Protein AF-A0A1S1YVS6-F1 (afdb_monomer)

InterPro domains:
  IPR001650 Helicase, C-terminal domain-like [PF00271] (14-90)
  IPR001650 Helicase, C-terminal domain-like [PS51194] (1-143)
  IPR001650 Helicase, C-terminal domain-like [SM00490] (2-90)
  IPR027417 P-loop containing nucleoside triphosphate hydrolase [G3DSA:3.40.50.300] (1-110)
  IPR027417 P-loop containing nucleoside triphosphate hydrolase [SSF52540] (5-148)
  IPR049730 SNF2/RAD5-like, C-terminal helicase domain [cd18793] (1-101)

Secondary structure (DSSP, 8-state):
-HHHHHHHHHHHT--GGGEEEE-TTS-HHHHHHHHHHHT-TT-S--EEEE-HHHHTT---TTT--EEEESS--S-HHHHHHHHTTTSSTT--S--EEEE------STTHHHHHHHHHHHHHHHHHHHHHTS-STTSSS--SHHHHHHHHHHHHHTT-TTTTT--S--------S-----HHHHHHTT--------------TT---SSSSHHHHHHHHHHHHHHTTSS-GGGEEE-TTSEEEEE--HHHHHHTTTS-GGGSPPTTSEEEEE--HHHHHHHHHHHHTSTTPPPS-EE--TTSHHHHHHHHHHHHTSPTT--EEEE-TTS-TTEEEEEEEEEEEBTTS-EEEEEEEEEEEETTS-B-S--EEHHHHHHHS-TTSS-PPPPPPHHHHHHHHHTHHHHHHHHIIIIIHHHHHHHHHHHHHHHHHHHHHHHHHHHHHHHHHHHHTSS---HHHHHHHHHHHHHHHHHHHHHHHHHHHHHPBPSS-EEEEEEEEE-

Solvent-accessible surface area (backbone atoms only — not comparable to full-atom values): 29060 Å² total; per-residue (Å²): 107,69,73,55,51,55,47,50,30,65,77,67,71,50,56,73,67,27,52,41,75,40,42,63,88,52,54,71,68,58,47,50,51,47,54,53,42,52,53,28,80,86,40,66,39,80,41,80,50,66,38,74,81,35,52,68,92,55,83,44,19,80,72,37,37,72,45,75,39,76,66,82,68,63,18,64,51,57,45,51,60,55,52,47,24,29,56,47,95,79,40,86,59,81,61,44,80,42,77,55,76,79,86,57,96,47,91,64,63,41,55,51,46,49,51,56,48,50,55,53,55,49,49,56,53,28,62,75,74,68,74,56,59,50,67,74,80,70,60,82,41,61,70,58,34,34,50,53,45,52,50,30,51,76,68,66,43,82,60,75,84,72,68,94,68,83,90,76,81,78,82,84,72,93,75,94,74,91,56,67,63,64,67,59,51,75,65,60,65,71,85,63,66,67,71,70,63,70,69,77,67,65,82,71,84,62,68,49,96,45,72,65,56,45,54,53,51,51,51,51,51,35,37,76,68,70,76,41,60,73,91,40,49,46,78,50,97,80,63,33,42,33,39,48,33,42,75,70,53,55,66,72,49,62,88,54,58,74,75,77,51,61,56,82,73,35,56,47,37,30,29,72,55,64,67,63,36,52,51,28,45,55,58,17,53,52,42,92,89,49,57,46,74,45,42,77,55,49,80,82,34,69,70,47,45,53,55,50,51,51,57,58,67,70,52,62,86,100,60,62,49,78,40,36,33,85,68,46,58,79,48,30,42,34,39,34,31,42,38,37,31,29,22,70,77,69,48,78,76,40,79,46,50,31,33,34,38,30,34,81,83,68,44,76,50,77,76,63,42,48,42,67,68,48,38,75,76,30,64,63,54,46,100,69,71,68,52,95,81,51,74,71,58,53,52,55,53,57,69,40,40,64,60,42,54,51,51,47,45,62,71,47,49,49,50,53,48,51,56,50,40,52,58,38,52,54,52,48,52,56,51,51,52,52,51,48,53,50,50,52,51,53,51,52,52,53,47,65,77,51,68,88,62,90,50,74,67,58,50,53,50,49,56,49,50,54,49,49,52,51,48,53,52,51,52,52,51,48,52,52,48,34,62,48,38,64,51,92,68,67,48,74,43,70,54,34,35,45,25,67

Nearest PDB structures (foldseek):
  9gd3-assembly1_W  TM=6.236E-01  e=1.468E-04  Saccharomyces cerevisiae S288C
  5jxt-assembly1_O  TM=5.031E-01  e=4.392E-05  Thermothelomyces thermophilus ATCC 42464
  5jxt-assembly1_H  TM=4.815E-01  e=5.178E-05  Thermothelomyces thermophilus ATCC 42464
  5jxt-assembly1_J  TM=5.127E-01  e=4.165E-04  Thermothelomyces thermophilus ATCC 42464
  5jxt-assembly1_M  TM=5.070E-01  e=2.837E-04  Thermothelomyces thermophilus ATCC 42464

Organism: Flammeovirga pacifica (NCBI:txid915059)

Structure (mmCIF, N/CA/C/O backbone):
data_AF-A0A1S1YVS6-F1
#
_entry.id   AF-A0A1S1YVS6-F1
#
loop_
_atom_site.group_PDB
_atom_site.id
_atom_site.type_symbol
_atom_site.label_atom_id
_atom_site.label_alt_id
_atom_site.label_comp_id
_atom_site.label_asym_id
_atom_site.label_entity_id
_atom_site.label_seq_id
_atom_site.pdbx_PDB_ins_code
_atom_site.Cartn_x
_atom_site.Cartn_y
_atom_site.Cartn_z
_atom_site.occupancy
_atom_site.B_iso_or_equiv
_atom_site.auth_seq_id
_atom_site.auth_comp_id
_atom_site.auth_asym_id
_atom_site.auth_atom_id
_atom_site.pdbx_PDB_model_num
ATOM 1 N N . MET A 1 1 ? -32.775 -9.158 29.132 1.00 78.56 1 MET A N 1
ATOM 2 C CA . MET A 1 1 ? -33.079 -9.379 27.703 1.00 78.56 1 MET A CA 1
ATOM 3 C C . MET A 1 1 ? -34.225 -10.360 27.524 1.00 78.56 1 MET A C 1
ATOM 5 O O . MET A 1 1 ? -35.200 -9.976 26.899 1.00 78.56 1 MET A O 1
ATOM 9 N N . ASP A 1 2 ? -34.191 -11.535 28.154 1.00 85.62 2 ASP A N 1
ATOM 10 C CA . ASP A 1 2 ? -35.255 -12.555 28.043 1.00 85.62 2 ASP A CA 1
ATOM 11 C C . ASP A 1 2 ? -36.671 -12.008 28.304 1.00 85.62 2 ASP A C 1
ATOM 13 O O . ASP A 1 2 ? -37.566 -12.150 27.477 1.00 85.62 2 ASP A O 1
ATOM 17 N N . ALA A 1 3 ? -36.856 -11.255 29.394 1.00 87.88 3 ALA A N 1
ATOM 18 C CA . ALA A 1 3 ? -38.141 -10.621 29.706 1.00 87.88 3 ALA A CA 1
ATOM 19 C C . ALA A 1 3 ? -38.604 -9.594 28.649 1.00 87.88 3 ALA A C 1
ATOM 21 O O . ALA A 1 3 ? -39.803 -9.393 28.466 1.00 87.88 3 ALA A O 1
ATOM 22 N N . LEU A 1 4 ? -37.669 -8.926 27.961 1.00 87.06 4 LEU A N 1
ATOM 23 C CA . LEU A 1 4 ? -37.991 -7.998 26.874 1.00 87.06 4 LEU A CA 1
ATOM 24 C C . LEU A 1 4 ? -38.439 -8.775 25.632 1.00 87.06 4 LEU A C 1
ATOM 26 O O . LEU A 1 4 ? -39.431 -8.402 25.014 1.00 87.06 4 LEU A O 1
ATOM 30 N N . GLN A 1 5 ? -37.760 -9.877 25.303 1.00 88.00 5 GLN A N 1
ATOM 31 C CA . GLN A 1 5 ? -38.153 -10.755 24.201 1.00 88.00 5 GLN A CA 1
ATOM 32 C C . GLN A 1 5 ? -39.561 -11.319 24.414 1.00 88.00 5 GLN A C 1
ATOM 34 O O . GLN A 1 5 ? -40.389 -11.209 23.513 1.00 88.00 5 GLN A O 1
ATOM 39 N N . GLU A 1 6 ? -39.850 -11.878 25.592 1.00 89.06 6 GLU A N 1
ATOM 40 C CA . GLU A 1 6 ? -41.171 -12.446 25.900 1.00 89.06 6 GLU A CA 1
ATOM 41 C C . GLU A 1 6 ? -42.286 -11.408 25.743 1.00 89.06 6 GLU A C 1
ATOM 43 O O . GLU A 1 6 ? -43.319 -11.685 25.129 1.00 89.06 6 GLU A O 1
ATOM 48 N N . LYS A 1 7 ? -42.063 -10.185 26.243 1.00 90.44 7 LYS A N 1
ATOM 49 C CA . LYS A 1 7 ? -43.030 -9.092 26.099 1.00 90.44 7 LYS A CA 1
ATOM 50 C C . LYS A 1 7 ? -43.210 -8.660 24.652 1.00 90.44 7 LYS A C 1
ATOM 52 O O . LYS A 1 7 ? -44.343 -8.542 24.206 1.00 90.44 7 LYS A O 1
ATOM 57 N N . LEU A 1 8 ? -42.127 -8.485 23.895 1.00 88.75 8 LEU A N 1
ATOM 58 C CA . LEU A 1 8 ? -42.216 -8.118 22.479 1.00 88.75 8 LEU A CA 1
ATOM 59 C C . LEU A 1 8 ? -42.935 -9.195 21.655 1.00 88.75 8 LEU A C 1
ATOM 61 O O . LEU A 1 8 ? -43.732 -8.871 20.776 1.00 88.75 8 LEU A O 1
ATOM 65 N N . GLN A 1 9 ? -42.699 -10.473 21.954 1.00 88.50 9 GLN A N 1
ATOM 66 C CA . GLN A 1 9 ? -43.411 -11.577 21.310 1.00 88.50 9 GLN A CA 1
ATOM 67 C C . GLN A 1 9 ? -44.903 -11.556 21.637 1.00 88.50 9 GLN A C 1
ATOM 69 O O . GLN A 1 9 ? -45.720 -11.709 20.727 1.00 88.50 9 GLN A O 1
ATOM 74 N N . ALA A 1 10 ? -45.260 -11.340 22.904 1.00 89.94 10 ALA A N 1
ATOM 75 C CA . ALA A 1 10 ? -46.649 -11.290 23.344 1.00 89.94 10 ALA A CA 1
ATOM 76 C C . ALA A 1 10 ? -47.395 -10.069 22.780 1.00 89.94 10 ALA A C 1
ATOM 78 O O . ALA A 1 10 ? -48.464 -10.225 22.188 1.00 89.94 10 ALA A O 1
ATOM 79 N N . ASP A 1 11 ? -46.816 -8.875 22.909 1.00 91.56 11 ASP A N 1
ATOM 80 C CA . ASP A 1 11 ? -47.459 -7.605 22.559 1.00 91.56 11 ASP A CA 1
ATOM 81 C C . ASP A 1 11 ? -47.627 -7.444 21.041 1.00 91.56 11 ASP A C 1
ATOM 83 O O . ASP A 1 11 ? -48.658 -6.955 20.575 1.00 91.56 11 ASP A O 1
ATOM 87 N N . PHE A 1 12 ? -46.648 -7.905 20.252 1.00 87.62 12 PHE A N 1
ATOM 88 C CA . PHE A 1 12 ? -46.654 -7.774 18.789 1.00 87.62 12 PHE A CA 1
ATOM 89 C C . PHE A 1 12 ? -46.978 -9.078 18.047 1.00 87.62 12 PHE A C 1
ATOM 91 O O . PHE A 1 12 ? -46.938 -9.108 16.816 1.00 87.62 12 PHE A O 1
ATOM 98 N N . SER A 1 13 ? -47.323 -10.155 18.7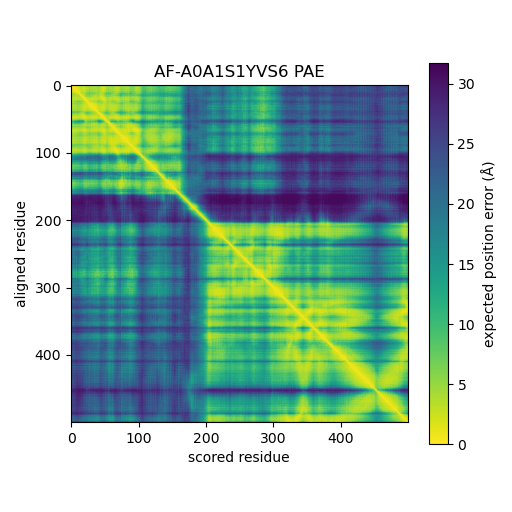66 1.00 88.50 13 SER A N 1
ATOM 99 C CA . SER A 1 13 ? -47.634 -11.474 18.186 1.00 88.50 13 SER A CA 1
ATOM 100 C C . SER A 1 13 ? -46.545 -11.986 17.229 1.00 88.50 13 SER A C 1
ATOM 102 O O . SER A 1 13 ? -46.829 -12.545 16.163 1.00 88.50 13 SER A O 1
ATOM 104 N N . LEU A 1 14 ? -45.280 -11.762 17.589 1.00 86.56 14 LEU A N 1
ATOM 105 C CA . LEU A 1 14 ? -44.133 -12.116 16.756 1.00 86.56 14 LEU A CA 1
ATOM 106 C C . LEU A 1 14 ? -43.816 -13.607 16.874 1.00 86.56 14 LEU A C 1
ATOM 108 O O . LEU A 1 14 ? -43.870 -14.197 17.950 1.00 86.56 14 LEU A O 1
ATOM 112 N N . LYS A 1 15 ? -43.440 -14.220 15.748 1.00 87.62 15 LYS A N 1
ATOM 113 C CA . LYS A 1 15 ? -42.922 -15.594 15.742 1.00 87.62 15 LYS A CA 1
ATOM 114 C C . LYS A 1 15 ? -41.568 -15.633 16.444 1.00 87.62 15 LYS A C 1
ATOM 116 O O . LYS A 1 15 ? -40.803 -14.679 16.358 1.00 87.62 15 LYS A O 1
ATOM 121 N N . GLU A 1 16 ? -41.233 -16.772 17.039 1.00 81.81 16 GLU A N 1
ATOM 122 C CA . GLU A 1 16 ? -39.941 -16.964 17.705 1.00 81.81 16 GLU A CA 1
ATOM 123 C C . GLU A 1 16 ? -38.756 -16.683 16.768 1.00 81.81 16 GLU A C 1
ATOM 125 O O . GLU A 1 16 ? -37.849 -15.944 17.126 1.00 81.81 16 GLU A O 1
ATOM 130 N N . ALA A 1 17 ? -38.841 -17.141 15.515 1.00 84.69 17 ALA A N 1
ATOM 131 C CA . ALA A 1 17 ? -37.829 -16.897 14.486 1.00 84.69 17 ALA A CA 1
ATOM 132 C C . ALA A 1 17 ? -37.714 -15.428 14.023 1.00 84.69 17 ALA A C 1
ATOM 134 O O . ALA A 1 17 ? -36.805 -15.107 13.266 1.00 84.69 17 ALA A O 1
ATOM 135 N N . ALA A 1 18 ? -38.632 -14.543 14.432 1.00 88.12 18 ALA A N 1
ATOM 136 C CA . ALA A 1 18 ? -38.601 -13.129 14.059 1.00 88.12 18 ALA A CA 1
ATOM 137 C C . ALA A 1 18 ? -37.742 -12.266 14.992 1.00 88.12 18 ALA A C 1
ATOM 139 O O . ALA A 1 18 ? -37.444 -11.122 14.643 1.00 88.12 18 ALA A O 1
ATOM 140 N N . ILE A 1 19 ? -37.338 -12.793 16.151 1.00 89.94 19 ILE A N 1
ATOM 141 C CA . ILE A 1 19 ? -36.508 -12.082 17.125 1.00 89.94 19 ILE A CA 1
ATOM 142 C C . ILE A 1 19 ? -35.228 -12.876 17.359 1.00 89.94 19 ILE A C 1
ATOM 144 O O . ILE A 1 19 ? -35.280 -14.069 17.654 1.00 89.94 19 ILE A O 1
ATOM 148 N N . ARG A 1 20 ? -34.076 -12.210 17.265 1.00 90.06 20 ARG A N 1
ATOM 149 C CA . ARG A 1 20 ? -32.773 -12.805 17.570 1.00 90.06 20 ARG A CA 1
ATOM 150 C C . ARG A 1 20 ? -32.101 -12.044 18.706 1.00 90.06 20 ARG A C 1
ATOM 152 O O . ARG A 1 20 ? -32.079 -10.817 18.697 1.00 90.06 20 ARG A O 1
ATOM 159 N N . MET A 1 21 ? -31.572 -12.779 19.682 1.00 89.19 21 MET A N 1
ATOM 160 C CA . MET A 1 21 ? -30.790 -12.216 20.783 1.00 89.19 21 MET A CA 1
ATOM 161 C C . MET A 1 21 ? -29.296 -12.273 20.482 1.00 89.19 21 MET A C 1
ATOM 163 O O . MET A 1 21 ? -28.823 -13.228 19.864 1.00 89.19 21 MET A O 1
ATOM 167 N N . PHE A 1 22 ? -28.565 -11.282 20.981 1.00 88.81 22 PHE A N 1
ATOM 168 C CA . PHE A 1 22 ? -27.126 -11.153 20.830 1.00 88.81 22 PHE A CA 1
ATOM 169 C C . PHE A 1 22 ? -26.479 -10.634 22.121 1.00 88.81 22 PHE A C 1
ATOM 171 O O . PHE A 1 22 ? -26.650 -9.479 22.509 1.00 88.81 22 PHE A O 1
ATOM 178 N N . HIS A 1 23 ? -25.754 -11.500 22.828 1.00 87.50 23 HIS A N 1
ATOM 179 C CA . HIS A 1 23 ? -25.096 -11.164 24.092 1.00 87.50 23 HIS A CA 1
ATOM 180 C C . HIS A 1 23 ? -23.819 -11.981 24.290 1.00 87.50 23 HIS A C 1
ATOM 182 O O . HIS A 1 23 ? -23.684 -13.061 23.720 1.00 87.50 23 HIS A O 1
ATOM 188 N N . GLY A 1 24 ? -22.919 -11.519 25.164 1.00 83.00 24 GLY A N 1
ATOM 189 C CA . GLY A 1 24 ? -21.617 -12.164 25.419 1.00 83.00 24 GLY A CA 1
ATOM 190 C C . GLY A 1 24 ? -21.676 -13.567 26.048 1.00 83.00 24 GLY A C 1
ATOM 191 O O . GLY A 1 24 ? -20.647 -14.180 26.293 1.00 83.00 24 GLY A O 1
ATOM 192 N N . GLY A 1 25 ? -22.875 -14.092 26.318 1.00 83.94 25 GLY A N 1
ATOM 193 C CA . GLY A 1 25 ? -23.072 -15.483 26.745 1.00 83.94 25 GLY A CA 1
ATOM 194 C C . GLY A 1 25 ? -23.211 -16.470 25.580 1.00 83.94 25 GLY A C 1
ATOM 195 O O . GLY A 1 25 ? -23.254 -17.676 25.813 1.00 83.94 25 GLY A O 1
ATOM 196 N N . LEU A 1 26 ? -23.315 -15.973 24.344 1.00 85.44 26 LEU A N 1
ATOM 197 C CA . LEU A 1 26 ? -23.325 -16.784 23.128 1.00 85.44 26 LEU A CA 1
ATOM 198 C C . LEU A 1 26 ? -21.893 -17.137 22.724 1.00 85.44 26 LEU A C 1
ATOM 200 O O . LEU A 1 26 ? -20.999 -16.301 22.840 1.00 85.44 26 LEU A O 1
ATOM 204 N N . ASN A 1 27 ? -21.684 -18.345 22.202 1.00 86.69 27 ASN A N 1
ATOM 205 C CA . ASN A 1 27 ? -20.398 -18.690 21.593 1.00 86.69 27 ASN A CA 1
ATOM 206 C C . ASN A 1 27 ? -20.224 -18.005 20.224 1.00 86.69 27 ASN A C 1
ATOM 208 O O . ASN A 1 27 ? -21.206 -17.599 19.603 1.00 86.69 27 ASN A O 1
ATOM 212 N N . ASP A 1 28 ? -18.987 -17.930 19.734 1.00 82.12 28 ASP A N 1
ATOM 213 C CA . ASP A 1 28 ? -18.644 -17.228 18.488 1.00 82.12 28 ASP A CA 1
ATOM 214 C C . ASP A 1 28 ? -19.458 -17.710 17.277 1.00 82.12 28 ASP A C 1
ATOM 216 O O . ASP A 1 28 ? -19.889 -16.907 16.454 1.00 82.12 28 ASP A O 1
ATOM 220 N N . ILE A 1 29 ? -19.749 -19.015 17.198 1.00 84.56 29 ILE A N 1
ATOM 221 C CA . ILE A 1 29 ? -20.548 -19.598 16.109 1.00 84.56 29 ILE A CA 1
ATOM 222 C C . ILE A 1 29 ? -21.990 -19.076 16.165 1.00 84.56 29 ILE A C 1
ATOM 224 O O . ILE A 1 29 ? -22.548 -18.680 15.146 1.00 84.56 29 ILE A O 1
ATOM 228 N N . GLN A 1 30 ? -22.598 -19.052 17.352 1.00 86.06 30 GLN A N 1
ATOM 229 C CA . GLN A 1 30 ? -23.958 -18.551 17.563 1.00 86.06 30 GLN A CA 1
ATOM 230 C C . GLN A 1 30 ? -24.053 -17.042 17.343 1.00 86.06 30 GLN A C 1
ATOM 232 O O . GLN A 1 30 ? -25.063 -16.565 16.820 1.00 86.06 30 GLN A O 1
ATOM 237 N N . GLN A 1 31 ? -23.017 -16.301 17.742 1.00 84.19 31 GLN A N 1
ATOM 238 C CA . GLN A 1 31 ? -22.908 -14.871 17.487 1.00 84.19 31 GLN A CA 1
ATOM 239 C C . GLN A 1 31 ? -22.853 -14.600 15.981 1.00 84.19 31 GLN A C 1
ATOM 241 O O . GLN A 1 31 ? -23.674 -13.845 15.459 1.00 84.19 31 GLN A O 1
ATOM 246 N N . GLN A 1 32 ? -21.950 -15.274 15.269 1.00 82.56 32 GLN A N 1
ATOM 247 C CA . GLN A 1 32 ? -21.824 -15.140 13.823 1.00 82.56 32 GLN A CA 1
ATOM 248 C C . GLN A 1 32 ? -23.131 -15.512 13.111 1.00 82.56 32 GLN A C 1
ATOM 250 O O . GLN A 1 32 ? -23.614 -14.749 12.279 1.00 82.56 32 GLN A O 1
ATOM 255 N N . GLU A 1 33 ? -23.762 -16.625 13.491 1.00 83.81 33 GLU A N 1
ATOM 256 C CA . GLU A 1 33 ? -25.041 -17.055 12.920 1.00 83.81 33 GLU A CA 1
ATOM 257 C C . GLU A 1 33 ? -26.158 -16.026 13.162 1.00 83.81 33 GLU A C 1
ATOM 259 O O . GLU A 1 33 ? -26.947 -15.753 12.263 1.00 83.81 33 GLU A O 1
ATOM 264 N N . ALA A 1 34 ? -26.211 -15.402 14.344 1.00 85.88 34 ALA A N 1
ATOM 265 C CA . ALA A 1 34 ? -27.194 -14.364 14.649 1.00 85.88 34 ALA A CA 1
ATOM 266 C C . ALA A 1 34 ? -27.030 -13.115 13.768 1.00 85.88 34 ALA A C 1
ATOM 268 O O . ALA A 1 34 ? -28.026 -12.591 13.265 1.00 85.88 34 ALA A O 1
ATOM 269 N N . VAL A 1 35 ? -25.793 -12.647 13.581 1.00 84.31 35 VAL A N 1
ATOM 270 C CA . VAL A 1 35 ? -25.485 -11.491 12.724 1.00 84.31 35 VAL A CA 1
ATOM 271 C C . VAL A 1 35 ? -25.777 -11.818 11.262 1.00 84.31 35 VAL A C 1
ATOM 273 O O . VAL A 1 35 ? -26.428 -11.034 10.572 1.00 84.31 35 VAL A O 1
ATOM 276 N N . GLU A 1 36 ? -25.357 -12.996 10.800 1.00 80.88 36 GLU A N 1
ATOM 277 C CA . GLU A 1 36 ? -25.635 -13.472 9.446 1.00 80.88 36 GLU A CA 1
ATOM 278 C C . GLU A 1 36 ? -27.135 -13.592 9.180 1.00 80.88 36 GLU A C 1
ATOM 280 O O . GLU A 1 36 ? -27.600 -13.180 8.123 1.00 80.88 36 GLU A O 1
ATOM 285 N N . ASP A 1 37 ? -27.905 -14.166 10.104 1.00 83.38 37 ASP A N 1
ATOM 286 C CA . ASP A 1 37 ? -29.351 -14.313 9.946 1.00 83.38 37 ASP A CA 1
ATOM 287 C C . ASP A 1 37 ? -30.066 -12.969 9.926 1.00 83.38 37 ASP A C 1
ATOM 289 O O . ASP A 1 37 ? -31.055 -12.827 9.218 1.00 83.38 37 ASP A O 1
ATOM 293 N N . PHE A 1 38 ? -29.588 -11.966 10.653 1.00 84.88 38 PHE A N 1
ATOM 294 C CA . PHE A 1 38 ? -30.178 -10.633 10.583 1.00 84.88 38 PHE A CA 1
ATOM 295 C C . PHE A 1 38 ? -29.785 -9.872 9.305 1.00 84.88 38 PHE A C 1
ATOM 297 O O . PHE A 1 38 ? -30.564 -9.070 8.799 1.00 84.88 38 PHE A O 1
ATOM 304 N N . GLY A 1 39 ? -28.609 -10.159 8.742 1.00 76.44 39 GLY A N 1
ATOM 305 C CA . GLY A 1 39 ? -28.094 -9.549 7.513 1.00 76.44 39 GLY A CA 1
ATOM 306 C C . GLY A 1 39 ? -28.623 -10.144 6.201 1.00 76.44 39 GLY A C 1
ATOM 307 O O . GLY A 1 39 ? -27.982 -9.968 5.170 1.00 76.44 39 GLY A O 1
ATOM 308 N N . LYS A 1 40 ? -29.743 -10.874 6.218 1.00 75.31 40 LYS A N 1
ATOM 309 C CA . LYS A 1 40 ? -30.308 -11.581 5.053 1.00 75.31 40 LYS A CA 1
ATOM 310 C C . LYS A 1 40 ? -31.704 -11.071 4.713 1.00 75.31 40 LYS A C 1
ATOM 312 O O . LYS A 1 40 ? -32.550 -10.931 5.592 1.00 75.31 40 LYS A O 1
ATOM 317 N N . GLU A 1 41 ? -31.982 -10.886 3.423 1.00 72.81 41 GLU A N 1
ATOM 318 C CA . GLU A 1 41 ? -33.314 -10.476 2.947 1.00 72.81 41 GLU A CA 1
ATOM 319 C C . GLU A 1 41 ? -34.361 -11.596 3.102 1.00 72.81 41 GLU A C 1
ATOM 321 O O . GLU A 1 41 ? -35.534 -11.323 3.356 1.00 72.81 41 GLU A O 1
ATOM 326 N N . ASP A 1 42 ? -33.942 -12.860 2.990 1.00 76.19 42 ASP A N 1
ATOM 327 C CA . ASP A 1 42 ? -34.803 -14.045 3.096 1.00 76.19 42 ASP A CA 1
ATOM 328 C C . ASP A 1 42 ? -34.966 -14.573 4.531 1.00 76.19 42 ASP A C 1
ATOM 330 O O . ASP A 1 42 ? -35.680 -15.554 4.764 1.00 76.19 42 ASP A O 1
ATOM 334 N N . SER A 1 43 ? -34.339 -13.917 5.507 1.00 82.88 43 SER A N 1
ATOM 335 C CA . SER A 1 43 ? -34.441 -14.299 6.907 1.00 82.88 43 SER A CA 1
ATOM 336 C C . SER A 1 43 ? -35.795 -13.951 7.512 1.00 82.88 43 SER A C 1
ATOM 338 O O . SER A 1 43 ? -36.423 -12.934 7.213 1.00 82.88 43 SER A O 1
ATOM 340 N N . ALA A 1 44 ? -36.237 -14.802 8.438 1.00 83.88 44 ALA A N 1
ATOM 341 C CA . ALA A 1 44 ? -37.414 -14.527 9.246 1.00 83.88 44 ALA A CA 1
ATOM 342 C C . ALA A 1 44 ? -37.158 -13.445 10.309 1.00 83.88 44 ALA A C 1
ATOM 344 O O . ALA A 1 44 ? -38.133 -12.885 10.814 1.00 83.88 44 ALA A O 1
ATOM 345 N N . VAL A 1 45 ? -35.892 -13.157 10.646 1.00 87.31 45 VAL A N 1
ATOM 346 C CA . VAL A 1 45 ? -35.511 -12.225 11.715 1.00 87.31 45 VAL A CA 1
ATOM 347 C C . VAL A 1 45 ? -35.842 -10.789 11.305 1.00 87.31 45 VAL A C 1
ATOM 349 O O . VAL A 1 45 ? -35.469 -10.323 10.234 1.00 87.31 45 VAL A O 1
ATOM 352 N N . ARG A 1 46 ? -36.562 -10.071 12.171 1.00 87.56 46 ARG A N 1
ATOM 353 C CA . ARG A 1 46 ? -36.950 -8.660 11.982 1.00 87.56 46 ARG A CA 1
ATOM 354 C C . ARG A 1 46 ? -36.536 -7.772 13.151 1.00 87.56 46 ARG A C 1
ATOM 356 O O . ARG A 1 46 ? -36.426 -6.567 12.969 1.00 87.56 46 ARG A O 1
ATOM 363 N N . LEU A 1 47 ? -36.303 -8.355 14.328 1.00 89.62 47 LEU A N 1
ATOM 364 C CA . LEU A 1 47 ? -35.817 -7.659 15.516 1.00 89.62 47 LEU A CA 1
ATOM 365 C C . LEU A 1 47 ? -34.520 -8.299 16.010 1.00 89.62 47 LEU A C 1
ATOM 367 O O . LEU A 1 47 ? -34.454 -9.516 16.193 1.00 89.62 47 LEU A O 1
ATOM 371 N N . PHE A 1 48 ? -33.519 -7.461 16.264 1.00 90.81 48 PHE A N 1
ATOM 372 C CA . PHE A 1 48 ? -32.219 -7.858 16.792 1.00 90.81 48 PHE A CA 1
ATOM 373 C C . PHE A 1 48 ? -32.015 -7.206 18.161 1.00 90.81 48 PHE A C 1
ATOM 375 O O . PHE A 1 48 ? -31.915 -5.986 18.262 1.00 90.81 48 PHE A O 1
ATOM 382 N N . LEU A 1 49 ? -32.013 -8.013 19.221 1.00 91.25 49 LEU A N 1
ATOM 383 C CA . LEU A 1 49 ? -31.841 -7.556 20.600 1.00 91.25 49 LEU A CA 1
ATOM 384 C C . LEU A 1 49 ? -30.391 -7.775 21.019 1.00 91.25 49 LEU A C 1
ATOM 386 O O . LEU A 1 49 ? -29.982 -8.919 21.214 1.00 91.25 49 LEU A O 1
ATOM 390 N N . ALA A 1 50 ? -29.628 -6.694 21.162 1.00 89.44 50 ALA A N 1
ATOM 391 C CA . ALA A 1 50 ? -28.207 -6.753 21.479 1.00 89.44 50 ALA A CA 1
ATOM 392 C C . ALA A 1 50 ? -27.893 -6.142 22.852 1.00 89.44 50 ALA A C 1
ATOM 394 O O . ALA A 1 50 ? -28.434 -5.099 23.205 1.00 89.44 50 ALA A O 1
ATOM 395 N N . SER A 1 51 ? -26.993 -6.776 23.606 1.00 87.81 51 SER A N 1
ATOM 396 C CA . SER A 1 51 ? -26.339 -6.169 24.777 1.00 87.81 51 SER A CA 1
ATOM 397 C C . SER A 1 51 ? -24.939 -5.673 24.421 1.00 87.81 51 SER A C 1
ATOM 399 O O . SER A 1 51 ? -24.283 -6.311 23.594 1.00 87.81 51 SER A O 1
ATOM 401 N N . ASP A 1 52 ? -24.420 -4.670 25.129 1.00 77.00 52 ASP A N 1
ATOM 402 C CA . ASP A 1 52 ? -23.066 -4.125 24.909 1.00 77.00 52 ASP A CA 1
ATOM 403 C C . ASP A 1 52 ? -21.960 -5.172 24.888 1.00 77.00 52 ASP A C 1
ATOM 405 O O . ASP A 1 52 ? -21.162 -5.204 23.958 1.00 77.00 52 ASP A O 1
ATOM 409 N N . ALA A 1 53 ? -21.963 -6.080 25.867 1.00 68.62 53 ALA A N 1
ATOM 410 C CA . ALA A 1 53 ? -20.942 -7.119 25.999 1.00 68.62 53 ALA A CA 1
ATOM 411 C C . ALA A 1 53 ? -20.910 -8.104 24.817 1.00 68.62 53 ALA A C 1
ATOM 413 O O . ALA A 1 53 ? -19.938 -8.830 24.651 1.00 68.62 53 ALA A O 1
ATOM 414 N N . GLY A 1 54 ? -21.990 -8.170 24.031 1.00 59.59 54 GLY A N 1
ATOM 415 C CA . GLY A 1 54 ? -22.039 -8.950 22.797 1.00 59.59 54 GLY A CA 1
ATOM 416 C C . GLY A 1 54 ? -21.756 -8.093 21.568 1.00 59.59 54 GLY A C 1
ATOM 417 O O . GLY A 1 54 ? -21.001 -8.519 20.712 1.00 59.59 54 GLY A O 1
ATOM 418 N N . SER A 1 55 ? -22.343 -6.891 21.487 1.00 62.31 55 SER A N 1
ATOM 419 C CA . SER A 1 55 ? -22.488 -6.062 20.271 1.00 62.31 55 SER A CA 1
ATOM 420 C C . SER A 1 55 ? -21.219 -5.360 19.767 1.00 62.31 55 SER A C 1
ATOM 422 O O . SER A 1 55 ? -21.243 -4.702 18.719 1.00 62.31 55 SER A O 1
ATOM 424 N N . GLN A 1 56 ? -20.097 -5.471 20.478 1.00 68.94 56 GLN A N 1
ATOM 425 C CA . GLN A 1 56 ? -18.848 -4.871 20.017 1.00 68.94 56 GLN A CA 1
ATOM 426 C C . GLN A 1 56 ? -18.365 -5.531 18.716 1.00 68.94 56 GLN A C 1
ATOM 428 O O . GLN A 1 56 ? -18.401 -6.742 18.543 1.00 68.94 56 GLN A O 1
ATOM 433 N N . GLY A 1 57 ? -17.934 -4.707 17.759 1.00 68.00 57 GLY A N 1
ATOM 434 C CA . GLY A 1 57 ? -17.395 -5.178 16.474 1.00 68.00 57 GLY A CA 1
ATOM 435 C C . GLY A 1 57 ? -18.421 -5.632 15.421 1.00 68.00 57 GLY A C 1
ATOM 436 O O . GLY A 1 57 ? -18.020 -5.934 14.302 1.00 68.00 57 GLY A O 1
ATOM 437 N N . VAL A 1 58 ? -19.727 -5.623 15.707 1.00 79.00 58 VAL A N 1
ATOM 438 C CA . VAL A 1 58 ? -20.754 -6.048 14.734 1.00 79.00 58 VAL A CA 1
ATOM 439 C C . VAL A 1 58 ? -21.094 -4.937 13.731 1.00 79.00 58 VAL A C 1
ATOM 441 O O . VAL A 1 58 ? -21.123 -3.759 14.093 1.00 79.00 58 VAL A O 1
ATOM 444 N N . ASN A 1 59 ? -21.376 -5.317 12.478 1.00 78.81 59 ASN A N 1
ATOM 445 C CA . ASN A 1 59 ? -21.797 -4.424 11.391 1.00 78.81 59 ASN A CA 1
ATOM 446 C C . ASN A 1 59 ? -23.247 -4.737 10.991 1.00 78.81 59 ASN A C 1
ATOM 448 O O . ASN A 1 59 ? -23.498 -5.781 10.391 1.00 78.81 59 ASN A O 1
ATOM 452 N N . LEU A 1 60 ? -24.194 -3.849 11.311 1.00 85.62 60 LEU A N 1
ATOM 453 C CA . LEU A 1 60 ? -25.631 -4.038 11.038 1.00 85.62 60 LEU A CA 1
ATOM 454 C C . LEU A 1 60 ? -26.163 -3.092 9.945 1.00 85.62 60 LEU A C 1
ATOM 456 O O . LEU A 1 60 ? -27.281 -3.260 9.460 1.00 85.62 60 LEU A O 1
ATOM 460 N N . HIS A 1 61 ? -25.353 -2.123 9.522 1.00 82.25 61 HIS A N 1
ATOM 461 C CA . HIS A 1 61 ? -25.723 -0.994 8.663 1.00 82.25 61 HIS A CA 1
ATOM 462 C C . HIS A 1 61 ? -26.150 -1.347 7.236 1.00 82.25 61 HIS A C 1
ATOM 464 O O . HIS A 1 61 ? -26.665 -0.492 6.532 1.00 82.25 61 HIS A O 1
ATOM 470 N N . TYR A 1 62 ? -25.954 -2.578 6.766 1.00 77.12 62 TYR A N 1
ATOM 471 C CA . TYR A 1 62 ? -26.399 -2.946 5.416 1.00 77.12 62 TYR A CA 1
ATOM 472 C C . TYR A 1 62 ? -27.898 -3.260 5.330 1.00 77.12 62 TYR A C 1
ATOM 474 O O . TYR A 1 62 ? -28.501 -3.030 4.286 1.00 77.12 62 TYR A O 1
ATOM 482 N N . TYR A 1 63 ? -28.500 -3.772 6.410 1.00 81.69 63 TYR A N 1
ATOM 483 C CA . TYR A 1 63 ? -29.901 -4.227 6.421 1.00 81.69 63 TYR A CA 1
ATOM 484 C C . TYR A 1 63 ? -30.710 -3.714 7.618 1.00 81.69 63 TYR A C 1
ATOM 486 O O . TYR A 1 63 ? -31.889 -4.036 7.754 1.00 81.69 63 TYR A O 1
ATOM 494 N N . CYS A 1 64 ? -30.105 -2.890 8.471 1.00 87.38 64 CYS A N 1
ATOM 495 C CA . CYS A 1 64 ? -30.767 -2.236 9.586 1.00 87.38 64 CYS A CA 1
ATOM 496 C C . CYS A 1 64 ? -30.527 -0.736 9.511 1.00 87.38 64 CYS A C 1
ATOM 498 O O . CYS A 1 64 ? -29.382 -0.295 9.481 1.00 87.38 64 CYS A O 1
ATOM 500 N N . ASN A 1 65 ? -31.608 0.035 9.488 1.00 90.50 65 ASN A N 1
ATOM 501 C CA . ASN A 1 65 ? -31.580 1.494 9.501 1.00 90.50 65 ASN A CA 1
ATOM 502 C C . ASN A 1 65 ? -32.449 2.072 10.626 1.00 90.50 65 ASN A C 1
ATOM 504 O O . ASN A 1 65 ? -32.717 3.264 10.628 1.00 90.50 65 ASN A O 1
ATOM 508 N N . VAL A 1 66 ? -32.933 1.244 11.555 1.00 92.94 66 VAL A N 1
ATOM 509 C CA . VAL A 1 66 ? -33.729 1.695 12.701 1.00 92.94 66 VAL A CA 1
ATOM 510 C C . VAL A 1 66 ? -33.155 1.078 13.967 1.00 92.94 66 VAL A C 1
ATOM 512 O O . VAL A 1 66 ? -33.119 -0.144 14.098 1.00 92.94 66 VAL A O 1
ATOM 515 N N . MET A 1 67 ? -32.729 1.919 14.904 1.00 91.75 67 MET A N 1
ATOM 516 C CA . MET A 1 67 ? -32.163 1.509 16.185 1.00 91.75 67 MET A CA 1
ATOM 517 C C . MET A 1 67 ? -32.943 2.136 17.333 1.00 91.75 67 MET A C 1
ATOM 519 O O . MET A 1 67 ? -33.288 3.312 17.291 1.00 91.75 67 MET A O 1
ATOM 523 N N . PHE A 1 68 ? -33.183 1.344 18.374 1.00 91.44 68 PHE A N 1
ATOM 524 C CA . PHE A 1 68 ? -33.719 1.819 19.643 1.00 91.44 68 PHE A CA 1
ATOM 525 C C . PHE A 1 68 ? -32.681 1.559 20.733 1.00 91.44 68 PHE A C 1
ATOM 527 O O . PHE A 1 68 ? -32.436 0.406 21.090 1.00 91.44 68 PHE A O 1
ATOM 534 N N . ASN A 1 69 ? -32.089 2.623 21.265 1.00 88.81 69 ASN A N 1
ATOM 535 C CA . ASN A 1 69 ? -31.285 2.573 22.477 1.00 88.81 69 ASN A CA 1
ATOM 536 C C . ASN A 1 69 ? -32.240 2.449 23.672 1.00 88.81 69 ASN A C 1
ATOM 538 O O . ASN A 1 69 ? -32.912 3.413 24.043 1.00 88.81 69 ASN A O 1
ATOM 542 N N . TYR A 1 70 ? -32.354 1.233 24.219 1.00 87.31 70 TYR A N 1
ATOM 543 C CA . TYR A 1 70 ? -33.227 0.943 25.365 1.00 87.31 70 TYR A CA 1
ATOM 544 C C . TYR A 1 70 ? -32.707 1.565 26.665 1.00 87.31 70 TYR A C 1
ATOM 546 O O . TYR A 1 70 ? -33.487 1.996 27.510 1.00 87.31 70 TYR A O 1
ATOM 554 N N . ASP A 1 71 ? -31.390 1.619 26.793 1.00 84.38 71 ASP A N 1
ATOM 555 C CA . ASP A 1 71 ? -30.627 2.298 27.827 1.00 84.38 71 ASP A CA 1
ATOM 556 C C . ASP A 1 71 ? -29.618 3.243 27.164 1.00 84.38 71 ASP A C 1
ATOM 558 O O . ASP A 1 71 ? -29.152 2.981 26.052 1.00 84.38 71 ASP A O 1
ATOM 562 N N . ILE A 1 72 ? -29.281 4.338 27.845 1.00 84.00 72 ILE A N 1
ATOM 563 C CA . ILE A 1 72 ? -28.284 5.304 27.378 1.00 84.00 72 ILE A CA 1
ATOM 564 C C . ILE A 1 72 ? -27.013 5.097 28.217 1.00 84.00 72 ILE A C 1
ATOM 566 O O . ILE A 1 72 ? -27.086 5.199 29.447 1.00 84.00 72 ILE A O 1
ATOM 570 N N . PRO A 1 73 ? -25.868 4.776 27.590 1.00 81.81 73 PRO A N 1
ATOM 571 C CA . PRO A 1 73 ? -24.608 4.596 28.290 1.00 81.81 73 PRO A CA 1
ATOM 572 C C . PRO A 1 73 ? -24.098 5.943 28.809 1.00 81.81 73 PRO A C 1
ATOM 574 O O . PRO A 1 73 ? -24.380 6.996 28.245 1.00 81.81 73 PRO A O 1
ATOM 577 N N . TRP A 1 74 ? -23.306 5.905 29.877 1.00 83.38 74 TRP A N 1
ATOM 578 C CA . TRP A 1 74 ? -22.724 7.108 30.487 1.00 83.38 74 TRP A CA 1
ATOM 579 C C . TRP A 1 74 ? -21.440 7.572 29.781 1.00 83.38 74 TRP A C 1
ATOM 581 O O . TRP A 1 74 ? -20.757 8.458 30.267 1.00 83.38 74 TRP A O 1
ATOM 591 N N . SER A 1 75 ? -21.109 6.972 28.636 1.00 81.62 75 SER A N 1
ATOM 592 C CA . SER A 1 75 ? -19.966 7.333 27.800 1.00 81.62 75 SER A CA 1
ATOM 593 C C . SER A 1 75 ? -20.462 7.696 26.407 1.00 81.62 75 SER A C 1
ATOM 595 O O . SER A 1 75 ? -21.188 6.918 25.774 1.00 81.62 75 SER A O 1
ATOM 597 N N . LEU A 1 76 ? -20.039 8.866 25.929 1.00 78.44 76 LEU A N 1
ATOM 598 C CA . LEU A 1 76 ? -20.372 9.370 24.601 1.00 78.44 76 LEU A CA 1
ATOM 599 C C . LEU A 1 76 ? -19.691 8.521 23.523 1.00 78.44 76 LEU A C 1
ATOM 601 O O . LEU A 1 76 ? -20.334 8.163 22.540 1.00 78.44 76 LEU A O 1
ATOM 605 N N . ILE A 1 77 ? -18.453 8.079 23.774 1.00 78.06 77 ILE A N 1
ATOM 606 C CA . ILE A 1 77 ? -17.738 7.124 22.911 1.00 78.06 77 ILE A CA 1
ATOM 607 C C . ILE A 1 77 ? -18.557 5.839 22.738 1.00 78.06 77 ILE A C 1
ATOM 609 O O . ILE A 1 77 ? -18.702 5.316 21.633 1.00 78.06 77 ILE A O 1
ATOM 613 N N . THR A 1 78 ? -19.121 5.312 23.827 1.00 81.62 78 THR A N 1
ATOM 614 C CA . THR A 1 78 ? -19.939 4.090 23.765 1.00 81.62 78 TH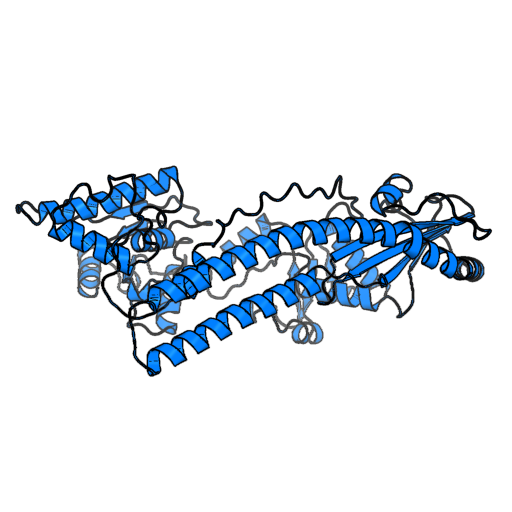R A CA 1
ATOM 615 C C . THR A 1 78 ? -21.215 4.319 22.958 1.00 81.62 78 THR A C 1
ATOM 617 O O . THR A 1 78 ? -21.617 3.450 22.181 1.00 81.62 78 THR A O 1
ATOM 620 N N . LEU A 1 79 ? -21.842 5.486 23.116 1.00 84.06 79 LEU A N 1
ATOM 621 C CA . LEU A 1 79 ? -23.042 5.863 22.376 1.00 84.06 79 LEU A CA 1
ATOM 622 C C . LEU A 1 79 ? -22.771 5.971 20.872 1.00 84.06 79 LEU A C 1
ATOM 624 O O . LEU A 1 79 ? -23.464 5.338 20.076 1.00 84.06 79 LEU A O 1
ATOM 628 N N . GLU A 1 80 ? -21.706 6.668 20.489 1.00 81.12 80 GLU A N 1
ATOM 629 C CA . GLU A 1 80 ? -21.273 6.807 19.098 1.00 81.12 80 GLU A CA 1
ATOM 630 C C . GLU A 1 80 ? -20.930 5.443 18.481 1.00 81.12 80 GLU A C 1
ATOM 632 O O . GLU A 1 80 ? -21.383 5.106 17.385 1.00 81.12 80 GLU A O 1
ATOM 637 N N . GLN A 1 81 ? -20.216 4.579 19.210 1.00 81.69 81 GLN A N 1
ATOM 638 C CA . GLN A 1 81 ? -19.925 3.220 18.747 1.00 81.69 81 GLN A CA 1
ATOM 639 C C . GLN A 1 81 ? -21.182 2.356 18.568 1.00 81.69 81 GLN A C 1
ATOM 641 O O . GLN A 1 81 ? -21.177 1.453 17.719 1.00 81.69 81 GLN A O 1
ATOM 646 N N . ARG A 1 82 ? -22.236 2.576 19.369 1.00 86.56 82 ARG A N 1
ATOM 647 C CA . ARG A 1 82 ? -23.544 1.914 19.213 1.00 86.56 82 ARG A CA 1
ATOM 648 C C . ARG A 1 82 ? -24.274 2.448 17.980 1.00 86.56 82 ARG A C 1
ATOM 650 O O . ARG A 1 82 ? -24.698 1.649 17.146 1.00 86.56 82 ARG A O 1
ATOM 657 N N . ASN A 1 83 ? -24.354 3.762 17.814 1.00 86.81 83 ASN A N 1
ATOM 658 C CA . ASN A 1 83 ? -24.999 4.420 16.672 1.00 86.81 83 ASN A CA 1
ATOM 659 C C . ASN A 1 83 ? -24.335 4.036 15.351 1.00 86.81 83 ASN A C 1
ATOM 661 O O . ASN A 1 83 ? -24.986 3.585 14.399 1.00 86.81 83 ASN A O 1
ATOM 665 N N . GLY A 1 84 ? -23.007 4.039 15.367 1.00 85.38 84 GLY A N 1
ATOM 666 C CA . GLY A 1 84 ? -22.165 3.565 14.292 1.00 85.38 84 GLY A CA 1
ATOM 667 C C . GLY A 1 84 ? -22.361 2.087 13.962 1.00 85.38 84 GLY A C 1
ATOM 668 O O . GLY A 1 84 ? -21.702 1.601 13.063 1.00 85.38 84 GLY A O 1
ATOM 669 N N . ARG A 1 85 ? -23.218 1.295 14.621 1.00 86.56 85 ARG A N 1
ATOM 670 C CA . ARG A 1 85 ? -23.550 -0.064 14.134 1.00 86.56 85 ARG A CA 1
ATOM 671 C C . ARG A 1 85 ? -24.481 -0.036 12.927 1.00 86.56 85 ARG A C 1
ATOM 673 O O . ARG A 1 85 ? -24.427 -0.976 12.130 1.00 86.56 85 ARG A O 1
ATOM 680 N N . ILE A 1 86 ? -25.306 1.007 12.800 1.00 87.38 86 ILE A N 1
ATOM 681 C CA . ILE A 1 86 ? -26.248 1.193 11.683 1.00 87.38 86 ILE A CA 1
ATOM 682 C C . ILE A 1 86 ? -25.947 2.424 10.828 1.00 87.38 86 ILE A C 1
ATOM 684 O O . ILE A 1 86 ? -26.338 2.450 9.658 1.00 87.38 86 ILE A O 1
ATOM 688 N N . ASP A 1 87 ? -25.236 3.400 11.388 1.00 86.12 87 ASP A N 1
ATOM 689 C CA . ASP A 1 87 ? -24.794 4.598 10.688 1.00 86.12 87 ASP A CA 1
ATOM 690 C C . ASP A 1 87 ? -23.335 4.449 10.237 1.00 86.12 87 ASP A C 1
ATOM 692 O O . ASP A 1 87 ? -22.389 4.724 10.972 1.00 86.12 87 ASP A O 1
ATOM 696 N N . ARG A 1 88 ? -23.144 3.884 9.039 1.00 82.62 88 ARG A N 1
ATOM 697 C CA . ARG A 1 88 ? -21.828 3.710 8.404 1.00 82.62 88 ARG A CA 1
ATOM 698 C C . ARG A 1 88 ? -21.913 3.854 6.898 1.00 82.62 88 ARG A C 1
ATOM 700 O O . ARG A 1 88 ? -22.955 3.617 6.283 1.00 82.62 88 ARG A O 1
ATOM 707 N N . PHE A 1 89 ? -20.752 4.095 6.291 1.00 76.69 89 PHE A N 1
ATOM 708 C CA . PHE A 1 89 ? -20.584 4.047 4.844 1.00 76.69 89 PHE A CA 1
ATOM 709 C C . PHE A 1 89 ? -21.143 2.744 4.239 1.00 76.69 89 PHE A C 1
ATOM 711 O O . PHE A 1 89 ? -20.814 1.627 4.658 1.00 76.69 89 PHE A O 1
ATOM 718 N N . GLY A 1 90 ? -21.985 2.903 3.218 1.00 75.56 90 GLY A N 1
ATOM 719 C CA . GLY A 1 90 ? -22.660 1.811 2.517 1.00 75.56 90 GLY A CA 1
ATOM 720 C C . GLY A 1 90 ? -24.095 1.532 2.976 1.00 75.56 90 GLY A C 1
ATOM 721 O O . GLY A 1 90 ? -24.757 0.708 2.345 1.00 75.56 90 GLY A O 1
ATOM 722 N N . GLN A 1 91 ? -24.588 2.215 4.014 1.00 82.56 91 GLN A N 1
ATOM 723 C CA . GLN A 1 91 ? -26.011 2.254 4.350 1.00 82.56 91 GLN A CA 1
ATOM 724 C C . GLN A 1 91 ? -26.797 2.975 3.238 1.00 82.56 91 GLN A C 1
ATOM 726 O O . GLN A 1 91 ? -26.436 4.076 2.830 1.00 82.56 91 GLN A O 1
ATOM 731 N N . GLN A 1 92 ? -27.875 2.354 2.752 1.00 82.69 92 GLN A N 1
ATOM 732 C CA . GLN A 1 92 ? -28.684 2.885 1.640 1.00 82.69 92 GLN A CA 1
ATOM 733 C C . GLN A 1 92 ? -29.928 3.651 2.105 1.00 82.69 92 GLN A C 1
ATOM 735 O O . GLN A 1 92 ? -30.479 4.451 1.353 1.00 82.69 92 GLN A O 1
ATOM 740 N N . ASN A 1 93 ? -30.387 3.403 3.334 1.00 87.44 93 ASN A N 1
ATOM 741 C CA . ASN A 1 93 ? -31.554 4.065 3.912 1.00 87.44 93 ASN A CA 1
ATOM 742 C C . ASN A 1 93 ? -31.119 5.006 5.031 1.00 87.44 93 ASN A C 1
ATOM 744 O O . ASN A 1 93 ? -30.223 4.664 5.793 1.00 87.44 93 ASN A O 1
ATOM 748 N N . THR A 1 94 ? -31.792 6.143 5.200 1.00 88.81 94 THR A N 1
ATOM 749 C CA . THR A 1 94 ? -31.528 7.040 6.334 1.00 88.81 94 THR A CA 1
ATOM 750 C C . THR A 1 94 ? -31.620 6.271 7.664 1.00 88.81 94 THR A C 1
ATOM 752 O O . THR A 1 94 ? -32.668 5.657 7.920 1.00 88.81 94 THR A O 1
ATOM 755 N N . PRO A 1 95 ? -30.551 6.263 8.487 1.00 90.06 95 PRO A N 1
ATOM 756 C CA . PRO A 1 95 ? -30.599 5.737 9.845 1.00 90.06 95 PRO A CA 1
ATOM 757 C C . PRO A 1 95 ? -31.558 6.553 10.714 1.00 90.06 95 PRO A C 1
ATOM 759 O O . PRO A 1 95 ? -31.509 7.779 10.732 1.00 90.06 95 PRO A O 1
ATOM 762 N N . TYR A 1 96 ? -32.420 5.868 11.455 1.00 92.31 96 TYR A N 1
ATOM 763 C CA . TYR A 1 96 ? -33.272 6.437 12.489 1.00 92.31 96 TYR A CA 1
ATOM 764 C C . TYR A 1 96 ? -32.853 5.849 13.831 1.00 92.31 96 TYR A C 1
ATOM 766 O O . TYR A 1 96 ? -33.071 4.664 14.095 1.00 92.31 96 TYR A O 1
ATOM 774 N N . ILE A 1 97 ? -32.235 6.676 14.668 1.00 90.06 97 ILE A N 1
ATOM 775 C CA . ILE A 1 97 ? -31.736 6.289 15.986 1.00 90.06 97 ILE A CA 1
ATOM 776 C C . ILE A 1 97 ? -32.651 6.921 17.030 1.00 90.06 97 ILE A C 1
ATOM 778 O O . ILE A 1 97 ? -32.834 8.135 17.064 1.00 90.06 97 ILE A O 1
ATOM 782 N N . TYR A 1 98 ? -33.270 6.083 17.855 1.00 90.00 98 TYR A N 1
ATOM 783 C CA . TYR A 1 98 ? -34.203 6.499 18.893 1.00 90.00 98 TYR A CA 1
ATOM 784 C C . TYR A 1 98 ? -33.624 6.203 20.270 1.00 90.00 98 TYR A C 1
ATOM 786 O O . TYR A 1 98 ? -33.225 5.073 20.550 1.00 90.00 98 TYR A O 1
ATOM 794 N N . TYR A 1 99 ? -33.660 7.193 21.154 1.00 86.62 99 TYR A N 1
ATOM 795 C CA . TYR A 1 99 ? -33.238 7.059 22.543 1.00 86.62 99 TYR A CA 1
ATOM 796 C C . TYR A 1 99 ? -34.459 6.952 23.456 1.00 86.62 99 TYR A C 1
ATOM 798 O O . TYR A 1 99 ? -35.326 7.830 23.464 1.00 86.62 99 TYR A O 1
ATOM 806 N N . LEU A 1 100 ? -34.563 5.857 24.214 1.00 84.44 100 LEU A N 1
ATOM 807 C CA . LEU A 1 100 ? -35.634 5.681 25.192 1.00 84.44 100 LEU A CA 1
ATOM 808 C C . LEU A 1 100 ? -35.251 6.353 26.511 1.00 84.44 100 LEU A C 1
ATOM 810 O O . LEU A 1 100 ? -34.578 5.782 27.363 1.00 84.44 100 LEU A O 1
ATOM 814 N N . VAL A 1 101 ? -35.736 7.579 26.684 1.00 76.56 101 VAL A N 1
ATOM 815 C CA . VAL A 1 101 ? -35.541 8.367 27.900 1.00 76.56 101 VAL A CA 1
ATOM 816 C C . VAL A 1 101 ? -36.707 8.125 28.857 1.00 76.56 101 VAL A C 1
ATOM 818 O O . VAL A 1 101 ? -37.869 8.399 28.539 1.00 76.56 101 VAL A O 1
ATOM 821 N N . ALA A 1 102 ? -36.412 7.634 30.061 1.00 72.56 102 ALA A N 1
ATOM 822 C CA . ALA A 1 102 ? -37.407 7.560 31.125 1.00 72.56 102 ALA A CA 1
ATOM 823 C C . ALA A 1 102 ? -37.714 8.970 31.656 1.00 72.56 102 ALA A C 1
ATOM 825 O O . ALA A 1 102 ? -36.814 9.782 31.823 1.00 72.56 102 ALA A O 1
ATOM 826 N N . ASN A 1 103 ? -38.981 9.263 31.958 1.00 68.44 103 ASN A N 1
ATOM 827 C CA . ASN A 1 103 ? -39.368 10.503 32.629 1.00 68.44 103 ASN A CA 1
ATOM 828 C C . ASN A 1 103 ? -39.891 10.167 34.026 1.00 68.44 103 ASN A C 1
ATOM 830 O O . ASN A 1 103 ? -40.820 9.367 34.170 1.00 68.44 103 ASN A O 1
ATOM 834 N N . SER A 1 104 ? -39.291 10.767 35.052 1.00 66.38 104 SER A N 1
ATOM 835 C CA . SER A 1 104 ? -39.704 10.587 36.439 1.00 66.38 104 SER A CA 1
ATOM 836 C C . SER A 1 104 ? -40.210 11.912 37.015 1.00 66.38 104 SER A C 1
ATOM 838 O O . SER A 1 104 ? -39.637 12.973 36.782 1.00 66.38 104 SER A O 1
ATOM 840 N N . GLY A 1 105 ? -41.304 11.851 37.776 1.00 64.56 105 GLY A N 1
ATOM 841 C CA . GLY A 1 105 ? -41.841 13.001 38.514 1.00 64.56 105 GLY A CA 1
ATOM 842 C C . GLY A 1 105 ? -41.273 13.146 39.929 1.00 64.56 105 GLY A C 1
ATOM 843 O O . GLY A 1 105 ? -41.857 13.871 40.727 1.00 64.56 105 GLY A O 1
ATOM 844 N N . LEU A 1 106 ? -40.214 12.404 40.267 1.00 68.31 106 LEU A N 1
ATOM 845 C CA . LEU A 1 106 ? -39.575 12.428 41.582 1.00 68.31 106 LEU A CA 1
ATOM 846 C C . LEU A 1 106 ? -38.393 13.407 41.548 1.00 68.31 106 LEU A C 1
ATOM 848 O O . LEU A 1 106 ? -37.493 13.255 40.721 1.00 68.31 106 LEU A O 1
ATOM 852 N N . ASP A 1 107 ? -38.398 14.392 42.448 1.00 53.38 107 ASP A N 1
ATOM 853 C CA . ASP A 1 107 ? -37.286 15.335 42.609 1.00 53.38 107 ASP A CA 1
ATOM 854 C C . ASP A 1 107 ? -36.018 14.559 43.030 1.00 53.38 107 ASP A C 1
ATOM 856 O O . ASP A 1 107 ? -36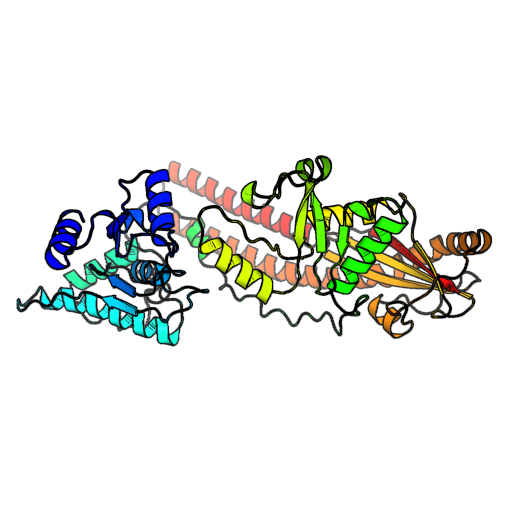.056 13.783 43.988 1.00 53.38 107 ASP A O 1
ATOM 860 N N . GLY A 1 108 ? -34.926 14.706 42.269 1.00 57.66 108 GLY A N 1
ATOM 861 C CA . GLY A 1 108 ? -33.690 13.910 42.367 1.00 57.66 108 GLY A CA 1
ATOM 862 C C . GLY A 1 108 ? -33.463 13.014 41.144 1.00 57.66 108 GLY A C 1
ATOM 863 O O . GLY A 1 108 ? -32.554 13.254 40.366 1.00 57.66 108 GLY A O 1
ATOM 864 N N . VAL A 1 109 ? -34.357 12.054 40.879 1.00 60.22 109 VAL A N 1
ATOM 865 C CA . VAL A 1 109 ? -34.248 11.155 39.701 1.00 60.22 109 VAL A CA 1
ATOM 866 C C . VAL A 1 109 ? -34.439 11.922 38.386 1.00 60.22 109 VAL A C 1
ATOM 868 O O . VAL A 1 109 ? -33.936 11.537 37.333 1.00 60.22 109 VAL A O 1
ATOM 871 N N . LYS A 1 110 ? -35.179 13.033 38.434 1.00 58.59 110 LYS A N 1
ATOM 872 C CA . LYS A 1 110 ? -35.339 13.954 37.307 1.00 58.59 110 LYS A CA 1
ATOM 873 C C . LYS A 1 110 ? -34.014 14.588 36.860 1.00 58.59 110 LYS A C 1
ATOM 875 O O . LYS A 1 110 ? -33.859 14.837 35.667 1.00 58.59 110 LYS A O 1
ATOM 880 N N . ASP A 1 111 ? -33.095 14.829 37.791 1.00 55.66 111 ASP A N 1
ATOM 881 C CA . ASP A 1 111 ? -31.822 15.492 37.511 1.00 55.66 111 ASP A CA 1
ATOM 882 C C . ASP A 1 111 ? -30.809 14.517 36.891 1.00 55.66 111 ASP A C 1
ATOM 884 O O . ASP A 1 111 ? -30.199 14.841 35.871 1.00 55.66 111 ASP A O 1
ATOM 888 N N . ASP A 1 112 ? -30.747 13.278 37.392 1.00 62.31 112 ASP A N 1
ATOM 889 C CA . ASP A 1 112 ? -29.949 12.189 36.804 1.00 62.31 112 ASP A CA 1
ATOM 890 C C . ASP A 1 112 ? -30.357 11.928 35.342 1.00 62.31 112 ASP A C 1
ATOM 892 O O . ASP A 1 112 ? -29.527 11.804 34.441 1.00 62.31 112 ASP A O 1
ATOM 896 N N . LEU A 1 113 ? -31.670 11.912 35.078 1.00 65.94 113 LEU A N 1
ATOM 897 C CA . LEU A 1 113 ? -32.216 11.764 33.728 1.00 65.94 113 LEU A CA 1
ATOM 898 C C . LEU A 1 113 ? -31.922 12.985 32.845 1.00 65.94 113 LEU A C 1
ATOM 900 O O . LEU A 1 113 ? -31.817 12.845 31.628 1.00 65.94 113 LEU A O 1
ATOM 904 N N . HIS A 1 114 ? -31.782 14.181 33.420 1.00 66.94 114 HIS A N 1
ATOM 905 C CA . HIS A 1 114 ? -31.418 15.383 32.670 1.00 66.94 114 HIS A CA 1
ATOM 906 C C . HIS A 1 114 ? -29.963 15.333 32.182 1.00 66.94 114 HIS A C 1
ATOM 908 O O . HIS A 1 114 ? -29.696 15.719 31.047 1.00 66.94 114 HIS A O 1
ATOM 914 N N . ILE A 1 115 ? -29.047 14.790 32.987 1.00 66.69 115 ILE A N 1
ATOM 915 C CA . ILE A 1 115 ? -27.642 14.573 32.605 1.00 66.69 115 ILE A CA 1
ATOM 916 C C . ILE A 1 115 ? -27.534 13.581 31.439 1.00 66.69 115 ILE A C 1
ATOM 918 O O . ILE A 1 115 ? -26.846 13.849 30.456 1.00 66.69 115 ILE A O 1
ATOM 922 N N . VAL A 1 116 ? -28.291 12.484 31.494 1.00 69.69 116 VAL A N 1
ATOM 923 C CA . VAL A 1 116 ? -28.366 11.496 30.405 1.00 69.69 116 VAL A CA 1
ATOM 924 C C . VAL A 1 116 ? -28.980 12.089 29.124 1.00 69.69 116 VAL A C 1
ATOM 926 O O . VAL A 1 116 ? -28.521 11.796 28.020 1.00 69.69 116 VAL A O 1
ATOM 929 N N . ASN A 1 117 ? -29.976 12.973 29.254 1.00 72.56 117 ASN A N 1
ATOM 930 C CA . ASN A 1 117 ? -30.520 13.720 28.114 1.00 72.56 117 ASN A CA 1
ATOM 931 C C . ASN A 1 117 ? -29.470 14.633 27.477 1.00 72.56 117 ASN A C 1
ATOM 933 O O . ASN A 1 117 ? -29.343 14.642 26.258 1.00 72.56 117 ASN A O 1
ATOM 937 N N . LYS A 1 118 ? -28.655 15.323 28.287 1.00 75.19 118 LYS A N 1
ATOM 938 C CA . LYS A 1 118 ? -27.576 16.173 27.768 1.00 75.19 118 LYS A CA 1
ATOM 939 C C . LYS A 1 118 ? -26.519 15.394 26.986 1.00 75.19 118 LYS A C 1
ATOM 941 O O . LYS A 1 118 ? -26.003 15.930 26.013 1.00 75.19 118 LYS A O 1
ATOM 946 N N . LEU A 1 119 ? -26.218 14.146 27.358 1.00 74.19 119 LEU A N 1
ATOM 947 C CA . LEU A 1 119 ? -25.334 13.283 26.558 1.00 74.19 119 LEU A CA 1
ATOM 948 C C . LEU A 1 119 ? -25.911 13.015 25.163 1.00 74.19 119 LEU A C 1
ATOM 950 O O . LEU A 1 119 ? -25.171 13.011 24.185 1.00 74.19 119 LEU A O 1
ATOM 954 N N . THR A 1 120 ? -27.229 12.830 25.078 1.00 73.94 120 THR A N 1
ATOM 955 C CA . THR A 1 120 ? -27.931 12.592 23.810 1.00 73.94 120 THR A CA 1
ATOM 956 C C . THR A 1 120 ? -27.955 13.855 22.947 1.00 73.94 120 THR A C 1
ATOM 958 O O . THR A 1 120 ? -27.598 13.802 21.775 1.00 73.94 120 THR A O 1
ATOM 961 N N . ASP A 1 121 ? -28.296 15.002 23.542 1.00 78.00 121 ASP A N 1
ATOM 962 C CA . ASP A 1 121 ? -28.302 16.296 22.849 1.00 78.00 121 ASP A CA 1
ATOM 963 C C . ASP A 1 121 ? -26.896 16.661 22.337 1.00 78.00 121 ASP A C 1
ATOM 965 O O . ASP A 1 121 ? -26.741 17.195 21.237 1.00 78.00 121 ASP A O 1
ATOM 969 N N . LYS A 1 122 ? -25.854 16.348 23.124 1.00 74.44 122 LYS A N 1
ATOM 970 C CA . LYS A 1 122 ? -24.463 16.608 22.743 1.00 74.44 122 LYS A CA 1
ATOM 971 C C . LYS A 1 122 ? -23.997 15.704 21.604 1.00 74.44 122 LYS A C 1
ATOM 973 O O . LYS A 1 122 ? -23.265 16.172 20.738 1.00 74.44 122 LYS A O 1
ATOM 978 N N . GLU A 1 123 ? -24.422 14.444 21.580 1.00 74.62 123 GLU A N 1
ATOM 979 C CA . GLU A 1 123 ? -24.147 13.534 20.463 1.00 74.62 123 GLU A CA 1
ATOM 980 C C . GLU A 1 123 ? -24.740 14.061 19.151 1.00 74.62 123 GLU A C 1
ATOM 982 O O . GLU A 1 123 ? -24.025 14.148 18.154 1.00 74.62 123 GLU A O 1
ATOM 987 N N . GLU A 1 124 ? -25.999 14.508 19.170 1.00 74.19 124 GLU A N 1
ATOM 988 C CA . GLU A 1 124 ? -26.665 15.072 17.989 1.00 74.19 124 GLU A CA 1
ATOM 989 C C . GLU A 1 124 ? -25.966 16.352 17.495 1.00 74.19 124 GLU A C 1
ATOM 991 O O . GLU A 1 124 ? -25.740 16.528 16.291 1.00 74.19 124 GLU A O 1
ATOM 996 N N . GLU A 1 125 ? -25.553 17.229 18.418 1.00 71.56 125 GLU A N 1
ATOM 997 C CA . GLU A 1 125 ? -24.774 18.428 18.094 1.00 71.56 125 GLU A CA 1
ATOM 998 C C . GLU A 1 125 ? -23.458 18.065 17.392 1.00 71.56 125 GLU A C 1
ATOM 1000 O O . GLU A 1 125 ? -23.130 18.629 16.341 1.00 71.56 125 GLU A O 1
ATOM 1005 N N . VAL A 1 126 ? -22.719 17.101 17.938 1.00 67.88 126 VAL A N 1
ATOM 1006 C CA . VAL A 1 126 ? -21.395 16.715 17.439 1.00 67.88 126 VAL A CA 1
ATOM 1007 C C . VAL A 1 126 ? -21.491 15.986 16.105 1.00 67.88 126 VAL A C 1
ATOM 1009 O O . VAL A 1 126 ? -20.710 16.270 15.191 1.00 67.88 126 VAL A O 1
ATOM 1012 N N . HIS A 1 127 ? -22.498 15.132 15.938 1.00 66.56 127 HIS A N 1
ATOM 1013 C CA . HIS A 1 127 ? -22.789 14.492 14.662 1.00 66.56 127 HIS A CA 1
ATOM 1014 C C . HIS A 1 127 ? -23.087 15.529 13.565 1.00 66.56 127 HIS A C 1
ATOM 1016 O O . HIS A 1 127 ? -22.640 15.384 12.428 1.00 66.56 127 HIS A O 1
ATOM 1022 N N . SER A 1 128 ? -23.780 16.624 13.903 1.00 65.88 128 SER A N 1
ATOM 1023 C CA . SER A 1 128 ? -24.097 17.690 12.944 1.00 65.88 128 SER A CA 1
ATOM 1024 C C . SER A 1 128 ? -22.913 18.601 12.573 1.00 65.88 128 SER A C 1
ATOM 1026 O O . SER A 1 128 ? -22.970 19.268 11.537 1.00 65.88 128 SER A O 1
ATOM 1028 N N . THR A 1 129 ? -21.851 18.646 13.391 1.00 61.25 129 THR A N 1
ATOM 1029 C CA . THR A 1 129 ? -20.771 19.648 13.284 1.00 61.25 129 THR A CA 1
ATOM 1030 C C . THR A 1 129 ? -19.371 19.083 13.039 1.00 61.25 129 THR A C 1
ATOM 1032 O O . THR A 1 129 ? -18.653 19.654 12.217 1.00 61.25 129 THR A O 1
ATOM 1035 N N . LEU A 1 130 ? -18.959 18.011 13.728 1.00 55.34 130 LEU A N 1
ATOM 1036 C CA . LEU A 1 130 ? -17.556 17.563 13.781 1.00 55.34 130 LEU A CA 1
ATOM 1037 C C . LEU A 1 130 ? -17.317 16.127 13.287 1.00 55.34 130 LEU A C 1
ATOM 1039 O O . LEU A 1 130 ? -16.203 15.823 12.872 1.00 55.34 130 LEU A O 1
ATOM 1043 N N . GLY A 1 131 ? -18.329 15.257 13.292 1.00 52.53 131 GLY A N 1
ATOM 1044 C CA . GLY A 1 131 ? -18.204 13.876 12.802 1.00 52.53 131 GLY A CA 1
ATOM 1045 C C . GLY A 1 131 ? -17.343 12.926 13.656 1.00 52.53 131 GLY A C 1
ATOM 1046 O O . GLY A 1 131 ? -17.208 11.770 13.266 1.00 52.53 131 GLY A O 1
ATOM 1047 N N . ASP A 1 132 ? -16.792 13.383 14.788 1.00 55.53 132 ASP A N 1
ATOM 1048 C CA . ASP A 1 132 ? -16.091 12.567 15.794 1.00 55.53 132 ASP A CA 1
ATOM 1049 C C . ASP A 1 132 ? -16.515 13.019 17.202 1.00 55.53 132 ASP A C 1
ATOM 1051 O O . ASP A 1 132 ? -16.196 14.134 17.634 1.00 55.53 132 ASP A O 1
ATOM 1055 N N . ALA A 1 133 ? -17.291 12.186 17.901 1.00 53.19 133 ALA A N 1
ATOM 1056 C CA . ALA A 1 133 ? -17.789 12.486 19.245 1.00 53.19 133 ALA A CA 1
ATOM 1057 C C . ALA A 1 133 ? -16.797 12.123 20.358 1.00 53.19 133 ALA A C 1
ATOM 1059 O O . ALA A 1 133 ? -16.903 12.655 21.469 1.00 53.19 133 ALA A O 1
ATOM 1060 N N . GLY A 1 134 ? -15.780 11.311 20.061 1.00 51.31 134 GLY A N 1
ATOM 1061 C CA . GLY A 1 134 ? -14.769 10.889 21.030 1.00 51.31 134 GLY A CA 1
ATOM 1062 C C . GLY A 1 134 ? -13.861 12.019 21.524 1.00 51.31 134 GLY A C 1
ATOM 1063 O O . GLY A 1 134 ? -13.342 11.955 22.640 1.00 51.31 134 GLY A O 1
ATOM 1064 N N . SER A 1 135 ? -13.701 13.093 20.746 1.00 54.84 135 SER A N 1
ATOM 1065 C CA . SER A 1 135 ? -12.865 14.239 21.126 1.00 54.84 135 SER A CA 1
ATOM 1066 C C . SER A 1 135 ? -13.564 15.257 22.030 1.00 54.84 135 SER A C 1
ATOM 1068 O O . SER A 1 135 ? -12.922 16.199 22.478 1.00 54.84 135 SER A O 1
ATOM 1070 N N . VAL A 1 136 ? -14.864 15.110 22.299 1.00 59.50 136 VAL A N 1
ATOM 1071 C CA . VAL A 1 136 ? -15.688 16.162 22.930 1.00 59.50 136 VAL A CA 1
ATOM 1072 C C . VAL A 1 136 ? -15.417 16.291 24.424 1.00 59.50 136 VAL A C 1
ATOM 1074 O O . VAL A 1 136 ? -15.348 17.399 24.948 1.00 59.50 136 VAL A O 1
ATOM 1077 N N . MET A 1 137 ? -15.253 15.161 25.114 1.00 59.16 137 MET A N 1
ATOM 1078 C CA . MET A 1 137 ? -14.910 15.146 26.539 1.00 59.16 137 MET A CA 1
ATOM 1079 C C . MET A 1 137 ? -13.392 15.206 26.777 1.00 59.16 137 MET A C 1
ATOM 1081 O O . MET A 1 137 ? -12.970 15.363 27.916 1.00 59.16 137 MET A O 1
ATOM 1085 N N . HIS A 1 138 ? -12.567 15.066 25.728 1.00 61.53 138 HIS A N 1
ATOM 1086 C CA . HIS A 1 138 ? -11.096 14.978 25.785 1.00 61.53 138 HIS A CA 1
ATOM 1087 C C . HIS A 1 138 ? -10.530 13.885 26.717 1.00 61.53 138 HIS A C 1
ATOM 1089 O O . HIS A 1 138 ? -9.344 13.898 27.040 1.00 61.53 138 HIS A O 1
ATOM 1095 N N . LEU A 1 139 ? -11.355 12.924 27.145 1.00 61.31 139 LEU A N 1
ATOM 1096 C CA . LEU A 1 139 ? -10.937 11.833 28.030 1.00 61.31 139 LEU A CA 1
ATOM 1097 C C . LEU A 1 139 ? -10.408 10.619 27.252 1.00 61.31 139 LEU A C 1
ATOM 1099 O O . LEU A 1 139 ? -9.647 9.837 27.823 1.00 61.31 139 LEU A O 1
ATOM 1103 N N . TYR A 1 140 ? -10.802 10.474 25.975 1.00 61.16 140 TYR A N 1
ATOM 1104 C CA . TYR A 1 140 ? -10.398 9.421 25.023 1.00 61.16 140 TYR A CA 1
ATOM 1105 C C . TYR A 1 140 ? -10.442 7.985 25.585 1.00 61.16 140 TYR A C 1
ATOM 1107 O O . TYR A 1 140 ? -9.786 7.076 25.081 1.00 61.16 140 TYR A O 1
ATOM 1115 N N . ASN A 1 141 ? -11.213 7.766 26.652 1.00 73.56 141 ASN A N 1
ATOM 1116 C CA . ASN A 1 141 ? -11.284 6.511 27.380 1.00 73.56 141 ASN A CA 1
ATOM 1117 C C . ASN A 1 141 ? -12.677 6.357 27.997 1.00 73.56 141 ASN A C 1
ATOM 1119 O O . ASN A 1 141 ? -13.128 7.212 28.759 1.00 73.56 141 ASN A O 1
ATOM 1123 N N . THR A 1 142 ? -13.334 5.241 27.686 1.00 73.12 142 THR A N 1
ATOM 1124 C CA . THR A 1 142 ? -14.694 4.930 28.136 1.00 73.12 142 THR A CA 1
ATOM 1125 C C . THR A 1 142 ? -14.835 4.908 29.657 1.00 73.12 142 THR A C 1
ATOM 1127 O O . THR A 1 142 ? -15.811 5.446 30.170 1.00 73.12 142 THR A O 1
ATOM 1130 N N . ASP A 1 143 ? -13.876 4.332 30.386 1.00 73.81 143 ASP A N 1
ATOM 1131 C CA . ASP A 1 143 ? -13.959 4.213 31.846 1.00 73.81 143 ASP A CA 1
ATOM 1132 C C . ASP A 1 143 ? -13.868 5.591 32.512 1.00 73.81 143 ASP A C 1
ATOM 1134 O O . ASP A 1 143 ? -14.641 5.898 33.420 1.00 73.81 143 ASP A O 1
ATOM 1138 N N . LYS A 1 144 ? -12.991 6.458 31.990 1.00 74.12 144 LYS A N 1
ATOM 1139 C CA . LYS A 1 144 ? -12.851 7.843 32.462 1.00 74.12 144 LYS A CA 1
ATOM 1140 C C . LYS A 1 144 ? -14.102 8.677 32.185 1.00 74.12 144 LYS A C 1
ATOM 1142 O O . LYS A 1 144 ? -14.497 9.470 33.032 1.00 74.12 144 LYS A O 1
ATOM 1147 N N . GLU A 1 145 ? -14.744 8.502 31.026 1.00 75.12 145 GLU A N 1
ATOM 1148 C CA . GLU A 1 145 ? -16.020 9.175 30.733 1.00 75.12 145 GLU A CA 1
ATOM 1149 C C . GLU A 1 145 ? -17.129 8.730 31.687 1.00 75.12 145 GLU A C 1
ATOM 1151 O O . GLU A 1 145 ? -17.876 9.565 32.196 1.00 75.12 145 GLU A O 1
ATOM 1156 N N . VAL A 1 146 ? -17.221 7.425 31.964 1.00 78.75 146 VAL A N 1
ATOM 1157 C CA . VAL A 1 146 ? -18.219 6.880 32.893 1.00 78.75 146 VAL A CA 1
ATOM 1158 C C . VAL A 1 146 ? -18.019 7.441 34.298 1.00 78.75 146 VAL A C 1
ATOM 1160 O O . VAL A 1 146 ? -19.000 7.828 34.932 1.00 78.75 146 VAL A O 1
ATOM 1163 N N . GLU A 1 147 ? -16.777 7.509 34.778 1.00 78.19 147 GLU A N 1
ATOM 1164 C CA . GLU A 1 147 ? -16.448 8.093 36.082 1.00 78.19 147 GLU A CA 1
ATOM 1165 C C . GLU A 1 147 ? -16.797 9.586 36.132 1.00 78.19 147 GLU A C 1
ATOM 1167 O O . GLU A 1 147 ? -17.501 10.022 37.041 1.00 78.19 147 GLU A O 1
ATOM 1172 N N . TYR A 1 148 ? -16.435 10.346 35.098 1.00 76.44 148 TYR A N 1
ATOM 1173 C CA . TYR A 1 148 ? -16.752 11.772 35.000 1.00 76.44 148 TYR A CA 1
ATOM 1174 C C . TYR A 1 148 ? -18.262 12.054 35.008 1.00 76.44 148 TYR A C 1
ATOM 1176 O O . TYR A 1 148 ? -18.746 12.955 35.700 1.00 76.44 148 TYR A O 1
ATOM 1184 N N . VAL A 1 149 ? -19.041 11.259 34.272 1.00 77.75 149 VAL A N 1
ATOM 1185 C CA . VAL A 1 149 ? -20.505 11.367 34.275 1.00 77.75 149 VAL A CA 1
ATOM 1186 C C . VAL A 1 149 ? -21.087 10.925 35.622 1.00 77.75 149 VAL A C 1
ATOM 1188 O O . VAL A 1 149 ? -22.031 11.549 36.106 1.00 77.75 149 VAL A O 1
ATOM 1191 N N . ALA A 1 150 ? -20.518 9.905 36.270 1.00 77.75 150 ALA A N 1
ATOM 1192 C CA . ALA A 1 150 ? -20.939 9.467 37.601 1.00 77.75 150 ALA A CA 1
ATOM 1193 C C . ALA A 1 150 ? -20.717 10.552 38.671 1.00 77.75 150 ALA A C 1
ATOM 1195 O O . ALA A 1 150 ? -21.585 10.770 39.525 1.00 77.75 150 ALA A O 1
ATOM 1196 N N . GLU A 1 151 ? -19.591 11.263 38.608 1.00 77.31 151 GLU A N 1
ATOM 1197 C CA . GLU A 1 151 ? -19.308 12.424 39.456 1.00 77.31 151 GLU A CA 1
ATOM 1198 C C . GLU A 1 151 ? -20.301 13.559 39.184 1.00 77.31 151 GLU A C 1
ATOM 1200 O O . GLU A 1 151 ? -20.909 14.084 40.117 1.00 77.31 151 GLU A O 1
ATOM 1205 N N . ALA A 1 152 ? -20.567 13.874 37.911 1.00 75.75 152 ALA A N 1
ATOM 1206 C CA . ALA A 1 152 ? -21.531 14.907 37.535 1.00 75.75 152 ALA A CA 1
ATOM 1207 C C . ALA A 1 152 ? -22.960 14.605 38.025 1.00 75.75 152 ALA A C 1
ATOM 1209 O O . ALA A 1 152 ? -23.669 15.525 38.442 1.00 75.75 152 ALA A O 1
ATOM 1210 N N . ILE A 1 153 ? -23.372 13.332 38.007 1.00 75.50 153 ILE A N 1
ATOM 1211 C CA . ILE A 1 153 ? -24.652 12.868 38.567 1.00 75.50 153 ILE A CA 1
ATOM 1212 C C . ILE A 1 153 ? -24.668 13.047 40.086 1.00 75.50 153 ILE A C 1
ATOM 1214 O O . ILE A 1 153 ? -25.625 13.592 40.635 1.00 75.50 153 ILE A O 1
ATOM 1218 N N . THR A 1 154 ? -23.591 12.654 40.766 1.00 75.12 154 THR A N 1
ATOM 1219 C CA . THR A 1 154 ? -23.483 12.768 42.229 1.00 75.12 154 THR A CA 1
ATOM 1220 C C . THR A 1 154 ? -23.538 14.226 42.693 1.00 75.12 154 THR A C 1
ATOM 1222 O O . THR A 1 154 ? -24.213 14.541 43.676 1.00 75.12 154 THR A O 1
ATOM 1225 N N . ASP A 1 155 ? -22.888 15.119 41.950 1.00 72.38 155 ASP A N 1
ATOM 1226 C CA . ASP A 1 155 ? -22.809 16.549 42.253 1.00 72.38 155 ASP A CA 1
ATOM 1227 C C . ASP A 1 155 ? -23.992 17.362 41.702 1.00 72.38 155 ASP A C 1
ATOM 1229 O O . ASP A 1 155 ? -24.074 18.573 41.928 1.00 72.38 155 ASP A O 1
ATOM 1233 N N . ASN A 1 156 ? -24.919 16.715 40.985 1.00 67.38 156 ASN A N 1
ATOM 1234 C CA . ASN A 1 156 ? -26.034 17.351 40.278 1.00 67.38 156 ASN A CA 1
ATOM 1235 C C . ASN A 1 156 ? -25.568 18.515 39.373 1.00 67.38 156 ASN A C 1
ATOM 1237 O O . ASN A 1 156 ? -26.190 19.581 39.277 1.00 67.38 156 ASN A O 1
ATOM 1241 N N . ASN A 1 157 ? -24.414 18.333 38.726 1.00 71.00 157 ASN A N 1
ATOM 1242 C CA . ASN A 1 157 ? -23.797 19.348 37.888 1.00 71.00 157 ASN A CA 1
ATOM 1243 C C . ASN A 1 157 ? -24.363 19.290 36.469 1.00 71.00 157 ASN A C 1
ATOM 1245 O O . ASN A 1 157 ? -23.808 18.672 35.561 1.00 71.00 157 ASN A O 1
ATOM 1249 N N . GLN A 1 158 ? -25.455 20.014 36.255 1.00 63.09 158 GLN A N 1
ATOM 1250 C CA . GLN A 1 158 ? -26.105 20.076 34.949 1.00 63.09 158 GLN A CA 1
ATOM 1251 C C . GLN A 1 158 ? -25.225 20.738 33.873 1.00 63.09 158 GLN A C 1
ATOM 1253 O O . GLN A 1 158 ? -25.454 20.501 32.694 1.00 63.09 158 GLN A O 1
ATOM 1258 N N . ALA A 1 159 ? -24.212 21.532 34.228 1.00 62.94 159 ALA A N 1
ATOM 1259 C CA . ALA A 1 159 ? -23.348 22.240 33.278 1.00 62.94 159 ALA A CA 1
ATOM 1260 C C . ALA A 1 159 ? -22.048 21.482 32.936 1.00 62.94 159 ALA A C 1
ATOM 1262 O O . ALA A 1 159 ? -21.127 22.078 32.377 1.00 62.94 159 ALA A O 1
ATOM 1263 N N . PHE A 1 160 ? -21.946 20.186 33.263 1.00 71.56 160 PHE A N 1
ATOM 1264 C CA . PHE A 1 160 ? -20.718 19.399 33.064 1.00 71.56 160 PHE A CA 1
ATOM 1265 C C . PHE A 1 160 ? -20.241 19.344 31.597 1.00 71.56 160 PHE A C 1
ATOM 1267 O O . PHE A 1 160 ? -19.046 19.252 31.354 1.00 71.56 160 PHE A O 1
ATOM 1274 N N . LEU A 1 161 ? -21.153 19.502 30.627 1.00 64.31 161 LEU A N 1
ATOM 1275 C CA . LEU A 1 161 ? -20.852 19.543 29.185 1.00 64.31 161 LEU A CA 1
ATOM 1276 C C . LEU A 1 161 ? -20.794 20.953 28.575 1.00 64.31 161 LEU A C 1
ATOM 1278 O O . LEU A 1 161 ? -20.540 21.088 27.382 1.00 64.31 161 LEU A O 1
ATOM 1282 N N . GLU A 1 162 ? -21.058 22.006 29.354 1.00 61.53 162 GLU A N 1
ATOM 1283 C CA . GLU A 1 162 ? -21.172 23.386 28.843 1.00 61.53 162 GLU A CA 1
ATOM 1284 C C . GLU A 1 162 ? -19.860 24.182 28.944 1.00 61.53 162 GLU A C 1
ATOM 1286 O O . GLU A 1 162 ? -19.778 25.308 28.454 1.00 61.53 162 GLU A O 1
ATOM 1291 N N . LYS A 1 163 ? -18.818 23.628 29.577 1.00 50.84 163 LYS A N 1
ATOM 1292 C CA . LYS A 1 163 ? -17.509 24.285 29.678 1.00 50.84 163 LYS A CA 1
ATOM 1293 C C . LYS A 1 163 ? -16.621 23.904 28.498 1.00 50.84 163 LYS A C 1
ATOM 1295 O O . LYS A 1 163 ? -15.912 22.910 28.541 1.00 50.84 163 LYS A O 1
ATOM 1300 N N . GLU A 1 164 ? -16.604 24.774 27.496 1.00 41.88 164 GLU A N 1
ATOM 1301 C CA . GLU A 1 164 ? -15.685 24.752 26.348 1.00 41.88 164 GLU A CA 1
ATOM 1302 C C . GLU A 1 164 ? -14.222 25.110 26.699 1.00 41.88 164 GLU A C 1
ATOM 1304 O O . GLU A 1 164 ? -13.386 25.256 25.813 1.00 41.88 164 GLU A O 1
ATOM 1309 N N . GLU A 1 165 ? -13.866 25.257 27.980 1.00 34.66 165 GLU A N 1
ATOM 1310 C CA . GLU A 1 165 ? -12.534 25.712 28.378 1.00 34.66 165 GLU A CA 1
ATOM 1311 C C . GLU A 1 165 ? -11.921 24.838 29.482 1.00 34.66 165 GLU A C 1
ATOM 1313 O O . GLU A 1 165 ? -12.313 24.891 30.647 1.00 34.66 165 GLU A O 1
ATOM 1318 N N . THR A 1 166 ? -10.834 24.160 29.103 1.00 33.34 166 THR A N 1
ATOM 1319 C CA . THR A 1 166 ? -9.707 23.773 29.967 1.00 33.34 166 THR A CA 1
ATOM 1320 C C . THR A 1 166 ? -9.962 22.642 30.973 1.00 33.34 166 THR A C 1
ATOM 1322 O O . THR A 1 166 ? -10.066 22.871 32.174 1.00 33.34 166 THR A O 1
ATOM 1325 N N . TYR A 1 167 ? -9.911 21.394 30.502 1.00 34.09 167 TYR A N 1
ATOM 1326 C CA . TYR A 1 167 ? -9.522 20.245 31.333 1.00 34.09 167 TYR A CA 1
ATOM 1327 C C . TYR A 1 167 ? -8.203 19.648 30.821 1.00 34.09 167 TYR A C 1
ATOM 1329 O O . TYR A 1 167 ? -8.122 18.510 30.382 1.00 34.09 167 TYR A O 1
ATOM 1337 N N . GLY A 1 168 ? -7.144 20.458 30.876 1.00 32.34 168 GLY A N 1
ATOM 1338 C CA . GLY A 1 168 ? -5.793 19.953 31.095 1.00 32.34 168 GLY A CA 1
ATOM 1339 C C . GLY A 1 168 ? -5.506 20.085 32.589 1.00 32.34 168 GLY A C 1
ATOM 1340 O O . GLY A 1 168 ? -5.716 21.164 33.140 1.00 32.34 168 GLY A O 1
ATOM 1341 N N . TYR A 1 169 ? -5.03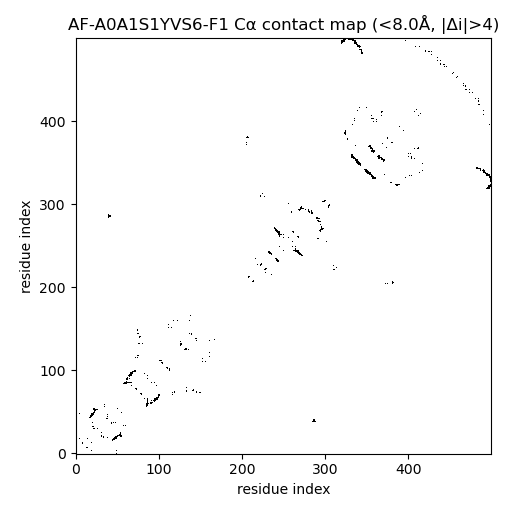7 19.008 33.219 1.00 28.55 169 TYR A N 1
ATOM 1342 C CA . TYR A 1 169 ? -4.717 18.877 34.650 1.00 28.55 169 TYR A CA 1
ATOM 1343 C C . TYR A 1 169 ? -5.906 18.620 35.594 1.00 28.55 169 TYR A C 1
ATOM 1345 O O . TYR A 1 169 ? -6.268 19.460 36.417 1.00 28.55 169 TYR A O 1
ATOM 1353 N N . ALA A 1 170 ? -6.433 17.393 35.566 1.00 26.28 170 ALA A N 1
ATOM 1354 C CA . ALA A 1 170 ? -6.876 16.764 36.810 1.00 26.28 170 ALA A CA 1
ATOM 1355 C C . ALA A 1 170 ? -5.628 16.254 37.554 1.00 26.28 170 ALA A C 1
ATOM 1357 O O . ALA A 1 170 ? -4.739 15.655 36.951 1.00 26.28 170 ALA A O 1
ATOM 1358 N N . GLN A 1 171 ? -5.533 16.579 38.842 1.00 27.69 171 GLN A N 1
ATOM 1359 C CA . GLN A 1 171 ? -4.450 16.173 39.732 1.00 27.69 171 GLN A CA 1
ATOM 1360 C C . GLN A 1 171 ? -4.361 14.642 39.788 1.00 27.69 171 GLN A C 1
ATOM 1362 O O . GLN A 1 171 ? -5.328 13.986 40.160 1.00 27.69 171 GLN A O 1
ATOM 1367 N N . GLU A 1 172 ? -3.197 14.087 39.448 1.00 29.08 172 GLU A N 1
ATOM 1368 C CA . GLU A 1 172 ? -2.860 12.699 39.758 1.00 29.08 172 GLU A CA 1
ATOM 1369 C C . GLU A 1 172 ? -2.761 12.550 41.286 1.00 29.08 172 GLU A C 1
ATOM 1371 O O . GLU A 1 172 ? -1.785 12.989 41.901 1.00 29.08 172 GLU A O 1
ATOM 1376 N N . GLU A 1 173 ? -3.774 11.944 41.910 1.00 27.42 173 GLU A N 1
ATOM 1377 C CA . GLU A 1 173 ? -3.570 11.236 43.173 1.00 27.42 173 GLU A CA 1
ATOM 1378 C C . GLU A 1 173 ? -2.862 9.896 42.910 1.00 27.42 173 GLU A C 1
ATOM 1380 O O . GLU A 1 173 ? -3.033 9.245 41.880 1.00 27.42 173 GLU A O 1
ATOM 1385 N N . GLU A 1 174 ? -2.005 9.537 43.864 1.00 33.31 174 GLU A N 1
ATOM 1386 C CA . GLU A 1 174 ? -1.039 8.440 43.857 1.00 33.31 174 GLU A CA 1
ATOM 1387 C C . GLU A 1 174 ? -1.625 7.084 43.414 1.00 33.31 174 GLU A C 1
ATOM 1389 O O . GLU A 1 174 ? -2.444 6.490 44.114 1.00 33.31 174 GLU A O 1
ATOM 1394 N N . GLY A 1 175 ? -1.128 6.524 42.303 1.00 28.69 175 GLY A N 1
ATOM 1395 C CA . GLY A 1 175 ? -1.586 5.208 41.845 1.00 28.69 175 GLY A CA 1
ATOM 1396 C C . GLY A 1 175 ? -0.868 4.634 40.623 1.00 28.69 175 GLY A C 1
ATOM 1397 O O . GLY A 1 175 ? -1.458 4.493 39.567 1.00 28.69 175 GLY A O 1
ATOM 1398 N N . ASP A 1 176 ? 0.412 4.302 40.788 1.00 34.75 176 ASP A N 1
ATOM 1399 C CA . ASP A 1 176 ? 1.117 3.149 40.194 1.00 34.75 176 ASP A CA 1
ATOM 1400 C C . ASP A 1 176 ? 0.659 2.613 38.805 1.00 34.75 176 ASP A C 1
ATOM 1402 O O . ASP A 1 176 ? -0.017 1.595 38.706 1.00 34.75 176 ASP A O 1
ATOM 1406 N N . SER A 1 177 ? 1.127 3.231 37.713 1.00 31.02 177 SER A N 1
ATOM 1407 C CA . SER A 1 177 ? 1.627 2.547 36.501 1.00 31.02 177 SER A CA 1
ATOM 1408 C C . SER A 1 177 ? 2.118 3.591 35.497 1.00 31.02 177 SER A C 1
ATOM 1410 O O . SER A 1 177 ? 1.348 4.383 34.968 1.00 31.02 177 SER A O 1
ATOM 1412 N N . PHE A 1 178 ? 3.423 3.604 35.235 1.00 39.25 178 PHE A N 1
ATOM 1413 C CA . PHE A 1 178 ? 4.026 4.431 34.193 1.00 39.25 178 PHE A CA 1
ATOM 1414 C C . PHE A 1 178 ? 3.622 3.879 32.820 1.00 39.25 178 PHE A C 1
ATOM 1416 O O . PHE A 1 178 ? 4.221 2.909 32.353 1.00 39.25 178 PHE A O 1
ATOM 1423 N N . ASP A 1 179 ? 2.606 4.470 32.194 1.00 40.53 179 ASP A N 1
ATOM 1424 C CA . ASP A 1 179 ? 2.197 4.117 30.837 1.00 40.53 179 ASP A CA 1
ATOM 1425 C C . ASP A 1 179 ? 3.003 4.925 29.808 1.00 40.53 179 ASP A C 1
ATOM 1427 O O . ASP A 1 179 ? 2.633 6.016 29.379 1.00 40.53 179 ASP A O 1
ATOM 1431 N N . LEU A 1 180 ? 4.172 4.386 29.449 1.00 38.88 180 LEU A N 1
ATOM 1432 C CA . LEU A 1 180 ? 5.039 4.942 28.407 1.00 38.88 180 LEU A CA 1
ATOM 1433 C C . LEU A 1 180 ? 4.339 4.978 27.035 1.00 38.88 180 LEU A C 1
ATOM 1435 O O . LEU A 1 180 ? 4.746 5.762 26.183 1.00 38.88 180 LEU A O 1
ATOM 1439 N N . ALA A 1 181 ? 3.300 4.158 26.818 1.00 37.06 181 ALA A N 1
ATOM 1440 C CA . ALA A 1 181 ? 2.523 4.176 25.581 1.00 37.06 181 ALA A CA 1
ATOM 1441 C C . ALA A 1 181 ? 1.618 5.414 25.514 1.00 37.06 181 ALA A C 1
ATOM 1443 O O . ALA A 1 181 ? 1.627 6.097 24.496 1.00 37.06 181 ALA A O 1
ATOM 1444 N N . ALA A 1 182 ? 0.962 5.783 26.619 1.00 40.06 182 ALA A N 1
ATOM 1445 C CA . ALA A 1 182 ? 0.137 6.992 26.690 1.00 40.06 182 ALA A CA 1
ATOM 1446 C C . ALA A 1 182 ? 0.947 8.282 26.441 1.00 40.06 182 ALA A C 1
ATOM 1448 O O . ALA A 1 182 ? 0.470 9.203 25.788 1.00 40.06 182 ALA A O 1
ATOM 1449 N N . PHE A 1 183 ? 2.206 8.329 26.895 1.00 35.06 183 PHE A N 1
ATOM 1450 C CA . PHE A 1 183 ? 3.101 9.474 26.664 1.00 35.06 183 PHE A CA 1
ATOM 1451 C C . PHE A 1 183 ? 3.685 9.524 25.239 1.00 35.06 183 PHE A C 1
ATOM 1453 O O . PHE A 1 183 ? 4.075 10.589 24.770 1.00 35.06 183 PHE A O 1
ATOM 1460 N N . LEU A 1 184 ? 3.768 8.381 24.546 1.00 34.81 184 LEU A N 1
ATOM 1461 C CA . LEU A 1 184 ? 4.118 8.320 23.119 1.00 34.81 184 LEU A CA 1
ATOM 1462 C C . LEU A 1 184 ? 2.904 8.617 22.221 1.00 34.81 184 LEU A C 1
ATOM 1464 O O . LEU A 1 184 ? 3.083 9.064 21.090 1.00 34.81 184 LEU A O 1
ATOM 1468 N N . GLU A 1 185 ? 1.684 8.406 22.722 1.00 33.72 185 GLU A N 1
ATOM 1469 C CA . GLU A 1 185 ? 0.428 8.742 22.041 1.00 33.72 185 GLU A CA 1
ATOM 1470 C C . GLU A 1 185 ? 0.041 10.227 22.155 1.00 33.72 185 GLU A C 1
ATOM 1472 O O . GLU A 1 185 ? -0.759 10.694 21.348 1.00 33.72 185 GLU A O 1
ATOM 1477 N N . GLU A 1 186 ? 0.655 11.017 23.048 1.00 30.22 186 GLU A N 1
ATOM 1478 C CA . GLU A 1 186 ? 0.475 12.486 23.080 1.00 30.22 186 GLU A CA 1
ATOM 1479 C C . GLU A 1 186 ? 0.997 13.196 21.810 1.00 30.22 186 GLU A C 1
ATOM 1481 O O . GLU A 1 186 ? 0.637 14.343 21.547 1.00 30.22 186 GLU A O 1
ATOM 1486 N N . GLU A 1 187 ? 1.779 12.506 20.974 1.00 28.91 187 GLU A N 1
ATOM 1487 C CA . GLU A 1 187 ? 2.085 12.910 19.597 1.00 28.91 187 GLU A CA 1
ATOM 1488 C C . GLU A 1 187 ? 1.547 11.896 18.572 1.00 28.91 187 GLU A C 1
ATOM 1490 O O . GLU A 1 187 ? 2.155 11.676 17.517 1.00 28.91 187 GLU A O 1
ATOM 1495 N N . SER A 1 188 ? 0.352 11.329 18.788 1.00 28.36 188 SER A N 1
ATOM 1496 C CA . SER A 1 188 ? -0.471 10.993 17.629 1.00 28.36 188 SER A CA 1
ATOM 1497 C C . SER A 1 188 ? -0.799 12.324 16.966 1.00 28.36 188 SER A C 1
ATOM 1499 O O . SER A 1 188 ? -1.760 13.015 17.309 1.00 28.36 188 SER A O 1
ATOM 1501 N N . THR A 1 189 ? 0.076 12.719 16.040 1.00 25.38 189 THR A N 1
ATOM 1502 C CA . THR A 1 189 ? -0.242 13.702 15.016 1.00 25.38 189 THR A CA 1
ATOM 1503 C C . THR A 1 189 ? -1.662 13.352 14.586 1.00 25.38 189 THR A C 1
ATOM 1505 O O . THR A 1 189 ? -1.907 12.161 14.341 1.00 25.38 189 THR A O 1
ATOM 1508 N N . PRO A 1 190 ? -2.609 14.309 14.536 1.00 27.91 190 PRO A N 1
ATOM 1509 C CA . PRO A 1 190 ? -3.878 14.032 13.891 1.00 27.91 190 PRO A CA 1
ATOM 1510 C C . PRO A 1 190 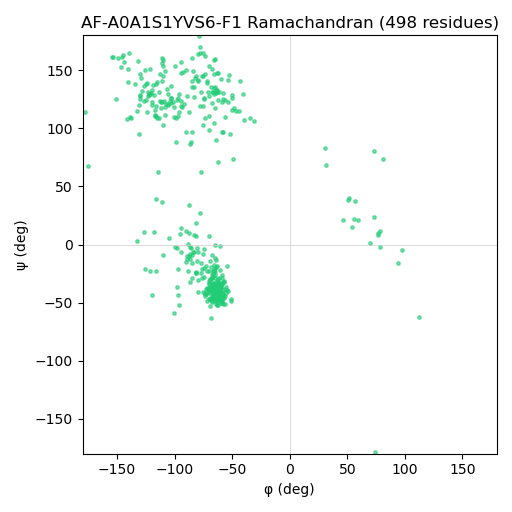? -3.547 13.279 12.606 1.00 27.91 190 PRO A C 1
ATOM 1512 O O . PRO A 1 190 ? -2.548 13.612 11.957 1.00 27.91 190 PRO A O 1
ATOM 1515 N N . LEU A 1 191 ? -4.336 12.272 12.233 1.00 29.14 191 LEU A N 1
ATOM 1516 C CA . LEU A 1 191 ? -4.380 11.875 10.835 1.00 29.14 191 LEU A CA 1
ATOM 1517 C C . LEU A 1 191 ? -4.911 13.094 10.054 1.00 29.14 191 LEU A C 1
ATOM 1519 O O . LEU A 1 191 ? -6.006 13.091 9.506 1.00 29.14 191 LEU A O 1
ATOM 1523 N N . THR A 1 192 ? -4.110 14.153 9.930 1.00 26.62 192 THR A N 1
ATOM 1524 C CA . THR A 1 192 ? -3.870 14.717 8.630 1.00 26.62 192 THR A CA 1
ATOM 1525 C C . THR A 1 192 ? -3.438 13.509 7.817 1.00 26.62 192 THR A C 1
ATOM 1527 O O . THR A 1 192 ? -2.280 13.094 7.818 1.00 26.62 192 THR A O 1
ATOM 1530 N N . LEU A 1 193 ? -4.420 12.906 7.126 1.00 30.31 193 LEU A N 1
ATOM 1531 C CA . LEU A 1 193 ? -4.214 12.521 5.737 1.00 30.31 193 LEU A CA 1
ATOM 1532 C C . LEU A 1 193 ? -3.244 13.580 5.237 1.00 30.31 193 LEU A C 1
ATOM 1534 O O . LEU A 1 193 ? -3.657 14.745 5.256 1.00 30.31 193 LEU A O 1
ATOM 1538 N N . PRO A 1 194 ? -1.950 13.262 5.019 1.00 30.73 194 PRO A N 1
ATOM 1539 C CA . PRO A 1 194 ? -1.032 14.278 4.548 1.00 30.73 194 PRO A CA 1
ATOM 1540 C C . PRO A 1 194 ? -1.781 14.868 3.377 1.00 30.73 194 PRO A C 1
ATOM 1542 O O . PRO A 1 194 ? -2.137 14.072 2.505 1.00 30.73 194 PRO A O 1
ATOM 1545 N N . ASP A 1 195 ? -2.162 16.160 3.458 1.00 31.06 195 ASP A N 1
ATOM 1546 C CA . ASP A 1 195 ? -2.807 16.882 2.359 1.00 31.06 195 ASP A CA 1
ATOM 1547 C C . ASP A 1 195 ? -2.045 16.385 1.174 1.00 31.06 195 ASP A C 1
ATOM 1549 O O . ASP A 1 195 ? -0.828 16.601 1.196 1.00 31.06 195 ASP A O 1
ATOM 1553 N N . ALA A 1 196 ? -2.688 15.536 0.355 1.00 33.91 196 ALA A N 1
ATOM 1554 C CA . ALA A 1 196 ? -1.984 14.615 -0.520 1.00 33.91 196 ALA A CA 1
ATOM 1555 C C . ALA A 1 196 ? -1.150 15.541 -1.357 1.00 33.91 196 ALA A C 1
ATOM 1557 O O . ALA A 1 196 ? -1.747 16.219 -2.189 1.00 33.91 196 ALA A O 1
ATOM 1558 N N . LYS A 1 197 ? 0.130 15.716 -0.967 1.00 34.09 197 LYS A N 1
ATOM 1559 C CA . LYS A 1 197 ? 0.920 16.883 -1.367 1.00 34.09 197 LYS A CA 1
ATOM 1560 C C . LYS A 1 197 ? 0.808 16.775 -2.840 1.00 34.09 197 LYS A C 1
ATOM 1562 O O . LYS A 1 197 ? 1.309 15.741 -3.290 1.00 34.09 197 LYS A O 1
ATOM 1567 N N . GLU A 1 198 ? 0.056 17.707 -3.458 1.00 35.00 198 GLU A N 1
ATOM 1568 C CA . GLU A 1 198 ? -0.432 17.573 -4.831 1.00 35.00 198 GLU A CA 1
ATOM 1569 C C . GLU A 1 198 ? 0.663 16.848 -5.539 1.00 35.00 198 GLU A C 1
ATOM 1571 O O . GLU A 1 198 ? 1.784 17.368 -5.513 1.00 35.00 198 GLU A O 1
ATOM 1576 N N . ASP A 1 199 ? 0.396 15.579 -5.866 1.00 38.44 199 ASP A N 1
ATOM 1577 C CA . ASP A 1 199 ? 1.438 14.649 -6.235 1.00 38.44 199 ASP A CA 1
ATOM 1578 C C . ASP A 1 199 ? 2.090 15.319 -7.426 1.00 38.44 199 ASP A C 1
ATOM 1580 O O . ASP A 1 199 ? 1.550 15.320 -8.524 1.00 38.44 199 ASP A O 1
ATOM 1584 N N . ASN A 1 200 ? 3.195 16.023 -7.174 1.00 36.81 200 ASN A N 1
ATOM 1585 C CA . ASN A 1 200 ? 3.851 16.879 -8.148 1.00 36.81 200 ASN A CA 1
ATOM 1586 C C . ASN A 1 200 ? 4.644 15.970 -9.097 1.00 36.81 200 ASN A C 1
ATOM 1588 O O . ASN A 1 200 ? 5.647 16.384 -9.672 1.00 36.81 200 ASN A O 1
ATOM 1592 N N . ARG A 1 201 ? 4.193 14.718 -9.258 1.00 44.56 201 ARG A N 1
ATOM 1593 C CA . ARG A 1 201 ? 4.121 13.990 -10.516 1.00 44.56 201 ARG A CA 1
ATOM 1594 C C . ARG A 1 201 ? 3.431 14.881 -11.554 1.00 44.56 201 ARG A C 1
ATOM 1596 O O . ARG A 1 201 ? 2.248 14.759 -11.862 1.00 44.56 201 ARG A O 1
ATOM 1603 N N . GLY A 1 202 ? 4.169 15.887 -12.016 1.00 46.03 202 GLY A N 1
ATOM 1604 C CA . GLY A 1 202 ? 3.702 16.817 -13.029 1.00 46.03 202 GLY A CA 1
ATOM 1605 C C . GLY A 1 202 ? 3.314 16.048 -14.282 1.00 46.03 202 GLY A C 1
ATOM 1606 O O . GLY A 1 202 ? 4.108 15.241 -14.735 1.00 46.03 202 GLY A O 1
ATOM 1607 N N . ASP A 1 203 ? 2.125 16.310 -14.837 1.00 50.06 203 ASP A N 1
ATOM 1608 C CA . ASP A 1 203 ? 1.636 15.749 -16.107 1.00 50.06 203 ASP A CA 1
ATOM 1609 C C . ASP A 1 203 ? 2.182 14.332 -16.381 1.00 50.06 203 ASP A C 1
ATOM 1611 O O . ASP A 1 203 ? 3.030 14.163 -17.266 1.00 50.06 203 ASP A O 1
ATOM 1615 N N . ASP A 1 204 ? 1.750 13.353 -15.573 1.00 65.94 204 ASP A N 1
ATOM 1616 C CA . ASP A 1 204 ? 2.170 11.951 -15.663 1.00 65.94 204 ASP A CA 1
ATOM 1617 C C . ASP A 1 204 ? 2.174 11.491 -17.125 1.00 65.94 204 ASP A C 1
ATOM 1619 O O . ASP A 1 204 ? 1.132 11.429 -17.789 1.00 65.94 204 ASP A O 1
ATOM 1623 N N . ILE A 1 205 ? 3.354 11.168 -17.652 1.00 70.94 205 ILE A N 1
ATOM 1624 C CA . ILE A 1 205 ? 3.464 10.602 -18.992 1.00 70.94 205 ILE A CA 1
ATOM 1625 C C . ILE A 1 205 ? 2.897 9.190 -18.943 1.00 70.94 205 ILE A C 1
ATOM 1627 O O . ILE A 1 205 ? 3.479 8.281 -18.352 1.00 70.94 205 ILE A O 1
ATOM 1631 N N . LYS A 1 206 ? 1.749 9.007 -19.589 1.00 80.31 206 LYS A N 1
ATOM 1632 C CA . LYS A 1 206 ? 1.063 7.720 -19.658 1.00 80.31 206 LYS A CA 1
ATOM 1633 C C . LYS A 1 206 ? 1.547 6.927 -20.869 1.00 80.31 206 LYS A C 1
ATOM 1635 O O . LYS A 1 206 ? 1.527 7.425 -21.991 1.00 80.31 206 LYS A O 1
ATOM 1640 N N . PHE A 1 207 ? 1.954 5.679 -20.639 1.00 81.62 207 PHE A N 1
ATOM 1641 C CA . PHE A 1 207 ? 2.264 4.718 -21.709 1.00 81.62 207 PHE A CA 1
ATOM 1642 C C . PHE A 1 207 ? 1.013 4.044 -22.281 1.00 81.62 207 PHE A C 1
ATOM 1644 O O . PHE A 1 207 ? 1.027 3.578 -23.415 1.00 81.62 207 PHE A O 1
ATOM 1651 N N . TYR A 1 208 ? -0.057 3.990 -21.492 1.00 83.81 208 TYR A N 1
ATOM 1652 C CA . TYR A 1 208 ? -1.334 3.393 -21.862 1.00 83.81 208 TYR A CA 1
ATOM 1653 C C . TYR A 1 208 ? -2.440 4.384 -21.543 1.00 83.81 208 TYR A C 1
ATOM 1655 O O . TYR A 1 208 ? -2.326 5.158 -20.588 1.00 83.81 208 TYR A O 1
ATOM 1663 N N . LYS A 1 209 ? -3.500 4.385 -22.348 1.00 81.19 209 LYS A N 1
ATOM 1664 C CA . LYS A 1 209 ? -4.606 5.323 -22.166 1.00 81.19 209 LYS A CA 1
ATOM 1665 C C . LYS A 1 209 ? -5.334 5.075 -20.843 1.00 81.19 209 LYS A C 1
ATOM 1667 O O . LYS A 1 209 ? -5.589 6.024 -20.105 1.00 81.19 209 LYS A O 1
ATOM 1672 N N . ASP A 1 210 ? -5.615 3.803 -20.573 1.00 83.00 210 ASP A N 1
ATOM 1673 C CA . ASP A 1 210 ? -6.386 3.304 -19.438 1.00 83.00 210 ASP A CA 1
ATOM 1674 C C . ASP A 1 210 ? -5.785 1.961 -18.959 1.00 83.00 210 ASP A C 1
ATOM 1676 O O . ASP A 1 210 ? -5.137 1.257 -19.744 1.00 83.00 210 ASP A O 1
ATOM 1680 N N . ASP A 1 211 ? -6.026 1.574 -17.701 1.00 83.38 211 ASP A N 1
ATOM 1681 C CA . ASP A 1 211 ? -5.536 0.306 -17.120 1.00 83.38 211 ASP A CA 1
ATOM 1682 C C . ASP A 1 211 ? -5.998 -0.917 -17.931 1.00 83.38 211 ASP A C 1
ATOM 1684 O O . ASP A 1 211 ? -5.287 -1.914 -18.063 1.00 83.38 211 ASP A O 1
ATOM 1688 N N . ASP A 1 212 ? -7.174 -0.823 -18.549 1.00 81.31 212 ASP A N 1
ATOM 1689 C CA . ASP A 1 212 ? -7.722 -1.877 -19.398 1.00 81.31 212 ASP A CA 1
ATOM 1690 C C . ASP A 1 212 ? -6.846 -2.135 -20.629 1.00 81.31 212 ASP A C 1
ATOM 1692 O O . ASP A 1 212 ? -6.580 -3.289 -20.972 1.00 81.31 212 ASP A O 1
ATOM 1696 N N . GLU A 1 213 ? -6.346 -1.074 -21.275 1.00 83.81 213 GLU A N 1
ATOM 1697 C CA . GLU A 1 213 ? -5.427 -1.210 -22.407 1.00 83.81 213 GLU A CA 1
ATOM 1698 C C . GLU A 1 213 ? -4.130 -1.886 -21.957 1.00 83.81 213 GLU A C 1
ATOM 1700 O O . GLU A 1 213 ? -3.636 -2.794 -22.632 1.00 83.81 213 GLU A O 1
ATOM 1705 N N . TYR A 1 214 ? -3.609 -1.496 -20.792 1.00 87.44 214 TYR A N 1
ATOM 1706 C CA . TYR A 1 214 ? -2.421 -2.110 -20.215 1.00 87.44 214 TYR A CA 1
ATOM 1707 C C . TYR A 1 214 ? -2.598 -3.621 -20.010 1.00 87.44 214 TYR A C 1
ATOM 1709 O O . TYR A 1 214 ? -1.779 -4.408 -20.495 1.00 87.44 214 TYR A O 1
ATOM 1717 N N . PHE A 1 215 ? -3.682 -4.053 -19.358 1.00 86.56 215 PHE A N 1
ATOM 1718 C CA . PHE A 1 215 ? -3.922 -5.477 -19.111 1.00 86.56 215 PHE A CA 1
ATOM 1719 C C . PHE A 1 215 ? -4.147 -6.272 -20.400 1.00 86.56 215 PHE A C 1
ATOM 1721 O O . PHE A 1 215 ? -3.647 -7.394 -20.519 1.00 86.56 215 PHE A O 1
ATOM 1728 N N . GLN A 1 216 ? -4.836 -5.701 -21.391 1.00 85.50 216 GLN A N 1
ATOM 1729 C CA . GLN A 1 216 ? -5.012 -6.341 -22.698 1.00 85.50 216 GLN A CA 1
ATOM 1730 C C . GLN A 1 216 ? -3.673 -6.535 -23.420 1.00 85.50 216 GLN A C 1
ATOM 1732 O O . GLN A 1 216 ? -3.401 -7.622 -23.936 1.00 85.50 216 GLN A O 1
ATOM 1737 N N . ARG A 1 217 ? -2.809 -5.511 -23.419 1.00 87.06 217 ARG A N 1
ATOM 1738 C CA . ARG A 1 217 ? -1.466 -5.575 -24.018 1.00 87.06 217 ARG A CA 1
ATOM 1739 C C . ARG A 1 217 ? -0.563 -6.560 -23.274 1.00 87.06 217 ARG A C 1
ATOM 1741 O O . ARG A 1 217 ? 0.140 -7.329 -23.923 1.00 87.06 217 ARG A O 1
ATOM 1748 N N . LEU A 1 218 ? -0.622 -6.584 -21.941 1.00 88.50 218 LEU A N 1
ATOM 1749 C CA . LEU A 1 218 ? 0.109 -7.534 -21.096 1.00 88.50 218 LEU A CA 1
ATOM 1750 C C . LEU A 1 218 ? -0.267 -8.982 -21.426 1.00 88.50 218 LEU A C 1
ATOM 1752 O O . LEU A 1 218 ? 0.609 -9.815 -21.659 1.00 88.50 218 LEU A O 1
ATOM 1756 N N . ILE A 1 219 ? -1.566 -9.281 -21.465 1.00 87.38 219 ILE A N 1
ATOM 1757 C CA . ILE A 1 219 ? -2.069 -10.621 -21.784 1.00 87.38 219 ILE A CA 1
ATOM 1758 C C . ILE A 1 219 ? -1.673 -11.008 -23.210 1.00 87.38 219 ILE A C 1
ATOM 1760 O O . ILE A 1 219 ? -1.140 -12.097 -23.409 1.00 87.38 219 ILE A O 1
ATOM 1764 N N . GLY A 1 220 ? -1.869 -10.111 -24.182 1.00 86.88 220 GLY A N 1
ATOM 1765 C CA . GLY A 1 220 ? -1.484 -10.348 -25.574 1.00 86.88 220 GLY A CA 1
ATOM 1766 C C . GLY A 1 220 ? 0.009 -10.646 -25.733 1.00 86.88 220 GLY A C 1
ATOM 1767 O O . GLY A 1 220 ? 0.371 -11.592 -26.426 1.00 86.88 220 GLY A O 1
ATOM 1768 N N . TYR A 1 221 ? 0.873 -9.904 -25.035 1.00 88.00 221 TYR A N 1
ATOM 1769 C CA . TYR A 1 221 ? 2.319 -10.146 -25.033 1.00 88.00 221 TYR A CA 1
ATOM 1770 C C . TYR A 1 221 ? 2.677 -11.527 -24.469 1.00 88.00 221 TYR A C 1
ATOM 1772 O O . TYR A 1 221 ? 3.496 -12.250 -25.032 1.00 88.00 221 TYR A O 1
ATOM 1780 N N . LEU A 1 222 ? 2.061 -11.913 -23.352 1.00 88.44 222 LEU A N 1
ATOM 1781 C CA . LEU A 1 222 ? 2.330 -13.201 -22.713 1.00 88.44 222 LEU A CA 1
ATOM 1782 C C . LEU A 1 222 ? 1.805 -14.388 -23.535 1.00 88.44 222 LEU A C 1
ATOM 1784 O O . LEU A 1 222 ? 2.407 -15.460 -23.483 1.00 88.44 222 LEU A O 1
ATOM 1788 N N . ILE A 1 223 ? 0.723 -14.201 -24.295 1.00 87.44 223 ILE A N 1
ATOM 1789 C CA . ILE A 1 223 ? 0.222 -15.187 -25.263 1.00 87.44 223 ILE A CA 1
ATOM 1790 C C . ILE A 1 223 ? 1.207 -15.342 -26.430 1.00 87.44 223 ILE A C 1
ATOM 1792 O O . ILE A 1 223 ? 1.585 -16.466 -26.749 1.00 87.44 223 ILE A O 1
ATOM 1796 N N . ASP A 1 224 ? 1.685 -14.236 -27.013 1.00 86.50 224 ASP A N 1
ATOM 1797 C CA . ASP A 1 224 ? 2.677 -14.251 -28.106 1.00 86.50 224 ASP A CA 1
ATOM 1798 C C . ASP A 1 224 ? 3.984 -14.955 -27.702 1.00 86.50 224 ASP A C 1
ATOM 1800 O O . ASP A 1 224 ? 4.607 -15.657 -28.496 1.00 86.50 224 ASP A O 1
ATOM 1804 N N . LYS A 1 225 ? 4.376 -14.830 -26.429 1.00 85.06 225 LYS A N 1
ATOM 1805 C CA . LYS A 1 225 ? 5.537 -15.520 -25.847 1.00 85.06 225 LYS A CA 1
ATOM 1806 C C . LYS A 1 225 ? 5.276 -16.967 -25.417 1.00 85.06 225 LYS A C 1
ATOM 1808 O O . LYS A 1 225 ? 6.142 -17.551 -24.770 1.00 85.06 225 LYS A O 1
ATOM 1813 N N . GLU A 1 226 ? 4.109 -17.533 -25.729 1.00 83.38 226 GLU A N 1
ATOM 1814 C CA . GLU A 1 226 ? 3.678 -18.883 -25.320 1.00 83.38 226 GLU A CA 1
ATOM 1815 C C . GLU A 1 226 ? 3.714 -19.103 -23.789 1.00 83.38 226 GLU A C 1
ATOM 1817 O O . GLU A 1 226 ? 3.759 -20.229 -23.293 1.00 83.38 226 GLU A O 1
ATOM 1822 N N . MET A 1 227 ? 3.678 -18.018 -23.006 1.00 80.19 227 MET A N 1
ATOM 1823 C CA . MET A 1 227 ? 3.672 -18.056 -21.539 1.00 80.19 227 MET A CA 1
ATOM 1824 C C . MET A 1 227 ? 2.251 -18.135 -20.965 1.00 80.19 227 MET A C 1
ATOM 1826 O O . MET A 1 227 ? 2.082 -18.334 -19.756 1.00 80.19 227 MET A O 1
ATOM 1830 N N . LEU A 1 228 ? 1.233 -17.956 -21.811 1.00 81.56 228 LEU A N 1
ATOM 1831 C CA . LEU A 1 228 ? -0.193 -18.094 -21.521 1.00 81.56 228 LEU A CA 1
ATOM 1832 C C . LEU A 1 228 ? -0.901 -18.765 -22.699 1.00 81.56 228 LEU A C 1
ATOM 1834 O O . LEU A 1 228 ? -0.628 -18.445 -23.851 1.00 81.56 228 LEU A O 1
ATOM 1838 N N . SER A 1 229 ? -1.842 -19.659 -22.405 1.00 78.94 229 SER A N 1
ATOM 1839 C CA . SER A 1 229 ? -2.687 -20.286 -23.422 1.00 78.94 229 SER A CA 1
ATOM 1840 C C . SER A 1 229 ? -3.862 -19.371 -23.774 1.00 78.94 229 SER A C 1
ATOM 1842 O O . SER A 1 229 ? -4.547 -18.883 -22.873 1.00 78.94 229 SER A O 1
ATOM 1844 N N . GLU A 1 230 ? -4.170 -19.213 -25.065 1.00 74.31 230 GLU A N 1
ATOM 1845 C CA . GLU A 1 230 ? -5.381 -18.500 -25.521 1.00 74.31 230 GLU A CA 1
ATOM 1846 C C . GLU A 1 230 ? -6.676 -19.128 -24.980 1.00 74.31 230 GLU A C 1
ATOM 1848 O O . GLU A 1 230 ? -7.660 -18.437 -24.747 1.00 74.31 230 GLU A O 1
ATOM 1853 N N . GLU A 1 231 ? -6.675 -20.438 -24.723 1.00 70.88 231 GLU A N 1
ATOM 1854 C CA . GLU A 1 231 ? -7.825 -21.154 -24.156 1.00 70.88 231 GLU A CA 1
ATOM 1855 C C . GLU A 1 231 ? -8.100 -20.799 -22.686 1.00 70.88 231 GLU A C 1
ATOM 1857 O O . GLU A 1 231 ? -9.216 -20.986 -22.195 1.00 70.88 231 GLU A O 1
ATOM 1862 N N . ASP A 1 232 ? -7.090 -20.300 -21.968 1.00 77.06 232 ASP A N 1
ATOM 1863 C CA . ASP A 1 232 ? -7.180 -20.013 -20.537 1.00 77.06 232 ASP A CA 1
ATOM 1864 C C . ASP A 1 232 ? -7.658 -18.591 -20.244 1.00 77.06 232 ASP A C 1
ATOM 1866 O O . ASP A 1 232 ? -8.038 -18.307 -19.105 1.00 77.06 232 ASP A O 1
ATOM 1870 N N . ILE A 1 233 ? -7.642 -17.693 -21.235 1.00 81.00 233 ILE A N 1
ATOM 1871 C CA . ILE A 1 233 ? -7.977 -16.284 -21.039 1.00 81.00 233 ILE A CA 1
ATOM 1872 C C . ILE A 1 233 ? -8.995 -15.812 -22.068 1.00 81.00 233 ILE A C 1
ATOM 1874 O O . ILE A 1 233 ? -8.792 -15.908 -23.272 1.00 81.00 233 ILE A O 1
ATOM 1878 N N . HIS A 1 234 ? -10.070 -15.207 -21.573 1.00 78.44 234 HIS A N 1
ATOM 1879 C CA . HIS A 1 234 ? -11.062 -14.540 -22.397 1.00 78.44 234 HIS A CA 1
ATOM 1880 C C . HIS A 1 234 ? -11.156 -13.061 -22.026 1.00 78.44 234 HIS A C 1
ATOM 1882 O O . HIS A 1 234 ? -11.480 -12.716 -20.888 1.00 78.44 234 HIS A O 1
ATOM 1888 N N . ILE A 1 235 ? -10.885 -12.194 -23.001 1.00 75.19 235 ILE A N 1
ATOM 1889 C CA . ILE A 1 235 ? -11.080 -10.747 -22.896 1.00 75.19 235 ILE A CA 1
ATOM 1890 C C . ILE A 1 235 ? -12.439 -10.435 -23.531 1.00 75.19 235 ILE A C 1
ATOM 1892 O O . ILE A 1 235 ? -12.619 -10.594 -24.738 1.00 75.19 235 ILE A O 1
ATOM 1896 N N . GLY A 1 236 ? -13.411 -10.046 -22.707 1.00 68.88 236 GLY A N 1
ATOM 1897 C CA . GLY A 1 236 ? -14.735 -9.620 -23.160 1.00 68.88 236 GLY A CA 1
ATOM 1898 C C . GLY A 1 236 ? -14.730 -8.187 -23.703 1.00 68.88 236 GLY A C 1
ATOM 1899 O O . GLY A 1 236 ? -13.812 -7.416 -23.435 1.00 68.88 236 GLY A O 1
ATOM 1900 N N . SER A 1 237 ? -15.788 -7.808 -24.427 1.00 60.50 237 SER A N 1
ATOM 1901 C CA . SER A 1 237 ? -15.971 -6.454 -24.984 1.00 60.50 237 SER A CA 1
ATOM 1902 C C . SER A 1 237 ? -16.147 -5.350 -23.934 1.00 60.50 237 SER A C 1
ATOM 1904 O O . SER A 1 237 ? -15.972 -4.180 -24.258 1.00 60.50 237 SER A O 1
ATOM 1906 N N . ASP A 1 238 ? -16.477 -5.723 -22.695 1.00 60.81 238 ASP A N 1
ATOM 1907 C CA . ASP A 1 238 ? -16.947 -4.811 -21.645 1.00 60.81 238 ASP A CA 1
ATOM 1908 C C . ASP A 1 238 ? -15.904 -4.652 -20.517 1.00 60.81 238 ASP A C 1
ATOM 1910 O O . ASP A 1 238 ? -16.250 -4.604 -19.339 1.00 60.81 238 ASP A O 1
ATOM 1914 N N . ASN A 1 239 ? -14.610 -4.648 -20.860 1.00 65.50 239 ASN A N 1
ATOM 1915 C CA . ASN A 1 239 ? -13.486 -4.556 -19.906 1.00 65.50 239 ASN A CA 1
ATOM 1916 C C . ASN A 1 239 ? -13.508 -5.665 -18.840 1.00 65.50 239 ASN A C 1
ATOM 1918 O O . ASN A 1 239 ? -13.197 -5.475 -17.662 1.00 65.50 239 ASN A O 1
ATOM 1922 N N . MET A 1 240 ? -13.910 -6.857 -19.278 1.00 78.00 240 MET A N 1
ATOM 1923 C CA . MET A 1 240 ? -13.988 -8.044 -18.439 1.00 78.00 240 MET A CA 1
ATOM 1924 C C . MET A 1 240 ? -12.891 -9.017 -18.829 1.00 78.00 240 MET A C 1
ATOM 1926 O O . MET A 1 240 ? -12.831 -9.465 -19.975 1.00 78.00 240 MET A O 1
ATOM 1930 N N . ILE A 1 241 ? -12.061 -9.388 -17.861 1.00 83.62 241 ILE A N 1
ATOM 1931 C CA . ILE A 1 241 ? -11.011 -10.383 -18.055 1.00 83.62 241 ILE A CA 1
ATOM 1932 C C . ILE A 1 241 ? -11.422 -11.643 -17.310 1.00 83.62 241 ILE A C 1
ATOM 1934 O O . ILE A 1 241 ? -11.602 -11.635 -16.091 1.00 83.62 241 ILE A O 1
ATOM 1938 N N . SER A 1 242 ? -11.589 -12.733 -18.053 1.00 84.50 242 SER A N 1
ATOM 1939 C CA . SER A 1 242 ? -11.845 -14.053 -17.488 1.00 84.50 242 SER A CA 1
ATOM 1940 C C . SER A 1 242 ? -10.592 -14.910 -17.594 1.00 84.50 242 SER A C 1
ATOM 1942 O O . SER A 1 242 ? -10.120 -15.157 -18.699 1.00 84.50 242 SER A O 1
ATOM 1944 N N . ILE A 1 243 ? -10.062 -15.372 -16.462 1.00 85.94 243 ILE A N 1
ATOM 1945 C CA . ILE A 1 243 ? -8.869 -16.231 -16.396 1.00 85.94 243 ILE A CA 1
ATOM 1946 C C . ILE A 1 243 ? -9.278 -17.575 -15.805 1.00 85.94 243 ILE A C 1
ATOM 1948 O O . ILE A 1 243 ? -9.763 -17.632 -14.675 1.00 85.94 243 ILE A O 1
ATOM 1952 N N . ARG A 1 244 ? -9.100 -18.667 -16.548 1.00 85.88 244 ARG A N 1
ATOM 1953 C CA . ARG A 1 244 ? -9.411 -20.024 -16.088 1.00 85.88 244 ARG A CA 1
ATOM 1954 C C . ARG A 1 244 ? -8.513 -20.416 -14.914 1.00 85.88 244 ARG A C 1
ATOM 1956 O O . ARG A 1 244 ? -7.292 -20.292 -14.980 1.00 85.88 244 ARG A O 1
ATOM 1963 N N . ASN A 1 245 ? -9.120 -20.920 -13.846 1.00 85.69 245 ASN A N 1
ATOM 1964 C CA . ASN A 1 245 ? -8.405 -21.448 -12.699 1.00 85.69 245 ASN A CA 1
ATOM 1965 C C . ASN A 1 245 ? -7.821 -22.827 -13.031 1.00 85.69 245 ASN A C 1
ATOM 1967 O O . ASN A 1 245 ? -8.550 -23.772 -13.345 1.00 85.69 245 ASN A O 1
ATOM 1971 N N . THR A 1 246 ? -6.500 -22.930 -12.952 1.00 84.44 246 THR A N 1
ATOM 1972 C CA . THR A 1 246 ? -5.725 -24.159 -13.161 1.00 84.44 246 THR A CA 1
ATOM 1973 C C . THR A 1 246 ? -5.142 -24.627 -11.828 1.00 84.44 246 THR A C 1
ATOM 1975 O O . THR A 1 246 ? -4.974 -23.818 -10.918 1.00 84.44 246 THR A O 1
ATOM 1978 N N . GLU A 1 247 ? -4.783 -25.909 -11.702 1.00 80.62 247 GLU A N 1
ATOM 1979 C CA . GLU A 1 247 ? -4.175 -26.437 -10.463 1.00 80.62 247 GLU A CA 1
ATOM 1980 C C . GLU A 1 247 ? -2.923 -25.637 -10.050 1.00 80.62 247 GLU A C 1
ATOM 1982 O O . GLU A 1 247 ? -2.766 -25.276 -8.888 1.00 80.62 247 GLU A O 1
ATOM 1987 N N . ALA A 1 248 ? -2.098 -25.236 -11.023 1.00 80.12 248 ALA A N 1
ATOM 1988 C CA . ALA A 1 248 ? -0.921 -24.404 -10.778 1.00 80.12 248 ALA A CA 1
ATOM 1989 C C . ALA A 1 248 ? -1.268 -23.004 -10.237 1.00 80.12 248 ALA A C 1
ATOM 1991 O O . ALA A 1 248 ? -0.559 -22.480 -9.379 1.00 80.12 248 ALA A O 1
ATOM 1992 N N . LEU A 1 249 ? -2.346 -22.375 -10.725 1.00 82.31 249 LEU A N 1
ATOM 1993 C CA . LEU A 1 249 ? -2.796 -21.083 -10.194 1.00 82.31 249 LEU A CA 1
ATOM 1994 C C . LEU A 1 249 ? -3.324 -21.223 -8.768 1.00 82.31 249 LEU A C 1
ATOM 1996 O O . LEU A 1 249 ? -3.061 -20.353 -7.942 1.00 82.31 249 LEU A O 1
ATOM 2000 N N . GLN A 1 250 ? -4.019 -22.314 -8.456 1.00 79.62 250 GLN A N 1
ATOM 2001 C CA . GLN A 1 250 ? -4.538 -22.554 -7.115 1.00 79.62 250 GLN A CA 1
ATOM 2002 C C . GLN A 1 250 ? -3.421 -22.651 -6.062 1.00 79.62 250 GLN A C 1
ATOM 2004 O O . GLN A 1 250 ? -3.581 -22.097 -4.971 1.00 79.62 250 GLN A O 1
ATOM 2009 N N . ASP A 1 251 ? -2.296 -23.286 -6.404 1.00 78.56 251 ASP A N 1
ATOM 2010 C CA . ASP A 1 251 ? -1.119 -23.392 -5.531 1.00 78.56 251 ASP A CA 1
ATOM 2011 C C . ASP A 1 251 ? -0.429 -22.037 -5.315 1.00 78.56 251 ASP A C 1
ATOM 2013 O O . ASP A 1 251 ? -0.013 -21.711 -4.202 1.00 78.56 251 ASP A O 1
ATOM 2017 N N . ILE A 1 252 ? -0.337 -21.216 -6.366 1.00 82.06 252 ILE A N 1
ATOM 2018 C CA . ILE A 1 252 ? 0.296 -19.890 -6.291 1.00 82.06 252 ILE A CA 1
ATOM 2019 C C . ILE A 1 252 ? -0.576 -18.908 -5.500 1.00 82.06 252 ILE A C 1
ATOM 2021 O O . ILE A 1 252 ? -0.067 -18.082 -4.745 1.00 82.06 252 ILE A O 1
ATOM 2025 N N . LEU A 1 253 ? -1.896 -18.991 -5.651 1.00 82.44 253 LEU A N 1
ATOM 2026 C CA . LEU A 1 253 ? -2.853 -18.055 -5.062 1.00 82.44 253 LEU A CA 1
ATOM 2027 C C . LEU A 1 253 ? -3.276 -18.462 -3.647 1.00 82.44 253 LEU A C 1
ATOM 2029 O O . LEU A 1 253 ? -4.429 -18.251 -3.269 1.00 82.44 253 LEU A O 1
ATOM 2033 N N . TYR A 1 254 ? -2.390 -19.062 -2.850 1.00 75.00 254 TYR A N 1
ATOM 2034 C CA . TYR A 1 254 ? -2.736 -19.594 -1.528 1.00 75.00 254 TYR A CA 1
ATOM 2035 C C . TYR A 1 254 ? -3.337 -18.530 -0.587 1.00 75.00 254 TYR A C 1
ATOM 2037 O O . TYR A 1 254 ? -4.268 -18.864 0.142 1.00 75.00 254 TYR A O 1
ATOM 2045 N N . ASP A 1 255 ? -2.914 -17.267 -0.708 1.00 78.44 255 ASP A N 1
ATOM 2046 C CA . ASP A 1 255 ? -3.380 -16.124 0.098 1.00 78.44 255 ASP A CA 1
ATOM 2047 C C . ASP A 1 255 ? -4.857 -15.744 -0.105 1.00 78.44 255 ASP A C 1
ATOM 2049 O O . ASP A 1 255 ? -5.455 -15.110 0.762 1.00 78.44 255 ASP A O 1
ATOM 2053 N N . LEU A 1 256 ? -5.475 -16.101 -1.240 1.00 80.31 256 LEU A N 1
ATOM 2054 C CA . LEU A 1 256 ? -6.887 -15.779 -1.465 1.00 80.31 256 LEU A CA 1
ATOM 2055 C C . LEU A 1 256 ? -7.801 -16.653 -0.573 1.00 80.31 256 LEU A C 1
ATOM 2057 O O . LEU A 1 256 ? -7.573 -17.868 -0.479 1.00 80.31 256 LEU A O 1
ATOM 2061 N N . PRO A 1 257 ? -8.871 -16.084 0.022 1.00 79.44 257 PRO A N 1
ATOM 2062 C CA . PRO A 1 257 ? -9.896 -16.855 0.725 1.00 79.44 257 PRO A CA 1
ATOM 2063 C C . PRO A 1 257 ? -10.453 -17.977 -0.154 1.00 79.44 257 PRO A C 1
ATOM 2065 O O . PRO A 1 257 ? -10.560 -17.823 -1.374 1.00 79.44 257 PRO A O 1
ATOM 2068 N N . LYS A 1 258 ? -10.817 -19.115 0.446 1.00 78.38 258 LYS A N 1
ATOM 2069 C CA . LYS A 1 258 ? -11.312 -20.279 -0.312 1.00 78.38 258 LYS A CA 1
ATOM 2070 C C . LYS A 1 258 ? -12.611 -19.958 -1.048 1.00 78.38 258 LYS A C 1
ATOM 2072 O O . LYS A 1 258 ? -12.825 -20.456 -2.143 1.00 78.38 258 LYS A O 1
ATOM 2077 N N . GLU A 1 259 ? -13.424 -19.090 -0.466 1.00 75.44 259 GLU A N 1
ATOM 2078 C CA . GLU A 1 259 ? -14.707 -18.605 -0.966 1.00 75.44 259 GLU A CA 1
ATOM 2079 C C . GLU A 1 259 ? -14.543 -17.704 -2.198 1.00 75.44 259 GLU A C 1
ATOM 2081 O O . GLU A 1 259 ? -15.409 -17.674 -3.066 1.00 75.44 259 GLU A O 1
ATOM 2086 N N . ALA A 1 260 ? -13.410 -17.002 -2.301 1.00 77.06 260 ALA A N 1
ATOM 2087 C CA . ALA A 1 260 ? -13.077 -16.148 -3.438 1.00 77.06 260 ALA A CA 1
ATOM 2088 C C . ALA A 1 260 ? -12.431 -16.923 -4.601 1.00 77.06 260 ALA A C 1
ATOM 2090 O O . ALA A 1 260 ? -12.213 -16.360 -5.677 1.00 77.06 260 ALA A O 1
ATOM 2091 N N . LYS A 1 261 ? -12.081 -18.201 -4.402 1.00 81.69 261 LYS A N 1
ATOM 2092 C CA . LYS A 1 261 ? -11.458 -19.042 -5.427 1.00 81.69 261 LYS A CA 1
ATOM 2093 C C . LYS A 1 261 ? -12.537 -19.838 -6.169 1.00 81.69 261 LYS A C 1
ATOM 2095 O O . LYS A 1 261 ? -13.198 -20.666 -5.546 1.00 81.69 261 LYS A O 1
ATOM 2100 N N . PRO A 1 262 ? -12.699 -19.643 -7.487 1.00 83.19 262 PRO A N 1
ATOM 2101 C CA . PRO A 1 262 ? -13.546 -20.508 -8.294 1.00 83.19 262 PRO A CA 1
ATOM 2102 C C . PRO A 1 262 ? -12.953 -21.928 -8.345 1.00 83.19 262 PRO A C 1
ATOM 2104 O O . PRO A 1 262 ? -11.756 -22.122 -8.107 1.00 83.19 262 PRO A O 1
ATOM 2107 N N . SER A 1 263 ? -13.771 -22.932 -8.653 1.00 81.94 263 SER A N 1
ATOM 2108 C CA . SER A 1 263 ? -13.317 -24.328 -8.734 1.00 81.94 263 SER A CA 1
ATOM 2109 C C . SER A 1 263 ? -12.308 -24.525 -9.874 1.00 81.94 263 SER A C 1
ATOM 2111 O O . SER A 1 263 ? -12.256 -23.734 -10.816 1.00 81.94 263 SER A O 1
ATOM 2113 N N . VAL A 1 264 ? -11.502 -25.590 -9.832 1.00 79.81 264 VAL A N 1
ATOM 2114 C CA . VAL A 1 264 ? -10.579 -25.909 -10.938 1.00 79.81 264 VAL A CA 1
ATOM 2115 C C . VAL A 1 264 ? -11.377 -26.093 -12.235 1.00 79.81 264 VAL A C 1
ATOM 2117 O O . VAL A 1 264 ? -12.318 -26.885 -12.283 1.00 79.81 264 VAL A O 1
ATOM 2120 N N . GLY A 1 265 ? -11.010 -25.349 -13.281 1.00 76.56 265 GLY A N 1
ATOM 2121 C CA . GLY A 1 265 ? -11.719 -25.298 -14.564 1.00 76.56 265 GLY A CA 1
ATOM 2122 C C . GLY A 1 265 ? -12.744 -24.165 -14.698 1.00 76.56 265 GLY A C 1
ATOM 2123 O O . GLY A 1 265 ? -13.118 -23.837 -15.822 1.00 76.56 265 GLY A O 1
ATOM 2124 N N . GLU A 1 266 ? -13.156 -23.528 -13.600 1.00 84.00 266 GLU A N 1
ATOM 2125 C CA . GLU A 1 266 ? -13.951 -22.294 -13.621 1.00 84.00 266 GLU A CA 1
ATOM 2126 C C . GLU A 1 266 ? -13.045 -21.060 -13.758 1.00 84.00 266 GLU A C 1
ATOM 2128 O O . GLU A 1 266 ? -11.847 -21.123 -13.496 1.00 84.00 266 GLU A O 1
ATOM 2133 N N . SER A 1 267 ? -13.598 -19.922 -14.181 1.00 84.44 267 SER A N 1
ATOM 2134 C CA . SER A 1 267 ? -12.813 -18.706 -14.430 1.00 84.44 267 SER A CA 1
ATOM 2135 C C . SER A 1 267 ? -12.959 -17.669 -13.321 1.00 84.44 267 SER A C 1
ATOM 2137 O O . SER A 1 267 ? -14.071 -17.349 -12.899 1.00 84.44 267 SER A O 1
ATOM 2139 N N . TYR A 1 268 ? -11.834 -17.076 -12.924 1.00 86.38 268 TYR A N 1
ATOM 2140 C CA . TYR A 1 268 ? -11.804 -15.786 -12.247 1.00 86.38 268 TYR A CA 1
ATOM 2141 C C . TYR A 1 268 ? -12.332 -14.723 -13.192 1.00 86.38 268 TYR A C 1
ATOM 2143 O O . TYR A 1 268 ? -11.906 -14.671 -14.342 1.00 86.38 268 TYR A O 1
ATOM 2151 N N . LYS A 1 269 ? -13.233 -13.877 -12.707 1.00 87.38 269 LYS A N 1
ATOM 2152 C CA . LYS A 1 269 ? -13.829 -12.797 -13.487 1.00 87.38 269 LYS A CA 1
ATOM 2153 C C . LYS A 1 269 ? -13.436 -11.465 -12.872 1.00 87.38 269 LYS A C 1
ATOM 2155 O O . LYS A 1 269 ? -13.872 -11.140 -11.769 1.00 87.38 269 LYS A O 1
ATOM 2160 N N . LEU A 1 270 ? -12.594 -10.726 -13.580 1.00 86.88 270 LEU A N 1
ATOM 2161 C CA . LEU A 1 270 ? -12.011 -9.467 -13.133 1.00 86.88 270 LEU A CA 1
ATOM 2162 C C . LEU A 1 270 ? -12.582 -8.311 -13.953 1.00 86.88 270 LEU A C 1
ATOM 2164 O O . LEU A 1 270 ? -12.774 -8.448 -15.164 1.00 86.88 270 LEU A O 1
ATOM 2168 N N . THR A 1 271 ? -12.846 -7.182 -13.303 1.00 85.62 271 THR A N 1
ATOM 2169 C CA . THR A 1 271 ? -13.296 -5.955 -13.971 1.00 85.62 271 THR A CA 1
ATOM 2170 C C . THR A 1 271 ? -12.769 -4.713 -13.257 1.00 85.62 271 THR A C 1
ATOM 2172 O O . THR A 1 271 ? -12.505 -4.743 -12.054 1.00 85.62 271 THR A O 1
ATOM 2175 N N . THR A 1 272 ? -12.603 -3.630 -14.007 1.00 83.31 272 THR A N 1
ATOM 2176 C CA . THR A 1 272 ? -12.284 -2.284 -13.508 1.00 83.31 272 THR A CA 1
ATOM 2177 C C . THR A 1 272 ? -13.543 -1.467 -13.189 1.00 83.31 272 THR A C 1
ATOM 2179 O O . THR A 1 272 ? -13.457 -0.447 -12.503 1.00 83.31 272 THR A O 1
ATOM 2182 N N . ASP A 1 273 ? -14.728 -1.922 -13.620 1.00 83.81 273 ASP A N 1
ATOM 2183 C CA . ASP A 1 273 ? -15.994 -1.224 -13.388 1.00 83.81 273 ASP A CA 1
ATOM 2184 C C . ASP A 1 273 ? -16.452 -1.338 -11.924 1.00 83.81 273 ASP A C 1
ATOM 2186 O O . ASP A 1 273 ? -16.919 -2.380 -11.449 1.00 83.81 273 ASP A O 1
ATOM 2190 N N . LYS A 1 274 ? -16.370 -0.210 -11.214 1.00 83.00 274 LYS A N 1
ATOM 2191 C CA . LYS A 1 274 ? -16.797 -0.077 -9.817 1.00 83.00 274 LYS A CA 1
ATOM 2192 C C . LYS A 1 274 ? -18.287 -0.371 -9.631 1.00 83.00 274 LYS A C 1
ATOM 2194 O O . LYS A 1 274 ? -18.652 -0.983 -8.627 1.00 83.00 274 LYS A O 1
ATOM 2199 N N . GLU A 1 275 ? -19.149 0.024 -10.569 1.00 82.06 275 GLU A N 1
ATOM 2200 C CA . GLU A 1 275 ? -20.599 -0.171 -10.440 1.00 82.06 275 GLU A CA 1
ATOM 2201 C C . GLU A 1 275 ? -20.990 -1.641 -10.615 1.00 82.06 275 GLU A C 1
ATOM 2203 O O . GLU A 1 275 ? -21.869 -2.149 -9.912 1.00 82.06 275 GLU A O 1
ATOM 2208 N N . ALA A 1 276 ? -20.345 -2.361 -11.535 1.00 80.38 276 ALA A N 1
ATOM 2209 C CA . ALA A 1 276 ? -20.538 -3.803 -11.683 1.00 80.38 276 ALA A CA 1
ATOM 2210 C C . ALA A 1 276 ? -20.105 -4.577 -10.428 1.00 80.38 276 ALA A C 1
ATOM 2212 O O . ALA A 1 276 ? -20.815 -5.488 -9.992 1.00 80.38 276 ALA A O 1
ATOM 2213 N N . ILE A 1 277 ? -18.979 -4.196 -9.819 1.00 84.62 277 ILE A N 1
ATOM 2214 C CA . ILE A 1 277 ? -18.468 -4.834 -8.597 1.00 84.62 277 ILE A CA 1
ATOM 2215 C C . ILE A 1 277 ? -19.403 -4.565 -7.424 1.00 84.62 277 ILE A C 1
ATOM 2217 O O . ILE A 1 277 ? -19.782 -5.503 -6.725 1.00 84.62 277 ILE A O 1
ATOM 2221 N N . GLN A 1 278 ? -19.827 -3.314 -7.240 1.00 82.31 278 GLN A N 1
ATOM 2222 C CA . GLN A 1 278 ? -20.735 -2.936 -6.161 1.00 82.31 278 GLN A CA 1
ATOM 2223 C C . GLN A 1 278 ? -22.068 -3.692 -6.258 1.00 82.31 278 GLN A C 1
ATOM 2225 O O . GLN A 1 278 ? -22.508 -4.285 -5.273 1.00 82.31 278 GLN A O 1
ATOM 2230 N N . ARG A 1 279 ? -22.653 -3.787 -7.461 1.00 82.12 279 ARG A N 1
ATOM 2231 C CA . ARG A 1 279 ? -23.848 -4.614 -7.707 1.00 82.12 279 ARG A CA 1
ATOM 2232 C C . ARG A 1 279 ? -23.602 -6.090 -7.394 1.00 82.12 279 ARG A C 1
ATOM 2234 O O . ARG A 1 279 ? -24.434 -6.727 -6.756 1.00 82.12 279 ARG A O 1
ATOM 2241 N N . GLY A 1 280 ? -22.450 -6.632 -7.792 1.00 82.06 280 GLY A N 1
ATOM 2242 C CA . GLY A 1 280 ? -22.063 -8.009 -7.477 1.00 82.06 280 GLY A CA 1
ATOM 2243 C C . GLY A 1 280 ? -21.916 -8.269 -5.974 1.00 82.06 280 GLY A C 1
ATOM 2244 O O . GLY A 1 280 ? -22.302 -9.337 -5.500 1.00 82.06 280 GLY A O 1
ATOM 2245 N N . ILE A 1 281 ? -21.400 -7.295 -5.218 1.00 82.06 281 ILE A N 1
ATOM 2246 C CA . ILE A 1 281 ? -21.303 -7.345 -3.752 1.00 82.06 281 ILE A CA 1
ATOM 2247 C C . ILE A 1 281 ? -22.690 -7.318 -3.113 1.00 82.06 281 ILE A C 1
ATOM 2249 O O . ILE A 1 281 ? -22.962 -8.101 -2.204 1.00 82.06 281 ILE A O 1
ATOM 2253 N N . GLU A 1 282 ? -23.578 -6.452 -3.590 1.00 79.00 282 GLU A N 1
ATOM 2254 C CA . GLU A 1 282 ? -24.953 -6.367 -3.096 1.00 79.00 282 GLU A CA 1
ATOM 2255 C C . GLU A 1 282 ? -25.745 -7.648 -3.369 1.00 79.00 282 GLU A C 1
ATOM 2257 O O . GLU A 1 282 ? -26.440 -8.131 -2.479 1.00 79.00 282 GLU A O 1
ATOM 2262 N N . GLU A 1 283 ? -25.619 -8.235 -4.561 1.00 80.25 283 GLU A N 1
ATOM 2263 C CA . GLU A 1 283 ? -26.247 -9.518 -4.897 1.00 80.25 283 GLU A CA 1
ATOM 2264 C C . GLU A 1 283 ? -25.722 -10.663 -4.025 1.00 80.25 283 GLU A C 1
ATOM 2266 O O . GLU A 1 283 ? -26.517 -11.444 -3.501 1.00 80.25 283 GLU A O 1
ATOM 2271 N N . ALA A 1 284 ? -24.401 -10.737 -3.834 1.00 80.69 284 ALA A N 1
ATOM 2272 C CA . ALA A 1 284 ? -23.759 -11.753 -3.004 1.00 80.69 284 ALA A CA 1
ATOM 2273 C C . ALA A 1 284 ? -24.213 -11.663 -1.540 1.00 80.69 284 ALA A C 1
ATOM 2275 O O . ALA A 1 284 ? -24.524 -12.676 -0.922 1.00 80.69 284 ALA A O 1
ATOM 2276 N N . ARG A 1 285 ? -24.346 -10.447 -0.997 1.00 75.25 285 ARG A N 1
ATOM 2277 C CA . ARG A 1 285 ? -24.816 -10.231 0.382 1.00 75.25 285 ARG A CA 1
ATOM 2278 C C . ARG A 1 285 ? -26.256 -10.673 0.619 1.00 75.25 285 ARG A C 1
ATOM 2280 O O . ARG A 1 285 ? -26.587 -11.040 1.741 1.00 75.25 285 ARG A O 1
ATOM 2287 N N . ARG A 1 286 ? -27.103 -10.694 -0.417 1.00 74.69 286 ARG A N 1
ATOM 2288 C CA . ARG A 1 286 ? -28.494 -11.158 -0.283 1.00 74.69 286 ARG A CA 1
ATOM 2289 C C . ARG A 1 286 ? -28.606 -12.658 -0.010 1.00 74.69 286 ARG A C 1
ATOM 2291 O O . ARG A 1 286 ? -29.665 -13.087 0.437 1.00 74.69 286 ARG A O 1
ATOM 2298 N N . LYS A 1 287 ? -27.574 -13.463 -0.294 1.00 69.81 287 LYS A N 1
ATOM 2299 C CA . LYS A 1 287 ? -27.629 -14.930 -0.197 1.00 69.81 287 LYS A CA 1
ATOM 2300 C C . LYS A 1 287 ? -26.481 -15.510 0.620 1.00 69.81 287 LYS A C 1
ATOM 2302 O O . LYS A 1 287 ? -25.337 -15.080 0.537 1.00 69.81 287 LYS A O 1
ATOM 2307 N N . LYS A 1 288 ? -26.773 -16.567 1.383 1.00 60.38 288 LYS A N 1
ATOM 2308 C CA . LYS A 1 288 ? -25.780 -17.226 2.242 1.00 60.38 288 LYS A CA 1
ATOM 2309 C C . LYS A 1 288 ? -24.692 -17.921 1.413 1.00 60.38 288 LYS A C 1
ATOM 2311 O O . LYS A 1 288 ? -24.988 -18.846 0.661 1.00 60.38 288 LYS A O 1
ATOM 2316 N N . GLY A 1 289 ? -23.437 -17.527 1.632 1.00 64.31 289 GLY A N 1
ATOM 2317 C CA . GLY A 1 289 ? -22.256 -18.199 1.081 1.00 64.31 289 GLY A CA 1
ATOM 2318 C C . GLY A 1 289 ? -21.978 -17.926 -0.399 1.00 64.31 289 GLY A C 1
ATOM 2319 O O . GLY A 1 289 ? -21.100 -18.574 -0.963 1.00 64.31 289 GLY A O 1
ATOM 2320 N N . GLU A 1 290 ? -22.696 -16.994 -1.036 1.00 69.12 290 GLU A N 1
ATOM 2321 C CA . GLU A 1 290 ? -22.328 -16.524 -2.372 1.00 69.12 290 GLU A CA 1
ATOM 2322 C C . GLU A 1 290 ? -21.248 -15.440 -2.241 1.00 69.12 290 GLU A C 1
ATOM 2324 O O . GLU A 1 290 ? -21.399 -14.472 -1.500 1.00 69.12 290 GLU A O 1
ATOM 2329 N N . TRP A 1 291 ? -20.137 -15.617 -2.954 1.00 73.19 291 TRP A N 1
ATOM 2330 C CA . TRP A 1 291 ? -19.115 -14.585 -3.112 1.00 73.19 291 TRP A CA 1
ATOM 2331 C C . TRP A 1 291 ? -19.435 -13.740 -4.353 1.00 73.19 291 TRP A C 1
ATOM 2333 O O . TRP A 1 291 ? -20.016 -14.271 -5.310 1.00 73.19 291 TRP A O 1
ATOM 2343 N N . PRO A 1 292 ? -19.058 -12.447 -4.391 1.00 79.38 292 PRO A N 1
ATOM 2344 C CA . PRO A 1 292 ? -19.202 -11.638 -5.592 1.00 79.38 292 PRO A CA 1
ATOM 2345 C C . PRO A 1 292 ? -18.604 -12.352 -6.806 1.00 79.38 292 PRO A C 1
ATOM 2347 O O . PRO A 1 292 ? -17.441 -12.756 -6.803 1.00 79.38 292 PRO A O 1
ATOM 2350 N N . LYS A 1 293 ? -19.412 -12.499 -7.863 1.00 76.62 293 LYS A N 1
ATOM 2351 C CA . LYS A 1 293 ? -18.968 -13.132 -9.117 1.00 76.62 293 LYS A CA 1
ATOM 2352 C C . LYS A 1 293 ? -17.818 -12.372 -9.769 1.00 76.62 293 LYS A C 1
ATOM 2354 O O . LYS A 1 293 ? -17.042 -12.982 -10.494 1.00 76.62 293 LYS A O 1
ATOM 2359 N N . TRP A 1 294 ? -17.759 -11.062 -9.541 1.00 83.44 294 TRP A N 1
ATOM 2360 C CA . TRP A 1 294 ? -16.761 -10.150 -10.083 1.00 83.44 294 TRP A CA 1
ATOM 2361 C C . TRP A 1 294 ? -15.784 -9.750 -8.987 1.00 83.44 294 TRP A C 1
ATOM 2363 O O . TRP A 1 294 ? -16.199 -9.385 -7.886 1.00 83.44 294 TRP A O 1
ATOM 2373 N N . GLN A 1 295 ? -14.497 -9.794 -9.302 1.00 86.00 295 GLN A N 1
ATOM 2374 C CA . GLN A 1 295 ? -13.435 -9.273 -8.450 1.00 86.00 295 GLN A CA 1
ATOM 2375 C C . GLN A 1 295 ? -12.846 -8.020 -9.095 1.00 86.00 295 GLN A C 1
ATOM 2377 O O . GLN A 1 295 ? -12.898 -7.841 -10.315 1.00 86.00 295 GLN A O 1
ATOM 2382 N N . VAL A 1 296 ? -12.300 -7.141 -8.259 1.00 85.12 296 VAL A N 1
ATOM 2383 C CA . VAL A 1 296 ? -11.662 -5.908 -8.721 1.00 85.12 296 VAL A CA 1
ATOM 2384 C C . VAL A 1 296 ? -10.388 -6.272 -9.483 1.00 85.12 296 VAL A C 1
ATOM 2386 O O . VAL A 1 296 ? -9.566 -7.042 -8.982 1.00 85.12 296 VAL A O 1
ATOM 2389 N N . LEU A 1 297 ? -10.204 -5.701 -10.670 1.00 84.81 297 LEU A N 1
ATOM 2390 C CA . LEU A 1 297 ? -8.935 -5.722 -11.388 1.00 84.81 297 LEU A CA 1
ATOM 2391 C C . LEU A 1 297 ? -8.079 -4.535 -10.927 1.00 84.81 297 LEU A C 1
ATOM 2393 O O . LEU A 1 297 ? -8.457 -3.387 -11.130 1.00 84.81 297 LEU A O 1
ATOM 2397 N N . TYR A 1 298 ? -6.956 -4.817 -10.266 1.00 84.56 298 TYR A N 1
ATOM 2398 C CA . TYR A 1 298 ? -6.014 -3.812 -9.761 1.00 84.56 298 TYR A CA 1
ATOM 2399 C C . TYR A 1 298 ? -4.606 -4.407 -9.640 1.00 84.56 298 TYR A C 1
ATOM 2401 O O . TYR A 1 298 ? -4.446 -5.627 -9.550 1.00 84.56 298 TYR A O 1
ATOM 2409 N N . ASP A 1 299 ? -3.583 -3.556 -9.570 1.00 80.94 299 ASP A N 1
ATOM 2410 C CA . ASP A 1 299 ? -2.165 -3.957 -9.621 1.00 80.94 299 ASP A CA 1
ATOM 2411 C C . ASP A 1 299 ? -1.736 -4.927 -8.516 1.00 80.94 299 ASP A C 1
ATOM 2413 O O . ASP A 1 299 ? -0.888 -5.800 -8.710 1.00 80.94 299 ASP A O 1
ATOM 2417 N N . LEU A 1 300 ? -2.334 -4.793 -7.334 1.00 84.44 300 LEU A N 1
ATOM 2418 C CA . LEU A 1 300 ? -2.018 -5.633 -6.181 1.00 84.44 300 LEU A CA 1
ATOM 2419 C C . LEU A 1 300 ? -2.808 -6.948 -6.165 1.00 84.44 300 LEU A C 1
ATOM 2421 O O . LEU A 1 300 ? -2.566 -7.778 -5.281 1.00 84.44 300 LEU A O 1
ATOM 2425 N N . HIS A 1 301 ? -3.709 -7.169 -7.126 1.00 85.75 301 HIS A N 1
ATOM 2426 C CA . HIS A 1 301 ? -4.456 -8.414 -7.226 1.00 85.75 301 HIS A CA 1
ATOM 2427 C C . HIS A 1 301 ? -3.484 -9.593 -7.445 1.00 85.75 301 HIS A C 1
ATOM 2429 O O . HIS A 1 301 ? -2.642 -9.536 -8.345 1.00 85.75 301 HIS A O 1
ATOM 2435 N N . PRO A 1 302 ? -3.587 -10.703 -6.689 1.00 86.12 302 PRO A N 1
ATOM 2436 C CA . PRO A 1 302 ? -2.661 -11.834 -6.804 1.00 86.12 302 PRO A CA 1
ATOM 2437 C C . PRO A 1 302 ? -2.505 -12.394 -8.229 1.00 86.12 302 PRO A C 1
ATOM 2439 O O . PRO A 1 302 ? -1.389 -12.665 -8.663 1.00 86.12 302 PRO A O 1
ATOM 2442 N N . LEU A 1 303 ? -3.596 -12.493 -9.000 1.00 85.69 303 LEU A N 1
ATOM 2443 C CA . LEU A 1 303 ? -3.532 -12.873 -10.424 1.00 85.69 303 LEU A CA 1
ATOM 2444 C C . LEU A 1 303 ? -2.696 -11.905 -11.267 1.00 85.69 303 LEU A C 1
ATOM 2446 O O . LEU A 1 303 ? -1.899 -12.353 -12.087 1.00 85.69 303 LEU A O 1
ATOM 2450 N N . VAL A 1 304 ? -2.839 -10.596 -11.047 1.00 87.38 304 VAL A N 1
ATOM 2451 C CA . VAL A 1 304 ? -2.046 -9.585 -11.754 1.00 87.38 304 VAL A CA 1
ATOM 2452 C C . VAL A 1 304 ? -0.572 -9.741 -11.397 1.00 87.38 304 VAL A C 1
ATOM 2454 O O . VAL A 1 304 ? 0.261 -9.769 -12.297 1.00 87.38 304 VAL A O 1
ATOM 2457 N N . LYS A 1 305 ? -0.235 -9.988 -10.124 1.00 87.50 305 LYS A N 1
ATOM 2458 C CA . LYS A 1 305 ? 1.148 -10.297 -9.718 1.00 87.50 305 LYS A CA 1
ATOM 2459 C C . LYS A 1 305 ? 1.717 -11.516 -10.445 1.00 87.50 305 LYS A C 1
ATOM 2461 O O . LYS A 1 305 ? 2.879 -11.495 -10.836 1.00 87.50 305 LYS A O 1
ATOM 2466 N N . VAL A 1 306 ? 0.921 -12.566 -10.665 1.00 87.75 306 VAL A N 1
ATOM 2467 C CA . VAL A 1 306 ? 1.360 -13.735 -11.448 1.00 87.75 306 VAL A CA 1
ATOM 2468 C C . VAL A 1 306 ? 1.661 -13.349 -12.894 1.00 87.75 306 VAL A C 1
ATOM 2470 O O . VAL A 1 306 ? 2.712 -13.732 -13.408 1.00 87.75 306 VAL A O 1
ATOM 2473 N N . LEU A 1 307 ? 0.783 -12.578 -13.540 1.00 88.50 307 LEU A N 1
ATOM 2474 C CA . LEU A 1 307 ? 1.008 -12.086 -14.905 1.00 88.50 307 LEU A CA 1
ATOM 2475 C C . LEU A 1 307 ? 2.265 -11.206 -14.979 1.00 88.50 307 LEU A C 1
ATOM 2477 O O . LEU A 1 307 ? 3.108 -11.410 -15.849 1.00 88.50 307 LEU A O 1
ATOM 2481 N N . MET A 1 308 ? 2.447 -10.302 -14.017 1.00 89.44 308 MET A N 1
ATOM 2482 C CA . MET A 1 308 ? 3.634 -9.451 -13.912 1.00 89.44 308 MET A CA 1
ATOM 2483 C C . MET A 1 308 ? 4.914 -10.252 -13.693 1.00 89.44 308 MET A C 1
ATOM 2485 O O . MET A 1 308 ? 5.930 -9.979 -14.325 1.00 89.44 308 MET A O 1
ATOM 2489 N N . ASN A 1 309 ? 4.877 -11.282 -12.850 1.00 88.94 309 ASN A N 1
ATOM 2490 C CA . ASN A 1 309 ? 6.027 -12.156 -12.637 1.00 88.94 309 ASN A CA 1
ATOM 2491 C C . ASN A 1 309 ? 6.384 -12.937 -13.905 1.00 88.94 309 ASN A C 1
ATOM 2493 O O . ASN A 1 309 ? 7.567 -13.117 -14.191 1.00 88.94 309 ASN A O 1
ATOM 2497 N N . ARG A 1 310 ? 5.387 -13.365 -14.692 1.00 88.81 310 ARG A N 1
ATOM 2498 C CA . ARG A 1 310 ? 5.630 -13.968 -16.012 1.00 88.81 310 ARG A CA 1
ATOM 2499 C C . ARG A 1 310 ? 6.243 -12.959 -16.977 1.00 88.81 310 ARG A C 1
ATOM 2501 O O . ARG A 1 310 ? 7.195 -13.309 -17.660 1.00 88.81 310 ARG A O 1
ATOM 2508 N N . LEU A 1 311 ? 5.771 -11.711 -16.980 1.00 89.69 311 LEU A N 1
ATOM 2509 C CA . LEU A 1 311 ? 6.363 -10.644 -17.789 1.00 89.69 311 LEU A CA 1
ATOM 2510 C C . LEU A 1 311 ? 7.831 -10.413 -17.414 1.00 89.69 311 LEU A C 1
ATOM 2512 O O . LEU A 1 311 ? 8.691 -10.413 -18.287 1.00 89.69 311 LEU A O 1
ATOM 2516 N N . VAL A 1 312 ? 8.146 -10.279 -16.126 1.00 86.94 312 VAL A N 1
ATOM 2517 C CA . VAL A 1 312 ? 9.535 -10.123 -15.663 1.00 86.94 312 VAL A CA 1
ATOM 2518 C C . VAL A 1 312 ? 10.373 -11.350 -16.028 1.00 86.94 312 VAL A C 1
ATOM 2520 O O . VAL A 1 312 ? 11.510 -11.204 -16.465 1.00 86.94 312 VAL A O 1
ATOM 2523 N N . GLY A 1 313 ? 9.805 -12.551 -15.901 1.00 86.12 313 GLY A N 1
ATOM 2524 C CA . GLY A 1 313 ? 10.449 -13.804 -16.293 1.00 86.12 313 GLY A CA 1
ATOM 2525 C C . GLY A 1 313 ? 10.629 -13.993 -17.803 1.00 86.12 313 GLY A C 1
ATOM 2526 O O . GLY A 1 313 ? 11.390 -14.871 -18.195 1.00 86.12 313 GLY A O 1
ATOM 2527 N N . SER A 1 314 ? 9.959 -13.194 -18.641 1.00 86.12 314 SER A N 1
ATOM 2528 C CA . SER A 1 314 ? 10.124 -13.226 -20.103 1.00 86.12 314 SER A CA 1
ATOM 2529 C C . SER A 1 314 ? 11.407 -12.539 -20.582 1.00 86.12 314 SER A C 1
ATOM 2531 O O . SER A 1 314 ? 11.815 -12.724 -21.727 1.00 86.12 314 SER A O 1
ATOM 2533 N N . ILE A 1 315 ? 12.034 -11.739 -19.713 1.00 85.50 315 ILE A N 1
ATOM 2534 C CA . ILE A 1 315 ? 13.270 -11.016 -19.999 1.00 85.50 315 ILE A CA 1
ATOM 2535 C C . ILE A 1 315 ? 14.441 -11.827 -19.443 1.00 85.50 315 ILE A C 1
ATOM 2537 O O . ILE A 1 315 ? 14.473 -12.164 -18.257 1.00 85.50 315 ILE A O 1
ATOM 2541 N N . ASP A 1 316 ? 15.424 -12.117 -20.295 1.00 84.50 316 ASP A N 1
ATOM 2542 C CA . ASP A 1 316 ? 16.624 -12.846 -19.894 1.00 84.50 316 ASP A CA 1
ATOM 2543 C C . ASP A 1 316 ? 17.434 -12.067 -18.850 1.00 84.50 316 ASP A C 1
ATOM 2545 O O . ASP A 1 316 ? 17.504 -10.831 -18.858 1.00 84.50 316 ASP A O 1
ATOM 2549 N N . LYS A 1 317 ? 18.103 -12.800 -17.953 1.00 82.44 317 LYS A N 1
ATOM 2550 C CA . LYS A 1 317 ? 19.016 -12.193 -16.976 1.00 82.44 317 LYS A CA 1
ATOM 2551 C C . LYS A 1 317 ? 20.142 -11.447 -17.691 1.00 82.44 317 LYS A C 1
ATOM 2553 O O . LYS A 1 317 ? 20.646 -11.909 -18.708 1.00 82.44 317 LYS A O 1
ATOM 2558 N N . ASP A 1 318 ? 20.526 -10.305 -17.123 1.00 83.00 318 ASP A N 1
ATOM 2559 C CA . ASP A 1 318 ? 21.594 -9.430 -17.627 1.00 83.00 318 ASP A CA 1
ATOM 2560 C C . ASP A 1 318 ? 21.369 -8.906 -19.059 1.00 83.00 318 ASP A C 1
ATOM 2562 O O . ASP A 1 318 ? 22.306 -8.470 -19.726 1.00 83.00 318 ASP A O 1
ATOM 2566 N N . SER A 1 319 ? 20.113 -8.906 -19.520 1.00 85.38 319 SER A N 1
ATOM 2567 C CA . SER A 1 319 ? 19.705 -8.321 -20.795 1.00 85.38 319 SER A CA 1
ATOM 2568 C C . SER A 1 319 ? 18.898 -7.035 -20.587 1.00 85.38 319 SER A C 1
ATOM 2570 O O . SER A 1 319 ? 18.196 -6.868 -19.587 1.00 85.38 319 SER A O 1
ATOM 2572 N N . ALA A 1 320 ? 19.012 -6.112 -21.540 1.00 86.44 320 ALA A N 1
ATOM 2573 C CA . ALA A 1 320 ? 18.194 -4.907 -21.616 1.00 86.44 320 ALA A CA 1
ATOM 2574 C C . ALA A 1 320 ? 17.453 -4.879 -22.953 1.00 86.44 320 ALA A C 1
ATOM 2576 O O . ALA A 1 320 ? 17.934 -5.408 -23.958 1.00 86.44 320 ALA A O 1
ATOM 2577 N N . LEU A 1 321 ? 16.278 -4.252 -22.971 1.00 88.75 321 LEU A N 1
ATOM 2578 C CA . LEU A 1 321 ? 15.448 -4.198 -24.171 1.00 88.75 321 LEU A CA 1
ATOM 2579 C C . LEU A 1 321 ? 16.006 -3.187 -25.179 1.00 88.75 321 LEU A C 1
ATOM 2581 O O . LEU A 1 321 ? 16.524 -2.136 -24.812 1.00 88.75 321 LEU A O 1
ATOM 2585 N N . ALA A 1 322 ? 15.878 -3.483 -26.468 1.00 89.50 322 ALA A N 1
ATOM 2586 C CA . ALA A 1 322 ? 16.360 -2.622 -27.541 1.00 89.50 322 ALA A CA 1
ATOM 2587 C C . ALA A 1 322 ? 15.195 -2.213 -28.451 1.00 89.50 322 ALA A C 1
ATOM 2589 O O . ALA A 1 322 ? 14.420 -3.057 -28.902 1.00 89.50 322 ALA A O 1
ATOM 2590 N N . ILE A 1 323 ? 15.069 -0.915 -28.720 1.00 89.75 323 ILE A N 1
ATOM 2591 C CA . ILE A 1 323 ? 13.984 -0.321 -29.503 1.00 89.75 323 ILE A CA 1
ATOM 2592 C C . ILE A 1 323 ? 14.604 0.457 -30.661 1.00 89.75 323 ILE A C 1
ATOM 2594 O O . ILE A 1 323 ? 15.255 1.479 -30.456 1.00 89.75 323 ILE A O 1
ATOM 2598 N N . LYS A 1 324 ? 14.372 0.002 -31.894 1.00 88.88 324 LYS A N 1
ATOM 2599 C CA . LYS A 1 324 ? 14.814 0.708 -33.103 1.00 88.88 324 LYS A CA 1
ATOM 2600 C C . LYS A 1 324 ? 13.657 1.485 -33.719 1.00 88.88 324 LYS A C 1
ATOM 2602 O O . LYS A 1 324 ? 12.739 0.870 -34.261 1.00 88.88 324 LYS A O 1
ATOM 2607 N N . THR A 1 325 ? 13.682 2.814 -33.650 1.00 87.12 325 THR A N 1
ATOM 2608 C CA . THR A 1 325 ? 12.538 3.674 -34.012 1.00 87.12 325 THR A CA 1
ATOM 2609 C C . THR A 1 325 ? 12.964 4.942 -34.747 1.00 87.12 325 THR A C 1
ATOM 2611 O O . THR A 1 325 ? 14.040 5.464 -34.514 1.00 87.12 325 THR A O 1
ATOM 2614 N N . THR A 1 326 ? 12.106 5.483 -35.615 1.00 84.38 326 THR A N 1
ATOM 2615 C CA . THR A 1 326 ? 12.308 6.806 -36.249 1.00 84.38 326 THR A CA 1
ATOM 2616 C C . THR A 1 326 ? 11.934 7.975 -35.352 1.00 84.38 326 THR A C 1
ATOM 2618 O O . THR A 1 326 ? 12.090 9.125 -35.750 1.00 84.38 326 THR A O 1
ATOM 2621 N N . LYS A 1 327 ? 11.358 7.699 -34.177 1.00 83.81 327 LYS A N 1
ATOM 2622 C CA . LYS A 1 327 ? 10.982 8.736 -33.211 1.00 83.81 327 LYS A CA 1
ATOM 2623 C C . LYS A 1 327 ? 12.186 9.310 -32.458 1.00 83.81 327 LYS A C 1
ATOM 2625 O O . LYS A 1 327 ? 12.022 10.276 -31.724 1.00 83.81 327 LYS A O 1
ATOM 2630 N N . VAL A 1 328 ? 13.369 8.719 -32.631 1.00 84.75 328 VAL A N 1
ATOM 2631 C CA . VAL A 1 328 ? 14.641 9.236 -32.120 1.00 84.75 328 VAL A CA 1
ATOM 2632 C C . VAL A 1 328 ? 15.522 9.717 -33.267 1.00 84.75 328 VAL A C 1
ATOM 2634 O O . VAL A 1 328 ? 15.298 9.356 -34.424 1.00 84.75 328 VAL A O 1
ATOM 2637 N N . ASN A 1 329 ? 16.501 10.565 -32.951 1.00 83.69 329 ASN A N 1
ATOM 2638 C CA . ASN A 1 329 ? 17.364 11.160 -33.966 1.00 83.69 329 ASN A CA 1
ATOM 2639 C C . ASN A 1 329 ? 18.232 10.096 -34.655 1.00 83.69 329 ASN A C 1
ATOM 2641 O O . ASN A 1 329 ? 18.651 9.109 -34.055 1.00 83.69 329 ASN A O 1
ATOM 2645 N N . GLU A 1 330 ? 18.511 10.303 -35.940 1.00 83.00 330 GLU A N 1
ATOM 2646 C CA . GLU A 1 330 ? 19.340 9.383 -36.714 1.00 83.00 330 GLU A CA 1
ATOM 2647 C C . GLU A 1 330 ? 20.786 9.375 -36.216 1.00 83.00 330 GLU A C 1
ATOM 2649 O O . GLU A 1 330 ? 21.396 10.430 -36.023 1.00 83.00 330 GLU A O 1
ATOM 2654 N N . GLY A 1 331 ? 21.338 8.176 -36.006 1.00 82.38 331 GLY A N 1
ATOM 2655 C CA . GLY A 1 331 ? 22.703 8.027 -35.509 1.00 82.38 331 GLY A CA 1
ATOM 2656 C C . GLY A 1 331 ? 22.864 8.373 -34.027 1.00 82.38 331 GLY A C 1
ATOM 2657 O O . GLY A 1 331 ? 23.971 8.720 -33.597 1.00 82.38 331 GLY A O 1
ATOM 2658 N N . THR A 1 332 ? 21.789 8.286 -33.239 1.00 87.25 332 THR A N 1
ATOM 2659 C CA . THR A 1 332 ? 21.835 8.469 -31.785 1.00 87.25 332 THR A CA 1
ATOM 2660 C C . THR A 1 332 ? 21.252 7.270 -31.046 1.00 87.25 332 THR A C 1
ATOM 2662 O O . THR A 1 332 ? 20.213 6.732 -31.420 1.00 87.25 332 THR A O 1
ATOM 2665 N N . SER A 1 333 ? 21.919 6.880 -29.964 1.00 90.44 333 SER A N 1
ATOM 2666 C CA . SER A 1 333 ? 21.496 5.839 -29.031 1.00 90.44 333 SER A CA 1
ATOM 2667 C C . SER A 1 333 ? 21.145 6.478 -27.692 1.00 90.44 333 SER A C 1
ATOM 2669 O O . SER A 1 333 ? 21.971 7.155 -27.078 1.00 90.44 333 SER A O 1
ATOM 2671 N N . HIS A 1 334 ? 19.919 6.266 -27.237 1.00 92.00 334 HIS A N 1
ATOM 2672 C CA . HIS A 1 334 ? 19.379 6.794 -25.992 1.00 92.00 334 HIS A CA 1
ATOM 2673 C C . HIS A 1 334 ? 19.236 5.658 -24.982 1.00 92.00 334 HIS A C 1
ATOM 2675 O O . HIS A 1 334 ? 18.413 4.761 -25.159 1.00 92.00 334 HIS A O 1
ATOM 2681 N N . TYR A 1 335 ? 20.047 5.690 -23.932 1.00 92.81 335 TYR A N 1
ATOM 2682 C CA . TYR A 1 335 ? 20.088 4.676 -22.883 1.00 92.81 335 TYR A CA 1
ATOM 2683 C C . TYR A 1 335 ? 19.192 5.105 -21.732 1.00 92.81 335 TYR A C 1
ATOM 2685 O O . TYR A 1 335 ? 19.429 6.151 -21.125 1.00 92.81 335 TYR A O 1
ATOM 2693 N N . ILE A 1 336 ? 18.176 4.299 -21.440 1.00 93.19 336 ILE A N 1
ATOM 2694 C CA . ILE A 1 336 ? 17.209 4.536 -20.372 1.00 93.19 336 ILE A CA 1
ATOM 2695 C C . ILE A 1 336 ? 17.666 3.761 -19.139 1.00 93.19 336 ILE A C 1
ATOM 2697 O O . ILE A 1 336 ? 17.673 2.525 -19.135 1.00 93.19 336 ILE A O 1
ATOM 2701 N N . PHE A 1 337 ? 18.033 4.487 -18.090 1.00 92.88 337 PHE A N 1
ATOM 2702 C CA . PHE A 1 337 ? 18.494 3.917 -16.832 1.00 92.88 337 PHE A CA 1
ATOM 2703 C C . PHE A 1 337 ? 17.509 4.173 -15.696 1.00 92.88 337 PHE A C 1
ATOM 2705 O O . PHE A 1 337 ? 16.898 5.236 -15.610 1.00 92.88 337 PHE A O 1
ATOM 2712 N N . HIS A 1 338 ? 17.438 3.218 -14.775 1.00 92.12 338 HIS A N 1
ATOM 2713 C CA . HIS A 1 338 ? 16.934 3.419 -13.423 1.00 92.12 338 HIS A CA 1
ATOM 2714 C C . HIS A 1 338 ? 18.126 3.562 -12.476 1.00 92.12 338 HIS A C 1
ATOM 2716 O O . HIS A 1 338 ? 18.965 2.662 -12.382 1.00 92.12 338 HIS A O 1
ATOM 2722 N N . GLY A 1 339 ? 18.233 4.721 -11.833 1.00 90.25 339 GLY A N 1
ATOM 2723 C CA . GLY A 1 339 ? 19.247 5.023 -10.833 1.00 90.25 339 GLY A CA 1
ATOM 2724 C C . GLY A 1 339 ? 18.643 5.019 -9.435 1.00 90.25 339 GLY A C 1
ATOM 2725 O O . GLY A 1 339 ? 17.641 5.692 -9.199 1.00 90.25 339 GLY A O 1
ATOM 2726 N N . GLN A 1 340 ? 19.264 4.296 -8.506 1.00 90.38 340 GLN A N 1
ATOM 2727 C CA . GLN A 1 340 ? 18.842 4.233 -7.111 1.00 90.38 340 GLN A CA 1
ATOM 2728 C C . GLN A 1 340 ? 20.015 4.524 -6.170 1.00 90.38 340 GLN A C 1
ATOM 2730 O O . GLN A 1 340 ? 21.088 3.933 -6.293 1.00 90.38 340 GLN A O 1
ATOM 2735 N N . VAL A 1 341 ? 19.795 5.400 -5.192 1.00 88.69 341 VAL A N 1
ATOM 2736 C CA . VAL A 1 341 ? 20.712 5.634 -4.066 1.00 88.69 341 VAL A CA 1
ATOM 2737 C C . VAL A 1 341 ? 19.978 5.272 -2.792 1.00 88.69 341 VAL A C 1
ATOM 2739 O O . VAL A 1 341 ? 18.856 5.734 -2.567 1.00 88.69 341 VAL A O 1
ATOM 2742 N N . SER A 1 342 ? 20.606 4.440 -1.969 1.00 88.44 342 SER A N 1
ATOM 2743 C CA . SER A 1 342 ? 20.026 3.999 -0.704 1.00 88.44 342 SER A CA 1
ATOM 2744 C C . SER A 1 342 ? 20.793 4.590 0.473 1.00 88.44 342 SER A C 1
ATOM 2746 O O . SER A 1 342 ? 21.957 4.971 0.333 1.00 88.44 342 SER A O 1
ATOM 2748 N N . ASN A 1 343 ? 20.144 4.690 1.627 1.00 88.06 343 ASN A N 1
ATOM 2749 C CA . ASN A 1 343 ? 20.827 5.034 2.873 1.00 88.06 343 ASN A CA 1
ATOM 2750 C C . ASN A 1 343 ? 21.564 3.819 3.469 1.00 88.06 343 ASN A C 1
ATOM 2752 O O . ASN A 1 343 ? 21.508 2.713 2.919 1.00 88.06 343 ASN A O 1
ATOM 2756 N N . ALA A 1 344 ? 22.245 4.004 4.602 1.00 85.44 344 ALA A N 1
ATOM 2757 C CA . ALA A 1 344 ? 22.958 2.921 5.288 1.00 85.44 344 ALA A CA 1
ATOM 2758 C C . ALA A 1 344 ? 22.021 1.812 5.812 1.00 85.44 344 ALA A C 1
ATOM 2760 O O . ALA A 1 344 ? 22.457 0.677 5.996 1.00 85.44 344 ALA A O 1
ATOM 2761 N N . LEU A 1 345 ? 20.725 2.108 5.967 1.00 85.12 345 LEU A N 1
ATOM 2762 C CA . LEU A 1 345 ? 19.677 1.139 6.312 1.00 85.12 345 LEU A CA 1
ATOM 2763 C C . LEU A 1 345 ? 19.175 0.326 5.101 1.00 85.12 345 LEU A C 1
ATOM 2765 O O . LEU A 1 345 ? 18.326 -0.550 5.254 1.00 85.12 345 LEU A O 1
ATOM 2769 N N . GLY A 1 346 ? 19.669 0.608 3.890 1.00 82.25 346 GLY A N 1
ATOM 2770 C CA . GLY A 1 346 ? 19.255 -0.065 2.655 1.00 82.25 346 GLY A CA 1
ATOM 2771 C C . GLY A 1 346 ? 17.921 0.424 2.081 1.00 82.25 346 GLY A C 1
ATOM 2772 O O . GLY A 1 346 ? 17.378 -0.207 1.175 1.00 82.25 346 GLY A O 1
ATOM 2773 N N . GLN A 1 347 ? 17.385 1.540 2.575 1.00 84.94 347 GLN A N 1
ATOM 2774 C CA . GLN A 1 347 ? 16.154 2.136 2.060 1.00 84.94 347 GLN A CA 1
ATOM 2775 C C . GLN A 1 347 ? 16.460 3.037 0.854 1.00 84.94 347 GLN A C 1
ATOM 2777 O O . GLN A 1 347 ? 17.397 3.837 0.931 1.00 84.94 347 GLN A O 1
ATOM 2782 N N . PRO A 1 348 ? 15.681 2.966 -0.243 1.00 85.88 348 PRO A N 1
ATOM 2783 C CA . PRO A 1 348 ? 15.834 3.874 -1.376 1.00 85.88 348 PRO A CA 1
ATOM 2784 C C . PRO A 1 348 ? 15.496 5.309 -0.963 1.00 85.88 348 PRO A C 1
ATOM 2786 O O . PRO A 1 348 ? 14.356 5.606 -0.614 1.00 85.88 348 PRO A O 1
ATOM 2789 N N . VAL A 1 349 ? 16.473 6.209 -1.043 1.00 85.88 349 VAL A N 1
ATOM 2790 C CA . VAL A 1 349 ? 16.278 7.646 -0.785 1.00 85.88 349 VAL A CA 1
ATOM 2791 C C . VAL A 1 349 ? 16.099 8.424 -2.085 1.00 85.88 349 VAL A C 1
ATOM 2793 O O . VAL A 1 349 ? 15.326 9.380 -2.138 1.00 85.88 349 VAL A O 1
ATOM 2796 N N . LEU A 1 350 ? 16.818 8.013 -3.129 1.00 86.19 350 LEU A N 1
ATOM 2797 C CA . LEU A 1 350 ? 16.699 8.547 -4.479 1.00 86.19 350 LEU A CA 1
ATOM 2798 C C . LEU A 1 350 ? 16.370 7.384 -5.413 1.00 86.19 350 LEU A C 1
ATOM 2800 O O . LEU A 1 350 ? 17.077 6.378 -5.405 1.00 86.19 350 LEU A O 1
ATOM 2804 N N . SER A 1 351 ? 15.319 7.524 -6.213 1.00 89.12 351 SER A N 1
ATOM 2805 C CA . SER A 1 351 ? 14.951 6.580 -7.269 1.00 89.12 351 SER A CA 1
ATOM 2806 C C . SER A 1 351 ? 14.505 7.383 -8.479 1.00 89.12 351 SER A C 1
ATOM 2808 O O . SER A 1 351 ? 13.464 8.030 -8.437 1.00 89.12 351 SER A O 1
ATOM 2810 N N . GLU A 1 352 ? 15.305 7.368 -9.537 1.00 87.19 352 GLU A N 1
ATOM 2811 C CA . GLU A 1 352 ? 15.150 8.263 -10.684 1.00 87.19 352 GLU A CA 1
ATOM 2812 C C . GLU A 1 352 ? 15.282 7.483 -11.992 1.00 87.19 352 GLU A C 1
ATOM 2814 O O . GLU A 1 352 ? 16.166 6.634 -12.143 1.00 87.19 352 GLU A O 1
ATOM 2819 N N . PHE A 1 353 ? 14.424 7.800 -12.960 1.00 90.31 353 PHE A N 1
ATOM 2820 C CA . PHE A 1 353 ? 14.571 7.330 -14.334 1.00 90.31 353 PHE A CA 1
ATOM 2821 C C . PHE A 1 353 ? 15.233 8.425 -15.164 1.00 90.31 353 PHE A C 1
ATOM 2823 O O . PHE A 1 353 ? 14.737 9.551 -15.229 1.00 90.31 353 PHE A O 1
ATOM 2830 N N . LEU A 1 354 ? 16.345 8.100 -15.819 1.00 91.31 354 LEU A N 1
ATOM 2831 C CA . LEU A 1 354 ? 17.101 9.058 -16.620 1.00 91.31 354 LEU A CA 1
ATOM 2832 C C . LEU A 1 354 ? 17.448 8.508 -18.000 1.00 91.31 354 LEU A C 1
ATOM 2834 O O . LEU A 1 354 ? 17.518 7.295 -18.210 1.00 91.31 354 LEU A O 1
ATOM 2838 N N . VAL A 1 355 ? 17.717 9.421 -18.927 1.00 92.19 355 VAL A N 1
ATOM 2839 C CA . VAL A 1 355 ? 18.138 9.089 -20.287 1.00 92.19 355 VAL A CA 1
ATOM 2840 C C . VAL A 1 355 ? 19.483 9.729 -20.594 1.00 92.19 355 VAL A C 1
ATOM 2842 O O . VAL A 1 355 ? 19.674 10.934 -20.416 1.00 92.19 355 VAL A O 1
ATOM 2845 N N . VAL A 1 356 ? 20.417 8.916 -21.089 1.00 91.81 356 VAL A N 1
ATOM 2846 C CA . VAL A 1 356 ? 21.715 9.366 -21.604 1.00 91.81 356 VAL A CA 1
ATOM 2847 C C . VAL A 1 356 ? 21.737 9.172 -23.111 1.00 91.81 356 VAL A C 1
ATOM 2849 O O . VAL A 1 356 ? 21.555 8.062 -23.601 1.00 91.81 356 VAL A O 1
ATOM 2852 N N . SER A 1 357 ? 21.979 10.250 -23.852 1.00 90.75 357 SER A N 1
ATOM 2853 C CA . SER A 1 357 ? 22.006 10.221 -25.316 1.00 90.75 357 SER A CA 1
ATOM 2854 C C . SER A 1 357 ? 23.448 10.236 -25.820 1.00 90.75 357 SER A C 1
ATOM 2856 O O . SER A 1 357 ? 24.228 11.121 -25.459 1.00 90.75 357 SER A O 1
ATOM 2858 N N . ILE A 1 358 ? 23.807 9.272 -26.663 1.00 89.56 358 ILE A N 1
ATOM 2859 C CA . ILE A 1 358 ? 25.151 9.105 -27.229 1.00 89.56 358 ILE A CA 1
ATOM 2860 C C . ILE A 1 358 ? 25.056 9.034 -28.751 1.00 89.56 358 ILE A C 1
ATOM 2862 O O . ILE A 1 358 ? 24.183 8.366 -29.296 1.00 89.56 358 ILE A O 1
ATOM 2866 N N . GLY A 1 359 ? 25.947 9.731 -29.451 1.00 86.31 359 GLY A N 1
ATOM 2867 C CA . GLY A 1 359 ? 26.058 9.657 -30.906 1.00 86.31 359 GLY A CA 1
ATOM 2868 C C . GLY A 1 359 ? 26.814 8.419 -31.380 1.00 86.31 359 GLY A C 1
ATOM 2869 O O . GLY A 1 359 ? 27.582 7.816 -30.636 1.00 86.31 359 GLY A O 1
ATOM 2870 N N . THR A 1 360 ? 26.695 8.080 -32.661 1.00 75.56 360 THR A N 1
ATOM 2871 C CA . THR A 1 360 ? 27.413 6.948 -33.285 1.00 75.56 360 THR A CA 1
ATOM 2872 C C . THR A 1 360 ? 28.936 6.967 -33.122 1.00 75.56 360 THR A C 1
ATOM 2874 O O . THR A 1 360 ? 29.568 5.935 -33.316 1.00 75.56 360 THR A O 1
ATOM 2877 N N . MET A 1 361 ? 29.539 8.117 -32.800 1.00 72.31 361 MET A N 1
ATOM 2878 C CA . MET A 1 361 ? 30.982 8.250 -32.550 1.00 72.31 361 MET A CA 1
ATOM 2879 C C . MET A 1 361 ? 31.361 8.153 -31.059 1.00 72.31 361 MET A C 1
ATOM 2881 O O . MET A 1 361 ? 32.497 8.463 -30.705 1.00 72.31 361 MET A O 1
ATOM 2885 N N . GLY A 1 362 ? 30.427 7.776 -30.179 1.00 75.38 362 GLY A N 1
ATOM 2886 C CA . GLY A 1 362 ? 30.655 7.674 -28.732 1.00 75.38 362 GLY A CA 1
ATOM 2887 C C . GLY A 1 362 ? 30.673 9.022 -28.003 1.00 75.38 362 GLY A C 1
ATOM 2888 O O . GLY A 1 362 ? 31.028 9.100 -26.829 1.00 75.38 362 GLY A O 1
ATOM 2889 N N . ASN A 1 363 ? 30.296 10.108 -28.682 1.00 83.44 363 ASN A N 1
ATOM 2890 C CA . ASN A 1 363 ? 30.205 11.438 -28.091 1.00 83.44 363 ASN A CA 1
ATOM 2891 C C . ASN A 1 363 ? 28.849 11.647 -27.405 1.00 83.44 363 ASN A C 1
ATOM 2893 O O . ASN A 1 363 ? 27.806 11.264 -27.931 1.00 83.44 363 ASN A O 1
ATOM 2897 N N . LEU A 1 364 ? 28.860 12.316 -26.253 1.00 82.56 364 LEU A N 1
ATOM 2898 C CA . LEU A 1 364 ? 27.640 12.691 -25.547 1.00 82.56 364 LEU A CA 1
ATOM 2899 C C . LEU A 1 364 ? 26.831 13.715 -26.359 1.00 82.56 364 LEU A C 1
ATOM 2901 O O . LEU A 1 364 ? 27.383 14.705 -26.850 1.00 82.56 364 LEU A O 1
ATOM 2905 N N . ILE A 1 365 ? 25.522 13.497 -26.453 1.00 83.06 365 ILE A N 1
ATOM 2906 C CA . ILE A 1 365 ? 24.570 14.414 -27.080 1.00 83.06 365 ILE A CA 1
ATOM 2907 C C . ILE A 1 365 ? 23.697 15.024 -25.982 1.00 83.06 365 ILE A C 1
ATOM 2909 O O . ILE A 1 365 ? 22.781 14.390 -25.472 1.00 83.06 365 ILE A O 1
ATOM 2913 N N . GLY A 1 366 ? 23.980 16.276 -25.620 1.00 81.44 366 GLY A N 1
ATOM 2914 C CA . GLY A 1 366 ? 23.248 16.978 -24.560 1.00 81.44 366 GLY A CA 1
ATOM 2915 C C . GLY A 1 366 ? 23.598 16.498 -23.147 1.00 81.44 366 GLY A C 1
ATOM 2916 O O . GLY A 1 366 ? 24.477 15.666 -22.954 1.00 81.44 366 GLY A O 1
ATOM 2917 N N . LYS A 1 367 ? 22.946 17.070 -22.131 1.00 84.25 367 LYS A N 1
ATOM 2918 C CA . LYS A 1 367 ? 23.089 16.604 -20.744 1.00 84.25 367 LYS A CA 1
ATOM 2919 C C . LYS A 1 367 ? 22.142 15.423 -20.496 1.00 84.25 367 LYS A C 1
ATOM 2921 O O . LYS A 1 367 ? 21.065 15.414 -21.093 1.00 84.25 367 LYS A O 1
ATOM 2926 N N . PRO A 1 368 ? 22.495 14.469 -19.614 1.00 87.06 368 PRO A N 1
ATOM 2927 C CA . PRO A 1 368 ? 21.523 13.510 -19.108 1.00 87.06 368 PRO A CA 1
ATOM 2928 C C . PRO A 1 368 ? 20.320 14.244 -18.520 1.00 87.06 368 PRO A C 1
ATOM 2930 O O . PRO A 1 368 ? 20.475 15.292 -17.887 1.00 87.06 368 PRO A O 1
ATOM 2933 N N . MET A 1 369 ? 19.133 13.703 -18.747 1.00 89.12 369 MET A N 1
ATOM 2934 C CA . MET A 1 369 ? 17.881 14.332 -18.342 1.00 89.12 369 MET A CA 1
ATOM 2935 C C . MET A 1 369 ? 16.906 13.294 -17.795 1.00 89.12 369 MET A C 1
ATOM 2937 O O . MET A 1 369 ? 17.111 12.093 -17.990 1.00 89.12 369 MET A O 1
ATOM 2941 N N . ALA A 1 370 ? 15.864 13.753 -17.101 1.00 88.62 370 ALA A N 1
ATOM 2942 C CA . ALA A 1 370 ? 14.816 12.871 -16.606 1.00 88.62 370 ALA A CA 1
ATOM 2943 C C . ALA A 1 370 ? 14.101 12.178 -17.778 1.00 88.62 370 ALA A C 1
ATOM 2945 O O . ALA A 1 370 ? 13.967 12.752 -18.865 1.00 88.62 370 ALA A O 1
ATOM 2946 N N . LEU A 1 371 ? 13.638 10.945 -17.558 1.00 88.94 371 LEU A N 1
ATOM 2947 C CA . LEU A 1 371 ? 12.895 10.187 -18.568 1.00 88.94 371 LEU A CA 1
ATOM 2948 C C . LEU A 1 371 ? 11.666 10.956 -19.064 1.00 88.94 371 LEU A C 1
ATOM 2950 O O . LEU A 1 371 ? 11.384 10.948 -20.259 1.00 88.94 371 LEU A O 1
ATOM 2954 N N . GLU A 1 372 ? 10.984 11.663 -18.169 1.00 86.06 372 GLU A N 1
ATOM 2955 C CA . GLU A 1 372 ? 9.792 12.439 -18.501 1.00 86.06 372 GLU A CA 1
ATOM 2956 C C . GLU A 1 372 ? 10.092 13.566 -19.496 1.00 86.06 372 GLU A C 1
ATOM 2958 O O . GLU A 1 372 ? 9.491 13.645 -20.569 1.00 86.06 372 GLU A O 1
ATOM 2963 N N . ASP A 1 373 ? 11.089 14.396 -19.195 1.00 87.69 373 ASP A N 1
ATOM 2964 C CA . ASP A 1 373 ? 11.509 15.484 -20.079 1.00 87.69 373 ASP A CA 1
ATOM 2965 C C . ASP A 1 373 ? 11.957 14.964 -21.452 1.00 87.69 373 ASP A C 1
ATOM 2967 O O . ASP A 1 373 ? 11.712 15.596 -22.484 1.00 87.69 373 ASP A O 1
ATOM 2971 N N . TRP A 1 374 ? 12.605 13.796 -21.476 1.00 89.06 374 TRP A N 1
ATOM 2972 C CA . TRP A 1 374 ? 13.032 13.162 -22.717 1.00 89.06 374 TRP A CA 1
ATOM 2973 C C . TRP A 1 374 ? 11.852 12.627 -23.538 1.00 89.06 374 TRP A C 1
ATOM 2975 O O . TRP A 1 374 ? 11.819 12.831 -24.754 1.00 89.06 374 TRP A O 1
ATOM 2985 N N . LEU A 1 375 ? 10.860 12.004 -22.894 1.00 87.94 375 LEU A N 1
ATOM 2986 C CA . LEU A 1 375 ? 9.647 11.495 -23.543 1.00 87.94 375 LEU A CA 1
ATOM 2987 C C . LEU A 1 375 ? 8.775 12.615 -24.127 1.00 87.94 375 LEU A C 1
ATOM 2989 O O . LEU A 1 375 ? 8.110 12.389 -25.138 1.00 87.94 375 LEU A O 1
ATOM 2993 N N . ARG A 1 376 ? 8.812 13.830 -23.558 1.00 85.75 376 ARG A N 1
ATOM 2994 C CA . ARG A 1 376 ? 8.169 15.019 -24.154 1.00 85.75 376 ARG A CA 1
ATOM 2995 C C . ARG A 1 376 ? 8.841 15.464 -25.456 1.00 85.75 376 ARG A C 1
ATOM 2997 O O . ARG A 1 376 ? 8.179 16.034 -26.318 1.00 85.75 376 ARG A O 1
ATOM 3004 N N . GLN A 1 377 ? 10.143 15.216 -25.607 1.00 86.19 377 GLN A N 1
ATOM 3005 C CA . GLN A 1 377 ? 10.892 15.528 -26.832 1.00 86.19 377 GLN A CA 1
ATOM 3006 C C . GLN A 1 377 ? 10.811 14.401 -27.869 1.00 86.19 377 GLN A C 1
ATOM 3008 O O . GLN A 1 377 ? 10.821 14.670 -29.069 1.00 86.19 377 GLN A O 1
ATOM 3013 N N . HIS A 1 378 ? 10.719 13.151 -27.410 1.00 85.88 378 HIS A N 1
ATOM 3014 C CA . HIS A 1 378 ? 10.690 11.950 -28.241 1.00 85.88 378 HIS A CA 1
ATOM 3015 C C . HIS A 1 378 ? 9.522 11.054 -27.791 1.00 85.88 378 HIS A C 1
ATOM 3017 O O . HIS A 1 378 ? 9.686 10.266 -26.855 1.00 85.88 378 HIS A O 1
ATOM 3023 N N . PRO A 1 379 ? 8.341 11.136 -28.433 1.00 82.25 379 PRO A N 1
ATOM 3024 C CA . PRO A 1 379 ? 7.115 10.487 -27.960 1.00 82.25 379 PRO A CA 1
ATOM 3025 C C . PRO A 1 379 ? 7.090 8.974 -28.251 1.00 82.25 379 PRO A C 1
ATOM 3027 O O . PRO A 1 379 ? 6.254 8.462 -28.996 1.00 82.25 379 PRO A O 1
ATOM 3030 N N . ILE A 1 380 ? 8.037 8.227 -27.676 1.00 82.50 380 ILE A N 1
ATOM 3031 C CA . ILE A 1 380 ? 8.108 6.756 -27.758 1.00 82.50 380 ILE A CA 1
ATOM 3032 C C . ILE A 1 380 ? 7.009 6.090 -26.924 1.00 82.50 380 ILE A C 1
ATOM 3034 O O . ILE A 1 380 ? 6.641 4.957 -27.209 1.00 82.50 380 ILE A O 1
ATOM 3038 N N . HIS A 1 381 ? 6.477 6.797 -25.925 1.00 76.50 381 HIS A N 1
ATOM 3039 C CA . HIS A 1 381 ? 5.353 6.335 -25.112 1.00 76.50 381 HIS A CA 1
ATOM 3040 C C . HIS A 1 381 ? 4.048 6.203 -25.919 1.00 76.50 381 HIS A C 1
ATOM 3042 O O . HIS A 1 381 ? 3.179 5.433 -25.536 1.00 76.50 381 HIS A O 1
ATOM 3048 N N . GLU A 1 382 ? 3.922 6.896 -27.055 1.00 79.31 382 GLU A N 1
ATOM 3049 C CA . GLU A 1 382 ? 2.857 6.651 -28.035 1.00 79.31 382 GLU A CA 1
ATOM 3050 C C . GLU A 1 382 ? 3.158 5.404 -28.887 1.00 79.31 382 GLU A C 1
ATOM 3052 O O . GLU A 1 382 ? 4.298 4.936 -28.928 1.00 79.31 382 GLU A O 1
ATOM 3057 N N . GLU A 1 383 ? 2.190 4.928 -29.682 1.00 75.00 383 GLU A N 1
ATOM 3058 C CA . GLU A 1 383 ? 2.370 3.754 -30.551 1.00 75.00 383 GLU A CA 1
ATOM 3059 C C . GLU A 1 383 ? 3.677 3.809 -31.355 1.00 75.00 383 GLU A C 1
ATOM 3061 O O . GLU A 1 383 ? 3.897 4.689 -32.196 1.00 75.00 383 GLU A O 1
ATOM 3066 N N . THR A 1 384 ? 4.572 2.867 -31.058 1.00 76.50 384 THR A N 1
ATOM 3067 C CA . THR A 1 384 ? 5.912 2.795 -31.634 1.00 76.50 384 THR A CA 1
ATOM 3068 C C . THR A 1 384 ? 6.167 1.387 -32.144 1.00 76.50 384 THR A C 1
ATOM 3070 O O . THR A 1 384 ? 5.996 0.409 -31.423 1.00 76.50 384 THR A O 1
ATOM 3073 N N . TYR A 1 385 ? 6.609 1.293 -33.396 1.00 78.00 385 TYR A N 1
ATOM 3074 C CA . TYR A 1 385 ? 6.950 0.031 -34.039 1.00 78.00 385 TYR A CA 1
ATOM 3075 C C . TYR A 1 385 ? 8.466 -0.112 -34.096 1.00 78.00 385 TYR A C 1
ATOM 3077 O O . TYR A 1 385 ? 9.156 0.745 -34.658 1.00 78.00 385 TYR A O 1
ATOM 3085 N N . THR A 1 386 ? 8.979 -1.201 -33.529 1.00 80.00 386 THR A N 1
ATOM 3086 C CA . THR A 1 386 ? 10.398 -1.540 -33.627 1.00 80.00 386 THR A CA 1
ATOM 3087 C C . THR A 1 386 ? 10.710 -2.060 -35.027 1.00 80.00 386 THR A C 1
ATOM 3089 O O . THR A 1 386 ? 10.073 -2.990 -35.521 1.00 80.00 386 THR A O 1
ATOM 3092 N N . ARG A 1 387 ? 11.701 -1.448 -35.678 1.00 84.06 387 ARG A N 1
ATOM 3093 C CA . ARG A 1 387 ? 12.271 -1.934 -36.942 1.00 84.06 387 ARG A CA 1
ATOM 3094 C C . ARG A 1 387 ? 13.169 -3.145 -36.706 1.00 84.06 387 ARG A C 1
ATOM 3096 O O . ARG A 1 387 ? 13.614 -3.383 -35.591 1.00 84.06 387 ARG A O 1
ATOM 3103 N N . GLU A 1 388 ? 13.496 -3.862 -37.777 1.00 84.38 388 GLU A N 1
ATOM 3104 C CA . GLU A 1 388 ? 14.448 -4.973 -37.726 1.00 84.38 388 GLU A CA 1
ATOM 3105 C C . GLU A 1 388 ? 15.807 -4.524 -37.155 1.00 84.38 388 GLU A C 1
ATOM 3107 O O . GLU A 1 388 ? 16.432 -3.561 -37.628 1.00 84.38 388 GLU A O 1
ATOM 3112 N N . ILE A 1 389 ? 16.233 -5.222 -36.101 1.00 87.00 389 ILE A N 1
ATOM 3113 C CA . ILE A 1 389 ? 17.483 -4.989 -35.379 1.00 87.00 389 ILE A CA 1
ATOM 3114 C C . ILE A 1 389 ? 18.493 -6.030 -35.846 1.00 87.00 389 ILE A C 1
ATOM 3116 O O . ILE A 1 389 ? 18.250 -7.229 -35.730 1.00 87.00 389 ILE A O 1
ATOM 3120 N N . THR A 1 390 ? 19.633 -5.572 -36.359 1.00 87.19 390 THR A N 1
ATOM 3121 C CA . THR A 1 390 ? 20.724 -6.463 -36.774 1.00 87.19 390 THR A CA 1
ATOM 3122 C C . THR A 1 390 ? 21.746 -6.640 -35.650 1.00 87.19 390 THR A C 1
ATOM 3124 O O . THR A 1 390 ? 21.893 -5.769 -34.792 1.00 87.19 390 THR A O 1
ATOM 3127 N N . GLU A 1 391 ? 22.520 -7.730 -35.669 1.00 85.69 391 GLU A N 1
ATOM 3128 C CA . GLU A 1 391 ? 23.615 -7.941 -34.702 1.00 85.69 391 GLU A CA 1
ATOM 3129 C C . GLU A 1 391 ? 24.659 -6.808 -34.738 1.00 85.69 391 GLU A C 1
ATOM 3131 O O . GLU A 1 391 ? 25.235 -6.444 -33.711 1.00 85.69 391 GLU A O 1
ATOM 3136 N N . ALA A 1 392 ? 24.877 -6.203 -35.910 1.00 83.06 392 ALA A N 1
ATOM 3137 C CA . ALA A 1 392 ? 25.785 -5.070 -36.068 1.00 83.06 392 ALA A CA 1
ATOM 3138 C C . ALA A 1 392 ? 25.278 -3.802 -35.361 1.00 83.06 392 ALA A C 1
ATOM 3140 O O . ALA A 1 392 ? 26.084 -3.024 -34.848 1.00 83.06 392 ALA A O 1
ATOM 3141 N N . ASP A 1 393 ? 23.958 -3.599 -35.314 1.00 84.50 393 ASP A N 1
ATOM 3142 C CA . ASP A 1 393 ? 23.347 -2.485 -34.587 1.00 84.50 393 ASP A CA 1
ATOM 3143 C C . ASP A 1 393 ? 23.521 -2.676 -33.075 1.00 84.50 393 ASP A C 1
ATOM 3145 O O . ASP A 1 393 ? 23.980 -1.768 -32.381 1.00 84.50 393 ASP A O 1
ATOM 3149 N N . LEU A 1 394 ? 23.238 -3.886 -32.577 1.00 85.31 394 LEU A N 1
ATOM 3150 C CA . LEU A 1 394 ? 23.413 -4.236 -31.163 1.00 85.31 394 LEU A CA 1
ATOM 3151 C C . LEU A 1 394 ? 24.872 -4.111 -30.712 1.00 85.31 394 LEU A C 1
ATOM 3153 O O . LEU A 1 394 ? 25.132 -3.575 -29.639 1.00 85.31 394 LEU A O 1
ATOM 3157 N N . SER A 1 395 ? 25.825 -4.531 -31.549 1.00 85.62 395 SER A N 1
ATOM 3158 C CA . SER A 1 395 ? 27.259 -4.420 -31.242 1.00 85.62 395 SER A CA 1
ATOM 3159 C C . SER A 1 395 ? 27.678 -2.962 -31.011 1.00 85.62 395 SER A C 1
ATOM 3161 O O . SER A 1 395 ? 28.347 -2.661 -30.027 1.00 85.62 395 SER A O 1
ATOM 3163 N N . LYS A 1 396 ? 27.214 -2.031 -31.857 1.00 83.69 396 LYS A N 1
ATOM 3164 C CA . LYS A 1 396 ? 27.498 -0.591 -31.701 1.00 83.69 396 LYS A CA 1
ATOM 3165 C C . LYS A 1 396 ? 26.865 -0.000 -30.444 1.00 83.69 396 LYS A C 1
ATOM 3167 O O . LYS A 1 396 ? 27.456 0.856 -29.788 1.00 83.69 396 LYS A O 1
ATOM 3172 N N . VAL A 1 397 ? 25.648 -0.429 -30.113 1.00 87.12 397 VAL A N 1
ATOM 3173 C CA . VAL A 1 397 ? 24.968 -0.007 -28.882 1.00 87.12 397 VAL A CA 1
ATOM 3174 C C . VAL A 1 397 ? 25.717 -0.524 -27.651 1.00 87.12 397 VAL A C 1
ATOM 3176 O O . VAL A 1 397 ? 25.859 0.211 -26.674 1.00 87.12 397 VAL A O 1
ATOM 3179 N N . GLN A 1 398 ? 26.243 -1.746 -27.708 1.00 88.12 398 GLN A N 1
ATOM 3180 C CA . GLN A 1 398 ? 27.012 -2.339 -26.619 1.00 88.12 398 GLN A CA 1
ATOM 3181 C C . GLN A 1 398 ? 28.353 -1.621 -26.404 1.00 88.12 398 GLN A C 1
ATOM 3183 O O . GLN A 1 398 ? 28.715 -1.348 -25.264 1.00 88.12 398 GLN A O 1
ATOM 3188 N N . GLU A 1 399 ? 29.066 -1.253 -27.474 1.00 87.19 399 GLU A N 1
ATOM 3189 C CA . GLU A 1 399 ? 30.338 -0.508 -27.390 1.00 87.19 399 GLU A CA 1
ATOM 3190 C C . GLU A 1 399 ? 30.185 0.850 -26.685 1.00 87.19 399 GLU A C 1
ATOM 3192 O O . GLU A 1 399 ? 31.061 1.277 -25.935 1.00 87.19 399 GLU A O 1
ATOM 3197 N N . ASN A 1 400 ? 29.050 1.521 -26.886 1.00 87.62 400 ASN A N 1
ATOM 3198 C CA . ASN A 1 400 ? 28.763 2.830 -26.299 1.00 87.62 400 ASN A CA 1
ATOM 3199 C C . ASN A 1 400 ? 28.212 2.758 -24.859 1.00 87.62 400 ASN A C 1
ATOM 3201 O O . ASN A 1 400 ? 28.055 3.795 -24.206 1.00 87.62 400 ASN A O 1
ATOM 3205 N N . LEU A 1 401 ? 27.928 1.557 -24.342 1.00 87.31 401 LEU A N 1
ATOM 3206 C CA . LEU A 1 401 ? 27.288 1.365 -23.039 1.00 87.31 401 LEU A CA 1
ATOM 3207 C C . LEU A 1 401 ? 28.153 1.852 -21.869 1.00 87.31 401 LEU A C 1
ATOM 3209 O O . LEU A 1 401 ? 27.635 2.496 -20.958 1.00 87.31 401 LEU A O 1
ATOM 3213 N N . ASP A 1 402 ? 29.462 1.600 -21.894 1.00 87.56 402 ASP A N 1
ATOM 3214 C CA . ASP A 1 402 ? 30.365 2.003 -20.804 1.00 87.56 402 ASP A CA 1
ATOM 3215 C C . ASP A 1 402 ? 30.390 3.526 -20.628 1.00 87.56 402 ASP A C 1
ATOM 3217 O O . ASP A 1 402 ? 30.320 4.045 -19.509 1.00 87.56 402 ASP A O 1
ATOM 3221 N N . MET A 1 403 ? 30.403 4.251 -21.750 1.00 86.12 403 MET A N 1
ATOM 3222 C CA . MET A 1 403 ? 30.307 5.707 -21.756 1.00 86.12 403 MET A CA 1
ATOM 3223 C C . MET A 1 403 ? 28.948 6.167 -21.212 1.00 86.12 403 MET A C 1
ATOM 3225 O O . MET A 1 403 ? 28.893 7.099 -20.410 1.00 86.12 403 MET A O 1
ATOM 3229 N N . ALA A 1 404 ? 27.852 5.493 -21.577 1.00 86.94 404 ALA A N 1
ATOM 3230 C CA . ALA A 1 404 ? 26.518 5.808 -21.061 1.00 86.94 404 ALA A CA 1
ATOM 3231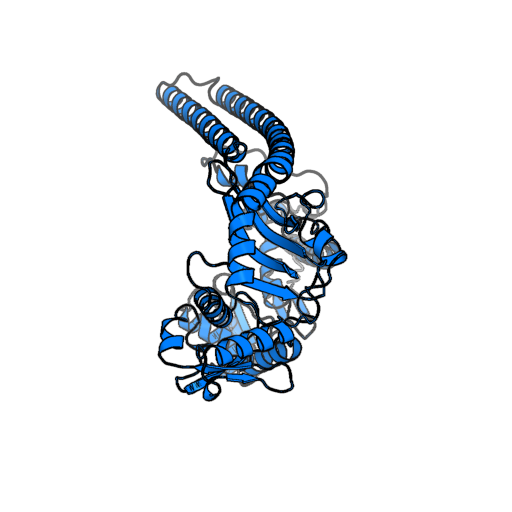 C C . ALA A 1 404 ? 26.433 5.628 -19.542 1.00 86.94 404 ALA A C 1
ATOM 3233 O O . ALA A 1 404 ? 25.944 6.514 -18.842 1.00 86.94 404 ALA A O 1
ATOM 3234 N N . CYS A 1 405 ? 26.974 4.526 -19.023 1.00 87.50 405 CYS A N 1
ATOM 3235 C CA . CYS A 1 405 ? 27.026 4.231 -17.594 1.00 87.50 405 CYS A CA 1
ATOM 3236 C C . CYS A 1 405 ? 27.842 5.275 -16.819 1.00 87.50 405 CYS A C 1
ATOM 3238 O O . CYS A 1 405 ? 27.402 5.749 -15.768 1.00 87.50 405 CYS A O 1
ATOM 3240 N N . MET A 1 406 ? 29.007 5.671 -17.339 1.00 86.06 406 MET A N 1
ATOM 3241 C CA . MET A 1 406 ? 29.838 6.711 -16.721 1.00 86.06 406 MET A CA 1
ATOM 3242 C C . MET A 1 406 ? 29.095 8.053 -16.656 1.00 86.06 406 MET A C 1
ATOM 3244 O O . MET A 1 406 ? 29.079 8.718 -15.618 1.00 86.06 406 MET A O 1
ATOM 3248 N N . MET A 1 407 ? 28.422 8.418 -17.746 1.00 84.50 407 MET A N 1
ATOM 3249 C CA . MET A 1 407 ? 27.678 9.672 -17.862 1.00 84.50 407 MET A CA 1
ATOM 3250 C C . MET A 1 407 ? 26.341 9.663 -17.113 1.00 84.50 407 MET A C 1
ATOM 3252 O O . MET A 1 407 ? 25.835 10.726 -16.779 1.00 84.50 407 MET A O 1
ATOM 3256 N N . ALA A 1 408 ? 25.772 8.502 -16.803 1.00 83.56 408 ALA A N 1
ATOM 3257 C CA . ALA A 1 408 ? 24.622 8.398 -15.909 1.00 83.56 408 ALA A CA 1
ATOM 3258 C C . ALA A 1 408 ? 25.027 8.626 -14.444 1.00 83.56 408 ALA A C 1
ATOM 3260 O O . ALA A 1 408 ? 24.368 9.373 -13.717 1.00 83.56 408 ALA A O 1
ATOM 3261 N N . LYS A 1 409 ? 26.139 8.011 -14.015 1.00 83.38 409 LYS A N 1
ATOM 3262 C CA . LYS A 1 409 ? 26.621 8.100 -12.631 1.00 83.38 409 LYS A CA 1
ATOM 3263 C C . LYS A 1 409 ? 27.112 9.508 -12.297 1.00 83.38 409 LYS A C 1
ATOM 3265 O O . LYS A 1 409 ? 26.538 10.157 -11.431 1.00 83.38 409 LYS A O 1
ATOM 3270 N N . THR A 1 410 ? 28.159 9.978 -12.977 1.00 75.19 410 THR A N 1
ATOM 3271 C CA . THR A 1 410 ? 28.971 11.127 -12.532 1.00 75.19 410 THR A CA 1
ATOM 3272 C C . THR A 1 410 ? 28.266 12.489 -12.588 1.00 75.19 410 THR A C 1
ATOM 3274 O O . THR A 1 410 ? 28.275 13.180 -11.576 1.00 75.19 410 THR A O 1
ATOM 3277 N N . PRO A 1 411 ? 27.674 12.925 -13.712 1.00 75.06 411 PRO A N 1
ATOM 3278 C CA . PRO A 1 411 ? 27.077 14.256 -13.790 1.00 75.06 411 PRO A CA 1
ATOM 3279 C C . PRO A 1 411 ? 25.637 14.327 -13.270 1.00 75.06 411 PRO A C 1
ATOM 3281 O O . PRO A 1 411 ? 25.246 15.387 -12.814 1.00 75.06 411 PRO A O 1
ATOM 3284 N N . TYR A 1 412 ? 24.841 13.254 -13.346 1.00 80.38 412 TYR A N 1
ATOM 3285 C CA . TYR A 1 412 ? 23.408 13.327 -13.025 1.00 80.38 412 TYR A CA 1
ATOM 3286 C C . TYR A 1 412 ? 23.096 12.809 -11.619 1.00 80.38 412 TYR A C 1
ATOM 3288 O O . TYR A 1 412 ? 22.583 13.546 -10.777 1.00 80.38 412 TYR A O 1
ATOM 3296 N N . LEU A 1 413 ? 23.434 11.544 -11.340 1.00 82.88 413 LEU A N 1
ATOM 3297 C CA . LEU A 1 413 ? 23.077 10.916 -10.065 1.00 82.88 413 LEU A CA 1
ATOM 3298 C C . LEU A 1 413 ? 23.861 11.496 -8.885 1.00 82.88 413 LEU A C 1
ATOM 3300 O O . LEU A 1 413 ? 23.250 11.751 -7.854 1.00 82.88 413 LEU A O 1
ATOM 3304 N N . PHE A 1 414 ? 25.161 11.779 -9.029 1.00 84.69 414 PHE A N 1
ATOM 3305 C CA . PHE A 1 414 ? 25.927 12.422 -7.949 1.00 84.69 414 PHE A CA 1
ATOM 3306 C C . PHE A 1 414 ? 25.451 13.851 -7.644 1.00 84.69 414 PHE A C 1
ATOM 3308 O O . PHE A 1 414 ? 25.449 14.248 -6.480 1.00 84.69 414 PHE A O 1
ATOM 3315 N N . GLU A 1 415 ? 25.021 14.619 -8.652 1.00 85.19 415 GLU A N 1
ATOM 3316 C CA . GLU A 1 415 ? 24.465 15.964 -8.441 1.00 85.19 415 GLU A CA 1
ATOM 3317 C C . GLU A 1 415 ? 23.167 15.881 -7.625 1.00 85.19 415 GLU A C 1
ATOM 3319 O O . GLU A 1 415 ? 23.056 16.507 -6.568 1.00 85.19 415 GLU A O 1
ATOM 3324 N N . LYS A 1 416 ? 22.219 15.029 -8.046 1.00 84.31 416 LYS A N 1
ATOM 3325 C CA . LYS A 1 416 ? 20.972 1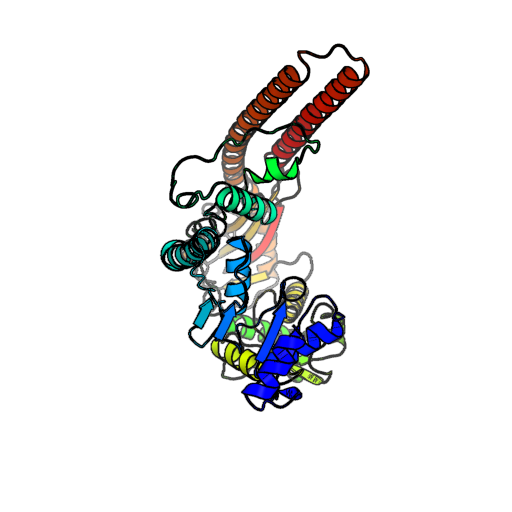4.806 -7.295 1.00 84.31 416 LYS A CA 1
ATOM 3326 C C . LYS A 1 416 ? 21.215 14.219 -5.905 1.00 84.31 416 LYS A C 1
ATOM 3328 O O . LYS A 1 416 ? 20.565 14.643 -4.952 1.00 84.31 416 LYS A O 1
ATOM 3333 N N . GLN A 1 417 ? 22.158 13.290 -5.768 1.00 85.56 417 GLN A N 1
ATOM 3334 C CA . GLN A 1 417 ? 22.542 12.718 -4.480 1.00 85.56 417 GLN A CA 1
ATOM 3335 C C . GLN A 1 417 ? 23.068 13.792 -3.527 1.00 85.56 417 GLN A C 1
ATOM 3337 O O . GLN A 1 417 ? 22.661 13.814 -2.371 1.00 85.56 417 GLN A O 1
ATOM 3342 N N . THR A 1 418 ? 23.926 14.695 -4.007 1.00 86.00 418 THR A N 1
ATOM 3343 C CA . THR A 1 418 ? 24.496 15.776 -3.186 1.00 86.00 418 THR A CA 1
ATOM 3344 C C . THR A 1 418 ? 23.405 16.724 -2.695 1.00 86.00 418 THR A C 1
ATOM 3346 O O . THR A 1 418 ? 23.353 17.046 -1.509 1.00 86.00 418 THR A O 1
ATOM 3349 N N . ASN A 1 419 ? 22.490 17.121 -3.583 1.00 87.00 419 ASN A N 1
ATOM 3350 C CA . ASN A 1 419 ? 21.358 17.973 -3.216 1.00 87.00 419 ASN A CA 1
ATOM 3351 C C . ASN A 1 419 ? 20.464 17.288 -2.176 1.00 87.00 419 ASN A C 1
ATOM 3353 O O . ASN A 1 419 ? 20.113 17.887 -1.162 1.00 87.00 419 ASN A O 1
ATOM 3357 N N . ARG A 1 420 ? 20.153 16.004 -2.387 1.00 85.81 420 ARG A N 1
ATOM 3358 C CA . ARG A 1 420 ? 19.321 15.230 -1.464 1.00 85.81 420 ARG A CA 1
ATOM 3359 C C . ARG A 1 420 ? 19.994 15.019 -0.109 1.00 85.81 420 ARG A C 1
ATOM 3361 O O . ARG A 1 420 ? 19.329 15.111 0.916 1.00 85.81 420 ARG A O 1
ATOM 3368 N N . GLN A 1 421 ? 21.302 14.777 -0.098 1.00 86.62 421 GLN A N 1
ATOM 3369 C CA . GLN A 1 421 ? 22.088 14.664 1.126 1.00 86.62 421 GLN A CA 1
ATOM 3370 C C . GLN A 1 421 ? 22.030 15.958 1.941 1.00 86.62 421 GLN A C 1
ATOM 3372 O O . GLN A 1 421 ? 21.798 15.901 3.144 1.00 86.62 421 GLN A O 1
ATOM 3377 N N . PHE A 1 422 ? 22.165 17.118 1.292 1.00 86.94 422 PHE A N 1
ATOM 3378 C CA . PHE A 1 422 ? 22.073 18.411 1.969 1.00 86.94 422 PHE A CA 1
ATOM 3379 C C . PHE A 1 422 ? 20.713 18.610 2.661 1.00 86.94 422 PHE A C 1
ATOM 3381 O O . PHE A 1 422 ? 20.669 18.977 3.834 1.00 86.94 422 PHE A O 1
ATOM 3388 N N . GLU A 1 423 ? 19.608 18.295 1.977 1.00 86.62 423 GLU A N 1
ATOM 3389 C CA . GLU A 1 423 ? 18.257 18.351 2.565 1.00 86.62 423 GLU A CA 1
ATOM 3390 C C . GLU A 1 423 ? 18.105 17.415 3.776 1.00 86.62 423 GLU A C 1
ATOM 3392 O O . GLU A 1 423 ? 17.467 17.755 4.774 1.00 86.62 423 GLU A O 1
ATOM 3397 N N . MET A 1 424 ? 18.677 16.212 3.698 1.00 83.50 424 MET A N 1
ATOM 3398 C CA . MET A 1 424 ? 18.622 15.239 4.792 1.00 83.50 424 MET A CA 1
ATOM 3399 C C . MET A 1 424 ? 19.466 15.672 5.988 1.00 83.50 424 MET A C 1
ATOM 3401 O O . MET A 1 424 ? 19.028 15.504 7.125 1.00 83.50 424 MET A O 1
ATOM 3405 N N . GLU A 1 425 ? 20.644 16.249 5.750 1.00 86.25 425 GLU A N 1
ATOM 3406 C CA . GLU A 1 425 ? 21.509 16.809 6.791 1.00 86.25 425 GLU A CA 1
ATOM 3407 C C . GLU A 1 425 ? 20.844 17.991 7.509 1.00 86.25 425 GLU A C 1
ATOM 3409 O O . GLU A 1 425 ? 20.987 18.134 8.723 1.00 86.25 425 GLU A O 1
ATOM 3414 N N . GLU A 1 426 ? 20.093 18.827 6.789 1.00 86.75 426 GLU A N 1
ATOM 3415 C CA . GLU A 1 426 ? 19.319 19.920 7.385 1.00 86.75 426 GLU A CA 1
ATOM 3416 C C . GLU A 1 426 ? 18.225 19.388 8.318 1.00 86.75 426 GLU A C 1
ATOM 3418 O O . GLU A 1 426 ? 18.184 19.761 9.491 1.00 86.75 426 GLU A O 1
ATOM 3423 N N . ARG A 1 427 ? 17.419 18.425 7.852 1.00 84.81 427 ARG A N 1
ATOM 3424 C CA . ARG A 1 427 ? 16.399 17.768 8.690 1.00 84.81 427 ARG A CA 1
ATOM 3425 C C . ARG A 1 427 ? 17.012 17.042 9.886 1.00 84.81 427 ARG A C 1
ATOM 3427 O O . ARG A 1 427 ? 16.447 17.058 10.975 1.00 84.81 427 ARG A O 1
ATOM 3434 N N . MET A 1 428 ? 18.170 16.411 9.706 1.00 84.38 428 MET A N 1
ATOM 3435 C CA . MET A 1 428 ? 18.869 15.706 10.780 1.00 84.38 428 MET A CA 1
ATOM 3436 C C . MET A 1 428 ? 19.288 16.659 11.909 1.00 84.38 428 MET A C 1
ATOM 3438 O O . MET A 1 428 ? 19.131 16.303 13.076 1.00 84.38 428 MET A O 1
ATOM 3442 N N . LYS A 1 429 ? 19.712 17.892 11.597 1.00 86.38 429 LYS A N 1
ATOM 3443 C CA . LYS A 1 429 ? 19.999 18.912 12.623 1.00 86.38 429 LYS A CA 1
ATOM 3444 C C . LYS A 1 429 ? 18.764 19.265 13.448 1.00 86.38 429 LYS A C 1
ATOM 3446 O O . LYS A 1 429 ? 18.870 19.376 14.665 1.00 86.38 429 LYS A O 1
ATOM 3451 N N . GLU A 1 430 ? 17.601 19.413 12.816 1.00 86.75 430 GLU A N 1
ATOM 3452 C CA . GLU A 1 430 ? 16.346 19.682 13.533 1.00 86.75 430 GLU A CA 1
ATOM 3453 C C . GLU A 1 430 ? 15.994 18.542 14.497 1.00 86.75 430 GLU A C 1
ATOM 3455 O O . GLU A 1 430 ? 15.650 18.788 15.655 1.00 86.75 430 GLU A O 1
ATOM 3460 N N . TYR A 1 431 ? 16.127 17.289 14.051 1.00 83.19 431 TYR A N 1
ATOM 3461 C CA . TYR A 1 431 ? 15.888 16.123 14.904 1.00 83.19 431 TYR A CA 1
ATOM 3462 C C . TYR A 1 431 ? 16.893 16.015 16.050 1.00 83.19 431 TYR A C 1
ATOM 3464 O O . TYR A 1 431 ? 16.496 15.676 17.161 1.00 83.19 431 TYR A O 1
ATOM 3472 N N . GLN A 1 432 ? 18.167 16.342 15.821 1.00 85.69 432 GLN A N 1
ATOM 3473 C CA . GLN A 1 432 ? 19.177 16.361 16.881 1.00 85.69 432 GLN A CA 1
ATOM 3474 C C . GLN A 1 432 ? 18.839 17.373 17.979 1.00 85.69 432 GLN A C 1
ATOM 3476 O O . GLN A 1 432 ? 18.981 17.050 19.155 1.00 85.69 432 GLN A O 1
ATOM 3481 N N . VAL A 1 433 ? 18.343 18.562 17.617 1.00 88.94 433 VAL A N 1
ATOM 3482 C CA . VAL A 1 433 ? 17.893 19.561 18.602 1.00 88.94 433 VAL A CA 1
ATOM 3483 C C . VAL A 1 433 ? 16.722 19.021 19.421 1.00 88.94 433 VAL A C 1
ATOM 3485 O O . VAL A 1 433 ? 16.766 19.073 20.646 1.00 88.94 433 VAL A O 1
ATOM 3488 N N . LYS A 1 434 ? 15.710 18.434 18.770 1.00 86.81 434 LYS A N 1
ATOM 3489 C CA . LYS A 1 434 ? 14.558 17.836 19.469 1.00 86.81 434 LYS A CA 1
ATOM 3490 C C . LYS A 1 434 ? 14.960 16.695 20.404 1.00 86.81 434 LYS A C 1
ATOM 3492 O O . LYS A 1 434 ? 14.435 16.594 21.509 1.00 86.81 434 LYS A O 1
ATOM 3497 N N . LEU A 1 435 ? 15.883 15.840 19.964 1.00 86.81 435 LEU A N 1
ATOM 3498 C CA . LEU A 1 435 ? 16.385 14.725 20.763 1.00 86.81 435 LEU A CA 1
ATOM 3499 C C . LEU A 1 435 ? 17.140 15.226 21.999 1.00 86.81 435 LEU A C 1
ATOM 3501 O O . LEU A 1 435 ? 16.956 14.683 23.086 1.00 86.81 435 LEU A O 1
ATOM 3505 N N . GLU A 1 436 ? 17.939 16.285 21.849 1.00 87.25 436 GLU A N 1
ATOM 3506 C CA . GLU A 1 436 ? 18.646 16.910 22.966 1.00 87.25 436 GLU A CA 1
ATOM 3507 C C . GLU A 1 436 ? 17.670 17.562 23.955 1.00 87.25 436 GLU A C 1
ATOM 3509 O O . GLU A 1 436 ? 17.765 17.314 25.154 1.00 87.25 436 GLU A O 1
ATOM 3514 N N . GLU A 1 437 ? 16.666 18.303 23.473 1.00 88.44 437 GLU A N 1
ATOM 3515 C CA . GLU A 1 437 ? 15.607 18.868 24.325 1.00 88.44 437 GLU A CA 1
ATOM 3516 C C . GLU A 1 437 ? 14.835 17.783 25.090 1.00 88.44 437 GLU A C 1
ATOM 3518 O O . GLU A 1 437 ? 14.525 17.945 26.273 1.00 88.44 437 GLU A O 1
ATOM 3523 N N . TRP A 1 438 ? 14.516 16.664 24.432 1.00 87.81 438 TRP A N 1
ATOM 3524 C CA . TRP A 1 438 ? 13.877 15.515 25.074 1.00 87.81 438 TRP A CA 1
ATOM 3525 C C . TRP A 1 438 ? 14.774 14.902 26.149 1.00 87.81 438 TRP A C 1
ATOM 3527 O O . TRP A 1 438 ? 14.301 14.605 27.253 1.00 87.81 438 TRP A O 1
ATOM 3537 N N . ARG A 1 439 ? 16.068 14.743 25.855 1.00 83.94 439 ARG A N 1
ATOM 3538 C CA . ARG A 1 439 ? 17.055 14.213 26.797 1.00 83.94 439 ARG A CA 1
ATOM 3539 C C . ARG A 1 439 ? 17.154 15.110 28.029 1.00 83.94 439 ARG A C 1
ATOM 3541 O O . ARG A 1 439 ? 17.046 14.615 29.150 1.00 83.94 439 ARG A O 1
ATOM 3548 N N . GLU A 1 440 ? 17.277 16.422 27.836 1.00 87.31 440 GLU A N 1
ATOM 3549 C CA . GLU A 1 440 ? 17.325 17.411 28.919 1.00 87.31 440 GLU A CA 1
ATOM 3550 C C . GLU A 1 440 ? 16.059 17.384 29.785 1.00 87.31 440 GLU A C 1
ATOM 3552 O O . GLU A 1 440 ? 16.157 17.291 31.011 1.00 87.31 440 GLU A O 1
ATOM 3557 N N . LYS A 1 441 ? 14.866 17.393 29.172 1.00 84.69 441 LYS A N 1
ATOM 3558 C CA . LYS A 1 441 ? 13.587 17.293 29.900 1.00 84.69 441 LYS A CA 1
ATOM 3559 C C . LYS A 1 441 ? 13.493 15.994 30.697 1.00 84.69 441 LYS A C 1
ATOM 3561 O O . LYS A 1 441 ? 13.120 16.021 31.868 1.00 84.69 441 LYS A O 1
ATOM 3566 N N . SER A 1 442 ? 13.882 14.872 30.095 1.00 77.06 442 SER A N 1
ATOM 3567 C CA . SER A 1 442 ? 13.841 13.553 30.734 1.00 77.06 442 SER A CA 1
ATOM 3568 C C . SER A 1 442 ? 14.773 13.475 31.944 1.00 77.06 442 SER A C 1
ATOM 3570 O O . SER A 1 442 ? 14.363 12.987 33.002 1.00 77.06 442 SER A O 1
ATOM 3572 N N . HIS A 1 443 ? 15.996 14.009 31.838 1.00 83.69 443 HIS A N 1
ATOM 3573 C CA . HIS A 1 443 ? 16.903 14.112 32.983 1.00 83.69 443 HIS A CA 1
ATOM 3574 C C . HIS A 1 443 ? 16.367 15.070 34.050 1.00 83.69 443 HIS A C 1
ATOM 3576 O O . HIS A 1 443 ? 16.386 14.707 35.223 1.00 83.69 443 HIS A O 1
ATOM 3582 N N . ALA A 1 444 ? 15.821 16.233 33.680 1.00 83.38 444 ALA A N 1
ATOM 3583 C CA . ALA A 1 444 ? 15.250 17.184 34.636 1.00 83.38 444 ALA A CA 1
ATOM 3584 C C . ALA A 1 444 ? 14.080 16.574 35.431 1.00 83.38 444 ALA A C 1
ATOM 3586 O O . ALA A 1 444 ? 14.032 16.681 36.656 1.00 83.38 444 ALA A O 1
ATOM 3587 N N . THR A 1 445 ? 13.159 15.867 34.769 1.00 77.81 445 THR A N 1
ATOM 3588 C CA . THR A 1 445 ? 12.057 15.156 35.438 1.00 77.81 445 THR A CA 1
ATOM 3589 C C . THR A 1 445 ? 12.570 14.037 36.344 1.00 77.81 445 THR A C 1
ATOM 3591 O O . THR A 1 445 ? 12.059 13.839 37.448 1.00 77.81 445 THR A O 1
ATOM 3594 N N . LEU A 1 446 ? 13.590 13.301 35.903 1.00 80.94 446 LEU A N 1
ATOM 3595 C CA . LEU A 1 446 ? 14.234 12.264 36.704 1.00 80.94 446 LEU A CA 1
ATOM 3596 C C . LEU A 1 446 ? 14.982 12.861 37.910 1.00 80.94 446 LEU A C 1
ATOM 3598 O O . LEU A 1 446 ? 15.019 12.247 38.973 1.00 80.94 446 LEU A O 1
ATOM 3602 N N . GLU A 1 447 ? 15.547 14.060 37.809 1.00 79.38 447 GLU A N 1
ATOM 3603 C CA . GLU A 1 447 ? 16.136 14.755 38.956 1.00 79.38 447 GLU A CA 1
ATOM 3604 C C . GLU A 1 447 ? 15.073 15.184 39.969 1.00 79.38 447 GLU A C 1
ATOM 3606 O O . GLU A 1 447 ? 15.209 14.818 41.138 1.00 79.38 447 GLU A O 1
ATOM 3611 N N . MET A 1 448 ? 13.981 15.816 39.522 1.00 77.19 448 MET A N 1
ATOM 3612 C CA . MET A 1 448 ? 12.856 16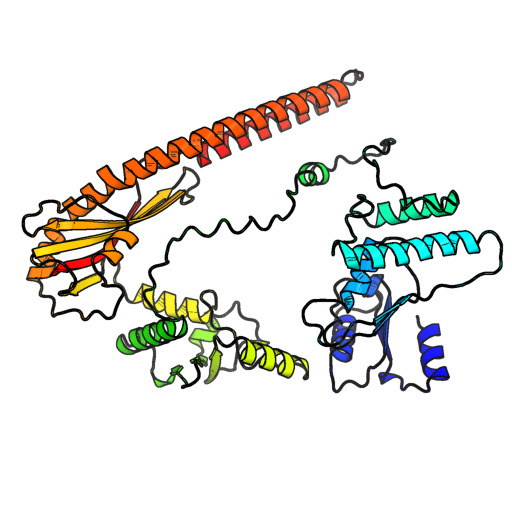.216 40.385 1.00 77.19 448 MET A CA 1
ATOM 3613 C C . MET A 1 448 ? 12.222 15.018 41.114 1.00 77.19 448 MET A C 1
ATOM 3615 O O . MET A 1 448 ? 11.965 15.074 42.314 1.00 77.19 448 MET A O 1
ATOM 3619 N N . LYS A 1 449 ? 12.018 13.885 40.425 1.00 69.50 449 LYS A N 1
ATOM 3620 C CA . LYS A 1 449 ? 11.398 12.678 41.015 1.00 69.50 449 LYS A CA 1
ATOM 3621 C C . LYS A 1 449 ? 12.246 11.999 42.095 1.00 69.50 449 LYS A C 1
ATOM 3623 O O . LYS A 1 449 ? 11.710 11.250 42.907 1.00 69.50 449 LYS A O 1
ATOM 3628 N N . PHE A 1 450 ? 13.561 12.209 42.096 1.00 71.25 450 PHE A N 1
ATOM 3629 C CA . PHE A 1 450 ? 14.486 11.556 43.029 1.00 71.25 450 PHE A CA 1
ATOM 3630 C C . PHE A 1 450 ? 15.222 12.552 43.944 1.00 71.25 450 PHE A C 1
ATOM 3632 O O . PHE A 1 450 ? 16.159 12.150 44.640 1.00 71.25 450 PHE A O 1
ATOM 3639 N N . GLU A 1 451 ? 14.810 13.824 43.964 1.00 65.00 451 GLU A N 1
ATOM 3640 C CA . GLU A 1 451 ? 15.436 14.903 44.742 1.00 65.00 451 GLU A CA 1
ATOM 3641 C C . GLU A 1 451 ? 15.279 14.701 46.262 1.00 65.00 451 GLU A C 1
ATOM 3643 O O . GLU A 1 451 ? 16.203 14.974 47.030 1.00 65.00 451 GLU A O 1
ATOM 3648 N N . GLU A 1 452 ? 14.158 14.123 46.709 1.00 57.28 452 GLU A N 1
ATOM 3649 C CA . GLU A 1 452 ? 13.825 14.012 48.139 1.00 57.28 452 GLU A CA 1
ATOM 3650 C C . GLU A 1 452 ? 14.161 12.655 48.790 1.00 57.28 452 GLU A C 1
ATOM 3652 O O . GLU A 1 452 ? 13.989 12.487 50.000 1.00 57.28 452 GLU A O 1
ATOM 3657 N N . THR A 1 453 ? 14.664 11.653 48.052 1.00 55.16 453 THR A N 1
ATOM 3658 C CA . THR A 1 453 ? 14.721 10.271 48.576 1.00 55.16 453 THR A CA 1
ATOM 3659 C C . THR A 1 453 ? 16.131 9.681 48.725 1.00 55.16 453 THR A C 1
ATOM 3661 O O . THR A 1 453 ? 16.838 9.395 47.763 1.00 55.16 453 THR A O 1
ATOM 3664 N N . SER A 1 454 ? 16.531 9.388 49.972 1.00 54.28 454 SER A N 1
ATOM 3665 C CA . SER A 1 454 ? 17.863 8.853 50.337 1.00 54.28 454 SER A CA 1
ATOM 3666 C C . SER A 1 454 ? 18.008 7.317 50.298 1.00 54.28 454 SER A C 1
ATOM 3668 O O . SER A 1 454 ? 19.017 6.781 50.766 1.00 54.28 454 SER A O 1
ATOM 3670 N N . SER A 1 455 ? 17.041 6.566 49.756 1.00 64.25 455 SER A N 1
ATOM 3671 C CA . SER A 1 455 ? 17.086 5.094 49.786 1.00 64.25 455 SER A CA 1
ATOM 3672 C C . SER A 1 455 ? 18.010 4.495 48.707 1.00 64.25 455 SER A C 1
ATOM 3674 O O . SER A 1 455 ? 18.064 4.944 47.562 1.00 64.25 455 SER A O 1
ATOM 3676 N N . THR A 1 456 ? 18.752 3.436 49.052 1.00 63.59 456 THR A N 1
ATOM 3677 C CA . THR A 1 456 ? 19.718 2.778 48.146 1.00 63.59 456 THR A CA 1
ATOM 3678 C C . THR A 1 456 ? 19.044 2.070 46.962 1.00 63.59 456 THR A C 1
ATOM 3680 O O . THR A 1 456 ? 19.650 1.918 45.903 1.00 63.59 456 THR A O 1
ATOM 3683 N N . ILE A 1 457 ? 17.788 1.644 47.129 1.00 63.50 457 ILE A N 1
ATOM 3684 C CA . ILE A 1 457 ? 16.990 0.967 46.094 1.00 63.50 457 ILE A CA 1
ATOM 3685 C C . ILE A 1 457 ? 16.543 1.973 45.026 1.00 63.50 457 ILE A C 1
ATOM 3687 O O . ILE A 1 457 ? 16.651 1.691 43.834 1.00 63.50 457 ILE A O 1
ATOM 3691 N N . LEU A 1 458 ? 16.122 3.170 45.442 1.00 65.31 458 LEU A N 1
ATOM 3692 C CA . LEU A 1 458 ? 15.704 4.231 44.525 1.00 65.31 458 LEU A CA 1
ATOM 3693 C C . LEU A 1 458 ? 16.888 4.812 43.744 1.00 65.31 458 LEU A C 1
ATOM 3695 O O . LEU A 1 458 ? 16.740 5.076 42.557 1.00 65.31 458 LEU A O 1
ATOM 3699 N N . LYS A 1 459 ? 18.092 4.880 44.336 1.00 70.62 459 LYS A N 1
ATOM 3700 C CA . LYS A 1 459 ? 19.322 5.233 43.597 1.00 70.62 459 LYS A CA 1
ATOM 3701 C C . LYS A 1 459 ? 19.628 4.266 42.451 1.00 70.62 459 LYS A C 1
ATOM 3703 O O . LYS A 1 459 ? 19.924 4.711 41.350 1.00 70.62 459 LYS A O 1
ATOM 3708 N N . ARG A 1 460 ? 19.488 2.953 42.673 1.00 72.00 460 ARG A N 1
ATOM 3709 C CA . ARG A 1 460 ? 19.658 1.950 41.603 1.00 72.00 460 ARG A CA 1
ATOM 3710 C C . ARG A 1 460 ? 18.588 2.068 40.516 1.00 72.00 460 ARG A C 1
ATOM 3712 O O . ARG A 1 460 ? 18.893 1.849 39.350 1.00 72.00 460 ARG A O 1
ATOM 3719 N N . LYS A 1 461 ? 17.347 2.411 40.886 1.00 73.00 461 LYS A N 1
ATOM 3720 C CA . LYS A 1 461 ? 16.260 2.665 39.926 1.00 73.00 461 LYS A CA 1
ATOM 3721 C C . LYS A 1 461 ? 16.553 3.916 39.088 1.00 73.00 461 LYS A C 1
ATOM 3723 O O . LYS A 1 461 ? 16.456 3.838 37.870 1.00 73.00 461 LYS A O 1
ATOM 3728 N N . LYS A 1 462 ? 17.019 5.002 39.720 1.00 77.44 462 LYS A N 1
ATOM 3729 C CA . LYS A 1 462 ? 17.488 6.227 39.051 1.00 77.44 462 LYS A CA 1
ATOM 3730 C C . LYS A 1 462 ? 18.609 5.930 38.050 1.00 77.44 462 LYS A C 1
ATOM 3732 O O . LYS A 1 462 ? 18.486 6.283 36.889 1.00 77.44 462 LYS A O 1
ATOM 3737 N N . GLU A 1 463 ? 19.655 5.214 38.469 1.00 80.31 463 GLU A N 1
ATOM 3738 C CA . GLU A 1 463 ? 20.772 4.816 37.593 1.00 80.31 463 GLU A CA 1
ATOM 3739 C C . GLU A 1 463 ? 20.333 3.929 36.419 1.00 80.31 463 GLU A C 1
ATOM 3741 O O . GLU A 1 463 ? 20.928 3.985 35.345 1.00 80.31 463 GLU A O 1
ATOM 3746 N N . LYS A 1 464 ? 19.316 3.080 36.611 1.00 80.38 464 LYS A N 1
ATOM 3747 C CA . LYS A 1 464 ? 18.766 2.256 35.529 1.00 80.38 464 LYS A CA 1
ATOM 3748 C C . LYS A 1 464 ? 18.014 3.114 34.509 1.00 80.38 464 LYS A C 1
ATOM 3750 O O . LYS A 1 464 ? 18.263 2.966 33.321 1.00 80.38 464 LYS A O 1
ATOM 3755 N N . MET A 1 465 ? 17.148 4.011 34.977 1.00 74.31 465 MET A N 1
ATOM 3756 C CA . MET A 1 465 ? 16.365 4.900 34.110 1.00 74.31 465 MET A CA 1
ATOM 3757 C C 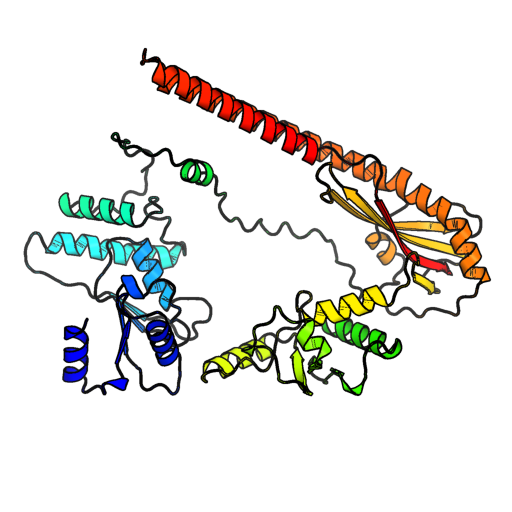. MET A 1 465 ? 17.263 5.898 33.366 1.00 74.31 465 MET A C 1
ATOM 3759 O O . MET A 1 465 ? 17.053 6.145 32.188 1.00 74.31 465 MET A O 1
ATOM 3763 N N . ASP A 1 466 ? 18.322 6.391 34.008 1.00 82.25 466 ASP A N 1
ATOM 3764 C CA . ASP A 1 466 ? 19.336 7.243 33.374 1.00 82.25 466 ASP A CA 1
ATOM 3765 C C . ASP A 1 466 ? 20.083 6.517 32.240 1.00 82.25 466 ASP A C 1
ATOM 3767 O O . ASP A 1 466 ? 20.297 7.066 31.160 1.00 82.25 466 ASP A O 1
ATOM 3771 N N . LYS A 1 467 ? 20.420 5.236 32.441 1.00 84.00 467 LYS A N 1
ATOM 3772 C CA . LYS A 1 467 ? 20.986 4.391 31.379 1.00 84.00 467 LYS A CA 1
ATOM 3773 C C . LYS A 1 467 ? 19.997 4.117 30.254 1.00 84.00 467 LYS A C 1
ATOM 3775 O O . LYS A 1 467 ? 20.424 4.059 29.110 1.00 84.00 467 LYS A O 1
ATOM 3780 N N . GLU A 1 468 ? 18.719 3.922 30.570 1.00 80.38 468 GLU A N 1
ATOM 3781 C CA . GLU A 1 468 ? 17.666 3.719 29.568 1.00 80.38 468 GLU A CA 1
ATOM 3782 C C . GLU A 1 468 ? 17.480 4.985 28.710 1.00 80.38 468 GLU A C 1
ATOM 3784 O O . GLU A 1 468 ? 17.482 4.874 27.489 1.00 80.38 468 GLU A O 1
ATOM 3789 N N . ILE A 1 469 ? 17.444 6.183 29.310 1.00 82.50 469 ILE A N 1
ATOM 3790 C CA . ILE A 1 469 ? 17.371 7.466 28.580 1.00 82.50 469 ILE A CA 1
ATOM 3791 C C . ILE A 1 469 ? 18.572 7.635 27.642 1.00 82.50 469 ILE A C 1
ATOM 3793 O O . ILE A 1 469 ? 18.396 7.932 26.461 1.00 82.50 469 ILE A O 1
ATOM 3797 N N . ASN A 1 470 ? 19.789 7.404 28.145 1.00 85.56 470 ASN A N 1
ATOM 3798 C CA . ASN A 1 470 ? 21.000 7.505 27.329 1.00 85.56 470 ASN A CA 1
ATOM 3799 C C . ASN A 1 470 ? 21.025 6.462 26.204 1.00 85.56 470 ASN A C 1
ATOM 3801 O O . ASN A 1 470 ? 21.352 6.802 25.074 1.00 85.56 470 ASN A O 1
ATOM 3805 N N . ALA A 1 471 ? 20.623 5.218 26.482 1.00 85.56 471 ALA A N 1
ATOM 3806 C CA . ALA A 1 471 ? 20.556 4.170 25.467 1.00 85.56 471 ALA A CA 1
ATOM 3807 C C . ALA A 1 471 ? 19.559 4.518 24.353 1.00 85.56 471 ALA A C 1
ATOM 3809 O O . ALA A 1 471 ? 19.904 4.395 23.182 1.00 85.56 471 ALA A O 1
ATOM 3810 N N . ILE A 1 472 ? 18.365 5.008 24.707 1.00 83.31 472 ILE A N 1
ATOM 3811 C CA . ILE A 1 472 ? 17.355 5.450 23.735 1.00 83.31 472 ILE A CA 1
ATOM 3812 C C . ILE A 1 472 ? 17.892 6.620 22.910 1.00 83.31 472 ILE A C 1
ATOM 3814 O O . ILE A 1 472 ? 17.765 6.611 21.688 1.00 83.31 472 ILE A O 1
ATOM 3818 N N . SER A 1 473 ? 18.521 7.608 23.552 1.00 84.69 473 SER A N 1
ATOM 3819 C CA . SER A 1 473 ? 19.122 8.750 22.857 1.00 84.69 473 SER A CA 1
ATOM 3820 C C . SER A 1 473 ? 20.211 8.311 21.875 1.00 84.69 473 SER A C 1
ATOM 3822 O O . SER A 1 473 ? 20.235 8.776 20.737 1.00 84.69 473 SER A O 1
ATOM 3824 N N . ASP A 1 474 ? 21.107 7.419 22.294 1.00 85.75 474 ASP A N 1
ATOM 3825 C CA . ASP A 1 474 ? 22.225 6.950 21.474 1.00 85.75 474 ASP A CA 1
ATOM 3826 C C . ASP A 1 474 ? 21.738 6.091 20.300 1.00 85.75 474 ASP A C 1
ATOM 3828 O O . ASP A 1 474 ? 22.159 6.311 19.163 1.00 85.75 474 ASP A O 1
ATOM 3832 N N . GLU A 1 475 ? 20.813 5.159 20.546 1.00 85.50 475 GLU A N 1
ATOM 3833 C CA . GLU A 1 475 ? 20.218 4.302 19.514 1.00 85.50 475 GLU A CA 1
ATOM 3834 C C . GLU A 1 475 ? 19.435 5.130 18.491 1.00 85.50 475 GLU A C 1
ATOM 3836 O O . GLU A 1 475 ? 19.612 4.966 17.283 1.00 85.50 475 GLU A O 1
ATOM 3841 N N . THR A 1 476 ? 18.637 6.087 18.965 1.00 83.44 476 THR A N 1
ATOM 3842 C CA . THR A 1 476 ? 17.870 6.997 18.107 1.00 83.44 476 THR A CA 1
ATOM 3843 C C . THR A 1 476 ? 18.800 7.882 17.274 1.00 83.44 476 THR A C 1
ATOM 3845 O O . THR A 1 476 ? 18.603 8.033 16.069 1.00 83.44 476 THR A O 1
ATOM 3848 N N . SER A 1 477 ? 19.861 8.426 17.878 1.00 86.25 477 SER A N 1
ATOM 3849 C CA . SER A 1 477 ? 20.875 9.222 17.176 1.00 86.25 477 SER A CA 1
ATOM 3850 C C . SER A 1 477 ? 21.603 8.405 16.106 1.00 86.25 477 SER A C 1
ATOM 3852 O O . SER A 1 477 ? 21.762 8.862 14.971 1.00 86.25 477 SER A O 1
ATOM 3854 N N . GLN A 1 478 ? 22.000 7.171 16.428 1.00 85.81 478 GLN A N 1
ATOM 3855 C CA . GLN A 1 478 ? 22.625 6.265 15.469 1.00 85.81 478 GLN A CA 1
ATOM 3856 C C . GLN A 1 478 ? 21.679 5.942 14.307 1.00 85.81 478 GLN A C 1
ATOM 3858 O O . GLN A 1 478 ? 22.081 6.061 13.152 1.00 85.81 478 GLN A O 1
ATOM 3863 N N . TYR A 1 479 ? 20.416 5.628 14.598 1.00 85.94 479 TYR A N 1
ATOM 3864 C CA . TYR A 1 479 ? 19.399 5.376 13.580 1.00 85.94 479 TYR A CA 1
ATOM 3865 C C . TYR A 1 479 ? 19.233 6.565 12.622 1.00 85.94 479 TYR A C 1
ATOM 3867 O O . TYR A 1 479 ? 19.237 6.385 11.403 1.00 85.94 479 TYR A O 1
ATOM 3875 N N . PHE A 1 480 ? 19.147 7.794 13.140 1.00 83.69 480 PHE A N 1
ATOM 3876 C CA . PHE A 1 480 ? 19.041 8.991 12.299 1.00 83.69 480 PHE A CA 1
ATOM 3877 C C . PHE A 1 480 ? 20.303 9.250 11.467 1.00 83.69 480 PHE A C 1
ATOM 3879 O O . PHE A 1 480 ? 20.190 9.676 10.316 1.00 83.69 480 PHE A O 1
ATOM 3886 N N . ASN A 1 481 ? 21.491 8.961 12.004 1.00 84.94 481 ASN A N 1
ATOM 3887 C CA . ASN A 1 481 ? 22.740 9.047 11.245 1.00 84.94 481 ASN A CA 1
ATOM 3888 C C . ASN A 1 481 ? 22.771 8.032 10.097 1.00 84.94 481 ASN A C 1
ATOM 3890 O O . ASN A 1 481 ? 23.101 8.398 8.967 1.00 84.94 481 ASN A O 1
ATOM 3894 N N . ASP A 1 482 ? 22.378 6.785 10.351 1.00 84.75 482 ASP A N 1
ATOM 3895 C CA . ASP A 1 482 ? 22.297 5.744 9.323 1.00 84.75 482 ASP A CA 1
ATOM 3896 C C . ASP A 1 482 ? 21.226 6.077 8.271 1.00 84.75 482 ASP A C 1
ATOM 3898 O O . ASP A 1 482 ? 21.404 5.815 7.078 1.00 84.75 482 ASP A O 1
ATOM 3902 N N . MET A 1 483 ? 20.136 6.727 8.688 1.00 84.38 483 MET A N 1
ATOM 3903 C CA . MET A 1 483 ? 19.084 7.206 7.794 1.00 84.38 483 MET A CA 1
ATOM 3904 C C . MET A 1 483 ? 19.555 8.359 6.896 1.00 84.38 483 MET A C 1
ATOM 3906 O O . MET A 1 483 ? 19.166 8.396 5.729 1.00 84.38 483 MET A O 1
ATOM 3910 N N . ALA A 1 484 ? 20.372 9.280 7.419 1.00 82.94 484 ALA A N 1
ATOM 3911 C CA . ALA A 1 484 ? 20.900 10.445 6.699 1.00 82.94 484 ALA A CA 1
ATOM 3912 C C . ALA A 1 484 ? 22.120 10.124 5.819 1.00 82.94 484 ALA A C 1
ATOM 3914 O O . ALA A 1 484 ? 22.386 10.824 4.841 1.00 82.94 484 ALA A O 1
ATOM 3915 N N . THR A 1 485 ? 22.858 9.063 6.145 1.00 84.62 485 THR A N 1
ATOM 3916 C CA . THR A 1 485 ? 24.054 8.657 5.402 1.00 84.62 485 THR A CA 1
ATOM 3917 C C . THR A 1 485 ? 23.661 7.930 4.120 1.00 84.62 485 THR A C 1
ATOM 3919 O O . THR A 1 485 ? 23.047 6.865 4.164 1.00 84.62 485 THR A O 1
ATOM 3922 N N . LEU A 1 486 ? 24.052 8.478 2.968 1.00 84.50 486 LEU A N 1
ATOM 3923 C CA . LEU A 1 486 ? 23.807 7.877 1.654 1.00 84.50 486 LEU A CA 1
ATOM 3924 C C . LEU A 1 486 ? 24.973 6.999 1.190 1.00 84.50 486 LEU A C 1
ATOM 3926 O O . LEU A 1 486 ? 26.138 7.277 1.470 1.00 84.50 486 LEU A O 1
ATOM 3930 N N . SER A 1 487 ? 24.663 5.951 0.427 1.00 76.69 487 SER A N 1
ATOM 3931 C CA . SER A 1 487 ? 25.662 5.091 -0.206 1.00 76.69 487 SER A CA 1
ATOM 3932 C C . SER A 1 487 ? 26.502 5.868 -1.226 1.00 76.69 487 SER A C 1
ATOM 3934 O O . SER A 1 487 ? 25.949 6.505 -2.119 1.00 76.69 487 SER A O 1
ATOM 3936 N N . ASN A 1 488 ? 27.831 5.753 -1.164 1.00 71.12 488 ASN A N 1
ATOM 3937 C CA . ASN A 1 488 ? 28.737 6.462 -2.082 1.00 71.12 488 ASN A CA 1
ATOM 3938 C C . ASN A 1 488 ? 28.617 6.031 -3.553 1.00 71.12 488 ASN A C 1
ATOM 3940 O O . ASN A 1 488 ? 28.992 6.795 -4.440 1.00 71.12 488 ASN A O 1
ATOM 3944 N N . GLU A 1 489 ? 28.133 4.816 -3.823 1.00 80.19 489 GLU A N 1
ATOM 3945 C CA . GLU A 1 489 ? 27.952 4.321 -5.187 1.00 80.19 489 GLU A CA 1
ATOM 3946 C C . GLU A 1 489 ? 26.463 4.174 -5.521 1.00 80.19 489 GLU A C 1
ATOM 3948 O O . GLU A 1 489 ? 25.783 3.354 -4.900 1.00 80.19 489 GLU A O 1
ATOM 3953 N N . PRO A 1 490 ? 25.942 4.925 -6.510 1.00 83.38 490 PRO A N 1
ATOM 3954 C CA . PRO A 1 490 ? 24.580 4.733 -6.978 1.00 83.38 490 PRO A CA 1
ATOM 3955 C C . PRO A 1 490 ? 24.446 3.388 -7.700 1.00 83.38 490 PRO A C 1
ATOM 3957 O O . PRO A 1 490 ? 25.260 3.036 -8.567 1.00 83.38 490 PRO A O 1
ATOM 3960 N N . TYR A 1 491 ? 23.373 2.665 -7.389 1.00 87.81 491 TYR A N 1
ATOM 3961 C CA . TYR A 1 491 ? 22.932 1.525 -8.177 1.00 87.81 491 TYR A CA 1
ATOM 3962 C C . TYR A 1 491 ? 22.363 2.031 -9.502 1.00 87.81 491 TYR A C 1
ATOM 3964 O O . TYR A 1 491 ? 21.557 2.959 -9.528 1.00 87.81 491 TYR A O 1
ATOM 3972 N N . LEU A 1 492 ? 22.797 1.432 -10.609 1.00 89.31 492 LEU A N 1
ATOM 3973 C CA . LEU A 1 492 ? 22.351 1.797 -11.947 1.00 89.31 492 LEU A CA 1
ATOM 3974 C C . LEU A 1 492 ? 21.922 0.536 -12.687 1.00 89.31 492 LEU A C 1
ATOM 3976 O O . LEU A 1 492 ? 22.713 -0.398 -12.828 1.00 89.31 492 LEU A O 1
ATOM 3980 N N . LYS A 1 493 ? 20.692 0.534 -13.193 1.00 90.00 493 LYS A N 1
ATOM 3981 C CA . LYS A 1 493 ? 20.136 -0.543 -14.009 1.00 90.00 493 LYS A CA 1
ATOM 3982 C C . LYS A 1 493 ? 19.747 -0.003 -15.378 1.00 90.00 493 LYS A C 1
ATOM 3984 O O . LYS A 1 493 ? 18.943 0.920 -15.471 1.00 90.00 493 LYS A O 1
ATOM 3989 N N . LEU A 1 494 ? 20.301 -0.581 -16.441 1.00 91.25 494 LEU A N 1
ATOM 3990 C CA . LEU A 1 494 ? 19.847 -0.305 -17.804 1.00 91.25 494 LEU A CA 1
ATOM 3991 C C . LEU A 1 494 ? 18.514 -1.021 -18.035 1.00 91.25 494 LEU A C 1
ATOM 3993 O O . LEU A 1 494 ? 18.423 -2.230 -17.832 1.00 91.25 494 LEU A O 1
ATOM 3997 N N . LEU A 1 495 ? 17.488 -0.279 -18.444 1.00 90.06 495 LEU A N 1
ATOM 3998 C CA . LEU A 1 495 ? 16.165 -0.835 -18.731 1.00 90.06 495 LEU A CA 1
ATOM 3999 C C . LEU A 1 495 ? 16.001 -1.109 -20.221 1.00 90.06 495 LEU A C 1
ATOM 4001 O O . LEU A 1 495 ? 15.633 -2.211 -20.627 1.00 90.06 495 LEU A O 1
ATOM 4005 N N . ALA A 1 496 ? 16.281 -0.089 -21.030 1.00 90.75 496 ALA A N 1
ATOM 4006 C CA . ALA A 1 496 ? 16.127 -0.160 -22.467 1.00 90.75 496 ALA A CA 1
ATOM 4007 C C . ALA A 1 496 ? 17.066 0.807 -23.193 1.00 90.75 496 ALA A C 1
ATOM 4009 O O . ALA A 1 496 ? 17.544 1.786 -22.614 1.00 90.75 496 ALA A O 1
ATOM 4010 N N . VAL A 1 497 ? 17.291 0.556 -24.480 1.00 92.25 497 VAL A N 1
ATOM 4011 C CA . VAL A 1 497 ? 17.986 1.472 -25.387 1.00 92.25 497 VAL A CA 1
ATOM 4012 C C . VAL A 1 497 ? 17.105 1.766 -26.591 1.00 92.25 497 VAL A C 1
ATOM 4014 O O . VAL A 1 497 ? 16.701 0.845 -27.298 1.00 92.25 497 VAL A O 1
ATOM 4017 N N . ALA A 1 498 ? 16.839 3.045 -26.850 1.00 90.19 498 ALA A N 1
ATOM 4018 C CA . ALA A 1 498 ? 16.156 3.505 -28.054 1.00 90.19 498 ALA A CA 1
ATOM 4019 C C . ALA A 1 498 ? 17.164 4.099 -29.049 1.00 90.19 498 ALA A C 1
ATOM 4021 O O . ALA A 1 498 ? 17.922 4.995 -28.684 1.00 90.19 498 ALA A O 1
ATOM 4022 N N . PHE A 1 499 ? 17.187 3.630 -30.295 1.00 89.81 499 PHE A N 1
ATOM 4023 C CA . PHE A 1 499 ? 18.129 4.102 -31.322 1.00 89.81 499 PHE A CA 1
ATOM 4024 C C . PHE A 1 499 ? 17.500 4.139 -32.726 1.00 89.81 499 PHE A C 1
ATOM 4026 O O . PHE A 1 499 ? 16.452 3.527 -32.953 1.00 89.81 499 PHE A O 1
ATOM 4033 N N . HIS A 1 500 ? 18.127 4.862 -33.661 1.00 83.94 500 HIS A N 1
ATOM 4034 C CA . HIS A 1 500 ? 17.740 4.910 -35.080 1.00 83.94 500 HIS A CA 1
ATOM 4035 C C . HIS A 1 500 ? 18.909 4.577 -36.004 1.00 83.94 500 HIS A C 1
ATOM 4037 O O . HIS A 1 500 ? 19.956 5.266 -35.903 1.00 83.94 500 HIS A O 1
#

Radius of gyration: 33.04 Å; Cα contacts (8 Å, |Δi|>4): 578; chains: 1; bounding box: 79×52×88 Å

Sequence (500 aa):
MDALQEKLQADFSLKEAAIRMFHGGLNDIQQQEAVEDFGKEDSAVRLFLASDAGSQGVNLHYYCNVMFNYDIPWSLITLEQRNGRIDRFGQQNTPYIYYLVANSGLDGVKDDLHIVNKLTDKEEEVHSTLGDAGSVMHLYNTDKEVEYVAEAITDNNQAFLEKEETYGYAQEEEGDSFDLAAFLEEESTPLTLPDAKEDNRGDDIKFYKDDDEYFQRLIGYLIDKEMLSEEDIHIGSDNMISIRNTEALQDILYDLPKEAKPSVGESYKLTTDKEAIQRGIEEARRKKGEWPKWQVLYDLHPLVKVLMNRLVGSIDKDSALAIKTTKVNEGTSHYIFHGQVSNALGQPVLSEFLVVSIGTMGNLIGKPMALEDWLRQHPIHEETYTREITEADLSKVQENLDMACMMAKTPYLFEKQTNRQFEMEERMKEYQVKLEEWREKSHATLEMKFEETSSTILKRKKEKMDKEINAISDETSQYFNDMATLSNEPYLKLLAVAFH

Mean predicted aligned error: 15.9 Å

Foldseek 3Di:
DVVVVVCCCVVVVQDPQQEDEFALVDDPVSLVVRLLLLLAPPGSHNYYHYDPRGPPPAANQQRDQEEEAADQALFLVSVVSVQNSNPDPNRPDHHDYHYDQDDDPDPLVNLLSLLSVVSVVLSVVCVVPPVDRCPQLVPNDRVVSNVLSVVCSVVSPSCSSVDPDDPDDDDDDDDDDPPPVVVVCVPPPPPPPVPVVPPPCPPPLALDPDVLRVVVVLVVVCVVVVVDPPVQWDQDPQSKIWGAAAPVNCVQPVVDDPLQDDDHRGTAIEHQDPVLQVVLCVVQSNDPSHDRSYDYDDCPPSVNVVSVVSVVVSDDPPDAAEAEFPLDDAQKKKWWKWKFKAFLVRHTLDTFIWIWIAGLVLDTDDAIDGPVVVCVSRVPSPDTDGDDDDPVNVVSNVVSVVSRVVRCWPPPVVVVVVVSLVVLVVVLVVVLVVLVVVLVVQVVVLCVVCVPDDDPVVVVVSVVSNVVSVVCSVVVNVVSNRRSHIDPGMDMDTHYMYHD

pLDDT: mean 77.17, std 15.37, range [25.38, 93.19]